Protein AF-0000000068190040 (afdb_homodimer)

Foldseek 3Di:
DDPPPPPPPPPPPPPPDCPPPPPPPPPPPPPPPQVQDPVRDSPLDFQEFWEKEAELAQLLLPLVLDPPPAPLSVQSVLSNVLLLVQLQCCCDPPNNFQEEEEEFAPFPAAAAAKEKEQAQWAKEKEFHNVQVVDPPDDTFIFIDTGAGADNVVVVVVCCQCCVVVNARYYYDDPDPPSPDHRYDYSLPRRSVCSNPPPCRRPRDPDPDPPPPPPDPVPVPVPPPDRPRHYIYIYYHPCCQPQVLVCLVVLLVVLQSVLVVSSPDPTHYYYYAHWWWFQACAQPGPLGHDPLQVLLQVLVVQCQAFQVLVSVCSLNPRNSVSCNRRSISRSSVVSNNNSNQNPQPPPPVCVPCPRSNFKTKDWSHWDDSDRIITTIMMIGTHPPPPPPD/DDPPPPPPPPPPPPPPDPPPPPPPPPPPPPPPVQVQDPVRDSPLDFQEFWEKEAELALLLQPLVLDPPPAPLSVQSVLSVVLLLVQLQCCCDPPNNFQEEEEEFAPFPAAAAAKEKEQAQWAKEWEFHNVQVVDPPDDTFIFIDTGAGADNVVVVVVCCQCCVVVNARYYYDDPDPPSPDHRYDYSLPRRSVCSNCPPCRRPGDPDPDPPPPPDPPPPPPPPPVHRPRHYIYIYYHPCCQPQVLVCLVSLLVVLQSVLVVSSPDPTHYYYYAHWWWFQACAQPGPLGHDPLQVLLQVLLVQCQAFQVLVSVCSLNPRNSVSCNRRSISRNSVVSNNNSNQQPQPPPPVCCPCPRSVFKTKDWSHWDDSDRIITTIMMIGTHPPPPPPD

Organism: Phaeodactylum tricornutum (strain CCAP 1055/1) (NCBI:txid556484)

Radius of gyration: 31.22 Å; Cα contacts (8 Å, |Δi|>4): 1546; chains: 2; bounding box: 89×87×101 Å

Structure (mmCIF, N/CA/C/O backbone):
data_AF-0000000068190040-model_v1
#
loop_
_entity.id
_entity.type
_entity.pdbx_description
1 polymer 'Extradiol ring-cleavage dioxygenase class III enzyme subunit B domain-containing protein'
#
loop_
_atom_site.group_PDB
_atom_site.id
_atom_site.type_symbol
_atom_site.label_atom_id
_atom_site.label_alt_id
_atom_site.label_comp_id
_atom_site.label_asym_id
_atom_site.label_entity_id
_atom_site.label_seq_id
_atom_site.pdbx_PDB_ins_code
_atom_site.Cartn_x
_atom_site.Cartn_y
_atom_site.Cartn_z
_atom_site.occupancy
_atom_site.B_iso_or_equiv
_atom_site.auth_seq_id
_atom_site.auth_comp_id
_atom_site.auth_asym_id
_atom_site.auth_atom_id
_atom_site.pdbx_PDB_model_num
ATOM 1 N N . MET A 1 1 ? 33.469 44.656 -64 1 23.86 1 MET A N 1
ATOM 2 C CA . MET A 1 1 ? 32.562 43.562 -63.688 1 23.86 1 MET A CA 1
ATOM 3 C C . MET A 1 1 ? 33.188 42.688 -62.594 1 23.86 1 MET A C 1
ATOM 5 O O . MET A 1 1 ? 33.969 41.781 -62.875 1 23.86 1 MET A O 1
ATOM 9 N N . ALA A 1 2 ? 33.594 43.25 -61.5 1 22.45 2 ALA A N 1
ATOM 10 C CA . ALA A 1 2 ? 34.656 43.094 -60.5 1 22.45 2 ALA A CA 1
ATOM 11 C C . ALA A 1 2 ? 34.312 41.938 -59.531 1 22.45 2 ALA A C 1
ATOM 13 O O . ALA A 1 2 ? 33.219 41.938 -58.969 1 22.45 2 ALA A O 1
ATOM 14 N N . ARG A 1 3 ? 34.906 40.75 -59.812 1 22.91 3 ARG A N 1
ATOM 15 C CA . ARG A 1 3 ? 34.781 39.375 -59.312 1 22.91 3 ARG A CA 1
ATOM 16 C C . ARG A 1 3 ? 34.969 39.344 -57.781 1 22.91 3 ARG A C 1
ATOM 18 O O . ARG A 1 3 ? 36.094 39.469 -57.312 1 22.91 3 ARG A O 1
ATOM 25 N N . ARG A 1 4 ? 34.125 40.031 -57 1 22.69 4 ARG A N 1
ATOM 26 C CA . ARG A 1 4 ? 34.375 40.312 -55.594 1 22.69 4 ARG A CA 1
ATOM 27 C C . ARG A 1 4 ? 34.562 39.031 -54.781 1 22.69 4 ARG A C 1
ATOM 29 O O . ARG A 1 4 ? 33.688 38.156 -54.75 1 22.69 4 ARG A O 1
ATOM 36 N N . THR A 1 5 ? 35.812 38.562 -54.688 1 22.59 5 THR A N 1
ATOM 37 C CA . THR A 1 5 ? 36.375 37.344 -54.094 1 22.59 5 THR A CA 1
ATOM 38 C C . THR A 1 5 ? 35.969 37.219 -52.625 1 22.59 5 THR A C 1
ATOM 40 O O . THR A 1 5 ? 36.156 38.156 -51.844 1 22.59 5 THR A O 1
ATOM 43 N N . TYR A 1 6 ? 34.844 36.531 -52.312 1 22.53 6 TYR A N 1
ATOM 44 C CA . TYR A 1 6 ? 34.094 36.312 -51.062 1 22.53 6 TYR A CA 1
ATOM 45 C C . TYR A 1 6 ? 35.031 35.781 -50 1 22.53 6 TYR A C 1
ATOM 47 O O . TYR A 1 6 ? 35.562 34.688 -50.125 1 22.53 6 TYR A O 1
ATOM 55 N N . GLN A 1 7 ? 35.844 36.625 -49.344 1 21.23 7 GLN A N 1
ATOM 56 C CA . GLN A 1 7 ? 36.906 36.219 -48.406 1 21.23 7 GLN A CA 1
ATOM 57 C C . GLN A 1 7 ? 36.312 35.531 -47.188 1 21.23 7 GLN A C 1
ATOM 59 O O . GLN A 1 7 ? 35.375 36.062 -46.562 1 21.23 7 GLN A O 1
ATOM 64 N N . PRO A 1 8 ? 36.469 34.188 -46.938 1 22.56 8 PRO A N 1
ATOM 65 C CA . PRO A 1 8 ? 35.875 33.281 -45.969 1 22.56 8 PRO A CA 1
ATOM 66 C C . PRO A 1 8 ? 36.188 33.688 -44.531 1 22.56 8 PRO A C 1
ATOM 68 O O . PRO A 1 8 ? 37.344 33.875 -44.156 1 22.56 8 PRO A O 1
ATOM 71 N N . ARG A 1 9 ? 35.5 34.625 -43.938 1 20.31 9 ARG A N 1
ATOM 72 C CA . ARG A 1 9 ? 35.875 35.156 -42.625 1 20.31 9 ARG A CA 1
ATOM 73 C C . ARG A 1 9 ? 36.094 34.031 -41.625 1 20.31 9 ARG A C 1
ATOM 75 O O . ARG A 1 9 ? 35.312 33.094 -41.531 1 20.31 9 ARG A O 1
ATOM 82 N N . ARG A 1 10 ? 37.344 33.844 -41.062 1 19.7 10 ARG A N 1
ATOM 83 C CA . ARG A 1 10 ? 38.031 33 -40.094 1 19.7 10 ARG A CA 1
ATOM 84 C C . ARG A 1 10 ? 37.344 33.094 -38.719 1 19.7 10 ARG A C 1
ATOM 86 O O . ARG A 1 10 ? 37.375 34.125 -38.062 1 19.7 10 ARG A O 1
ATOM 93 N N . GLU A 1 11 ? 36.062 32.656 -38.594 1 19.84 11 GLU A N 1
ATOM 94 C CA . GLU A 1 11 ? 35.344 32.75 -37.312 1 19.84 11 GLU A CA 1
ATOM 95 C C . GLU A 1 11 ? 36.188 32.219 -36.156 1 19.84 11 GLU A C 1
ATOM 97 O O . GLU A 1 11 ? 36.844 31.188 -36.281 1 19.84 11 GLU A O 1
ATOM 102 N N . CYS A 1 12 ? 36.562 33.031 -35.188 1 18.84 12 CYS A N 1
ATOM 103 C CA . CYS A 1 12 ? 37.406 33.125 -34 1 18.84 12 CYS A CA 1
ATOM 104 C C . CYS A 1 12 ? 37.094 31.969 -33.031 1 18.84 12 CYS A C 1
ATOM 106 O O . CYS A 1 12 ? 35.969 31.812 -32.562 1 18.84 12 CYS A O 1
ATOM 108 N N . LEU A 1 13 ? 37.781 30.828 -33.125 1 21.52 13 LEU A N 1
ATOM 109 C CA . LEU A 1 13 ? 37.906 29.641 -32.281 1 21.52 13 LEU A CA 1
ATOM 110 C C . LEU A 1 13 ? 38.312 30.031 -30.859 1 21.52 13 LEU A C 1
ATOM 112 O O . LEU A 1 13 ? 39.469 30.406 -30.625 1 21.52 13 LEU A O 1
ATOM 116 N N . THR A 1 14 ? 37.625 30.969 -30.188 1 21.69 14 THR A N 1
ATOM 117 C CA . THR A 1 14 ? 38.25 31.406 -28.938 1 21.69 14 THR A CA 1
ATOM 118 C C . THR A 1 14 ? 38.469 30.234 -27.984 1 21.69 14 THR A C 1
ATOM 120 O O . THR A 1 14 ? 37.5 29.5 -27.688 1 21.69 14 THR A O 1
ATOM 123 N N . ILE A 1 15 ? 39.688 29.797 -27.828 1 23.42 15 ILE A N 1
ATOM 124 C CA . ILE A 1 15 ? 40.344 28.797 -26.984 1 23.42 15 ILE A CA 1
ATOM 125 C C . ILE A 1 15 ? 40.156 29.172 -25.516 1 23.42 15 ILE A C 1
ATOM 127 O O . ILE A 1 15 ? 40.656 30.219 -25.078 1 23.42 15 ILE A O 1
ATOM 131 N N . LEU A 1 16 ? 39 29.141 -24.938 1 26.33 16 LEU A N 1
ATOM 132 C CA . LEU A 1 16 ? 38.906 29.594 -23.547 1 26.33 16 LEU A CA 1
ATOM 133 C C . LEU A 1 16 ? 39.938 28.906 -22.672 1 26.33 16 LEU A C 1
ATOM 135 O O . LEU A 1 16 ? 40.281 27.75 -22.922 1 26.33 16 LEU A O 1
ATOM 139 N N . PRO A 1 17 ? 40.719 29.594 -21.938 1 25.75 17 PRO A N 1
ATOM 140 C CA . PRO A 1 17 ? 41.875 29.172 -21.156 1 25.75 17 PRO A CA 1
ATOM 141 C C . PRO A 1 17 ? 41.562 28 -20.234 1 25.75 17 PRO A C 1
ATOM 143 O O . PRO A 1 17 ? 40.406 27.828 -19.812 1 25.75 17 PRO A O 1
ATOM 146 N N . THR A 1 18 ? 42.406 26.938 -20.234 1 24.7 18 THR A N 1
ATOM 147 C CA . THR A 1 18 ? 42.5 25.562 -19.75 1 24.7 18 THR A CA 1
ATOM 148 C C . THR A 1 18 ? 42.594 25.516 -18.234 1 24.7 18 THR A C 1
ATOM 150 O O . THR A 1 18 ? 42.906 24.469 -17.641 1 24.7 18 THR A O 1
ATOM 153 N N . ASN A 1 19 ? 42.5 26.547 -17.453 1 27.02 19 ASN A N 1
ATOM 154 C CA . ASN A 1 19 ? 42.969 26.359 -16.078 1 27.02 19 ASN A CA 1
ATOM 155 C C . ASN A 1 19 ? 42.219 25.219 -15.391 1 27.02 19 ASN A C 1
ATOM 157 O O . ASN A 1 19 ? 41.156 25.438 -14.805 1 27.02 19 ASN A O 1
ATOM 161 N N . THR A 1 20 ? 42.062 24.031 -16.031 1 22.94 20 THR A N 1
ATOM 162 C CA . THR A 1 20 ? 41.125 22.922 -15.914 1 22.94 20 THR A CA 1
ATOM 163 C C . THR A 1 20 ? 41.469 22.062 -14.695 1 22.94 20 THR A C 1
ATOM 165 O O . THR A 1 20 ? 42.469 21.359 -14.672 1 22.94 20 THR A O 1
ATOM 168 N N . LYS A 1 21 ? 41.375 22.625 -13.352 1 28.02 21 LYS A N 1
ATOM 169 C CA . LYS A 1 21 ? 41.656 21.703 -12.25 1 28.02 21 LYS A CA 1
ATOM 170 C C . LYS A 1 21 ? 41.062 20.312 -12.523 1 28.02 21 LYS A C 1
ATOM 172 O O . LYS A 1 21 ? 39.875 20.188 -12.789 1 28.02 21 LYS A O 1
ATOM 177 N N . TRP A 1 22 ? 41.781 19.297 -13.07 1 24.23 22 TRP A N 1
ATOM 178 C CA . TRP A 1 22 ? 41.562 17.922 -13.484 1 24.23 22 TRP A CA 1
ATOM 179 C C . TRP A 1 22 ? 40.938 17.094 -12.359 1 24.23 22 TRP A C 1
ATOM 181 O O . TRP A 1 22 ? 41.594 16.797 -11.359 1 24.23 22 TRP A O 1
ATOM 191 N N . ASN A 1 23 ? 39.906 17.547 -11.75 1 24.72 23 ASN A N 1
ATOM 192 C CA . ASN A 1 23 ? 39.375 16.625 -10.766 1 24.72 23 ASN A CA 1
ATOM 193 C C . ASN A 1 23 ? 39.281 15.203 -11.305 1 24.72 23 ASN A C 1
ATOM 195 O O . ASN A 1 23 ? 38.844 14.992 -12.43 1 24.72 23 ASN A O 1
ATOM 199 N N . THR A 1 24 ? 40.094 14.188 -10.805 1 26.42 24 THR A N 1
ATOM 200 C CA . THR A 1 24 ? 40.312 12.758 -11.039 1 26.42 24 THR A CA 1
ATOM 201 C C . THR A 1 24 ? 38.969 12.031 -11.203 1 26.42 24 THR A C 1
ATOM 203 O O . THR A 1 24 ? 38.188 11.922 -10.242 1 26.42 24 THR A O 1
ATOM 206 N N . TYR A 1 25 ? 38.25 12.289 -12.195 1 24.94 25 TYR A N 1
ATOM 207 C CA . TYR A 1 25 ? 37.156 11.422 -12.602 1 24.94 25 TYR A CA 1
ATOM 208 C C . TYR A 1 25 ? 37.562 9.961 -12.578 1 24.94 25 TYR A C 1
ATOM 210 O O . TYR A 1 25 ? 38.438 9.555 -13.352 1 24.94 25 TYR A O 1
ATOM 218 N N . ARG A 1 26 ? 37.688 9.297 -11.383 1 24.62 26 ARG A N 1
ATOM 219 C CA . ARG A 1 26 ? 37.844 7.852 -11.32 1 24.62 26 ARG A CA 1
ATOM 220 C C . ARG A 1 26 ? 36.938 7.152 -12.32 1 24.62 26 ARG A C 1
ATOM 222 O O . ARG A 1 26 ? 35.719 7.266 -12.234 1 24.62 26 ARG A O 1
ATOM 229 N N . ILE A 1 27 ? 37.281 7.129 -13.562 1 26.31 27 ILE A N 1
ATOM 230 C CA . ILE A 1 27 ? 36.75 6.195 -14.539 1 26.31 27 ILE A CA 1
ATOM 231 C C . ILE A 1 27 ? 36.531 4.832 -13.883 1 26.31 27 ILE A C 1
ATOM 233 O O . ILE A 1 27 ? 37.5 4.168 -13.492 1 26.31 27 ILE A O 1
ATOM 237 N N . VAL A 1 28 ? 35.562 4.688 -13.023 1 25.06 28 VAL A N 1
ATOM 238 C CA . VAL A 1 28 ? 35.188 3.324 -12.648 1 25.06 28 VAL A CA 1
ATOM 239 C C . VAL A 1 28 ? 35 2.477 -13.898 1 25.06 28 VAL A C 1
ATOM 241 O O . VAL A 1 28 ? 34.062 2.701 -14.672 1 25.06 28 VAL A O 1
ATOM 244 N N . ILE A 1 29 ? 36.062 2.139 -14.594 1 25.59 29 ILE A N 1
ATOM 245 C CA . ILE A 1 29 ? 36.062 1.008 -15.516 1 25.59 29 ILE A CA 1
ATOM 246 C C . ILE A 1 29 ? 35.25 -0.149 -14.922 1 25.59 29 ILE A C 1
ATOM 248 O O . ILE A 1 29 ? 35.656 -0.734 -13.914 1 25.59 29 ILE A O 1
ATOM 252 N N . ILE A 1 30 ? 33.938 0.003 -14.938 1 27.36 30 ILE A N 1
ATOM 253 C CA . ILE A 1 30 ? 33.188 -1.233 -14.766 1 27.36 30 ILE A CA 1
ATOM 254 C C . ILE A 1 30 ? 33.781 -2.336 -15.625 1 27.36 30 ILE A C 1
ATOM 256 O O . ILE A 1 30 ? 33.812 -2.244 -16.859 1 27.36 30 ILE A O 1
ATOM 260 N N . LEU A 1 31 ? 34.875 -2.84 -15.219 1 26.06 31 LEU A N 1
ATOM 261 C CA . LEU A 1 31 ? 35.344 -4.133 -15.711 1 26.06 31 LEU A CA 1
ATOM 262 C C . LEU A 1 31 ? 34.156 -5.082 -15.945 1 26.06 31 LEU A C 1
ATOM 264 O O . LEU A 1 31 ? 33.531 -5.531 -14.992 1 26.06 31 LEU A O 1
ATOM 268 N N . LEU A 1 32 ? 33.375 -4.789 -17.016 1 30.78 32 LEU A N 1
ATOM 269 C CA . LEU A 1 32 ? 32.656 -5.914 -17.578 1 30.78 32 LEU A CA 1
ATOM 270 C C . LEU A 1 32 ? 33.5 -7.18 -17.578 1 30.78 32 LEU A C 1
ATOM 272 O O . LEU A 1 32 ? 34.469 -7.277 -18.312 1 30.78 32 LEU A O 1
ATOM 276 N N . VAL A 1 33 ? 33.75 -7.676 -16.453 1 29.23 33 VAL A N 1
ATOM 277 C CA . VAL A 1 33 ? 34.281 -9.031 -16.453 1 29.23 33 VAL A CA 1
ATOM 278 C C . VAL A 1 33 ? 33.5 -9.906 -17.422 1 29.23 33 VAL A C 1
ATOM 280 O O . VAL A 1 33 ? 32.375 -10.305 -17.141 1 29.23 33 VAL A O 1
ATOM 283 N N . LEU A 1 34 ? 33.562 -9.578 -18.734 1 33.56 34 LEU A N 1
ATOM 284 C CA . LEU A 1 34 ? 33.281 -10.602 -19.734 1 33.56 34 LEU A CA 1
ATOM 285 C C . LEU A 1 34 ? 34 -11.898 -19.406 1 33.56 34 LEU A C 1
ATOM 287 O O . LEU A 1 34 ? 35.25 -11.945 -19.391 1 33.56 34 LEU A O 1
ATOM 291 N N . ALA A 1 35 ? 33.531 -12.641 -18.469 1 32.66 35 ALA A N 1
ATOM 292 C CA . ALA A 1 35 ? 34.062 -14 -18.453 1 32.66 35 ALA A CA 1
ATOM 293 C C . ALA A 1 35 ? 34.031 -14.617 -19.859 1 32.66 35 ALA A C 1
ATOM 295 O O . ALA A 1 35 ? 32.969 -14.836 -20.422 1 32.66 35 ALA A O 1
ATOM 296 N N . LEU A 1 36 ? 35 -14.273 -20.703 1 34.25 36 LEU A N 1
ATOM 297 C CA . LEU A 1 36 ? 35.281 -14.969 -21.953 1 34.25 36 LEU A CA 1
ATOM 298 C C . LEU A 1 36 ? 35.438 -16.469 -21.719 1 34.25 36 LEU A C 1
ATOM 300 O O . LEU A 1 36 ? 36.094 -16.891 -20.766 1 34.25 36 LEU A O 1
ATOM 304 N N . ASP A 1 37 ? 34.375 -17.234 -22.141 1 38 37 ASP A N 1
ATOM 305 C CA . ASP A 1 37 ? 34.75 -18.641 -22.203 1 38 37 ASP A CA 1
ATOM 306 C C . ASP A 1 37 ? 36 -18.828 -23.047 1 38 37 ASP A C 1
ATOM 308 O O . ASP A 1 37 ? 36.438 -17.906 -23.75 1 38 37 ASP A O 1
ATOM 312 N N . PHE A 1 38 ? 36.625 -19.984 -22.922 1 41.19 38 PHE A N 1
ATOM 313 C CA . PHE A 1 38 ? 37.844 -20.312 -23.625 1 41.19 38 PHE A CA 1
ATOM 314 C C . PHE A 1 38 ? 37.812 -19.844 -25.078 1 41.19 38 PHE A C 1
ATOM 316 O O . PHE A 1 38 ? 38.812 -19.5 -25.656 1 41.19 38 PHE A O 1
ATOM 323 N N . ASN A 1 39 ? 36.594 -20.141 -25.734 1 42.09 39 ASN A N 1
ATOM 324 C CA . ASN A 1 39 ? 36.625 -19.875 -27.172 1 42.09 39 ASN A CA 1
ATOM 325 C C . ASN A 1 39 ? 36.25 -18.422 -27.469 1 42.09 39 ASN A C 1
ATOM 327 O O . ASN A 1 39 ? 36 -18.062 -28.625 1 42.09 39 ASN A O 1
ATOM 331 N N . GLY A 1 40 ? 36.344 -17.422 -26.578 1 42 40 GLY A N 1
ATOM 332 C CA . GLY A 1 40 ? 36.219 -16 -26.828 1 42 40 GLY A CA 1
ATOM 333 C C . GLY A 1 40 ? 34.781 -15.523 -26.766 1 42 40 GLY A C 1
ATOM 334 O O . GLY A 1 40 ? 34.469 -14.352 -27.016 1 42 40 GLY A O 1
ATOM 335 N N . SER A 1 41 ? 33.781 -16.438 -26.922 1 35.97 41 SER A N 1
ATOM 336 C CA . SER A 1 41 ? 32.406 -15.961 -27 1 35.97 41 SER A CA 1
ATOM 337 C C . SER A 1 41 ? 31.906 -15.461 -25.641 1 35.97 41 SER A C 1
ATOM 339 O O . SER A 1 41 ? 32.219 -16.047 -24.609 1 35.97 41 SER A O 1
ATOM 341 N N . VAL A 1 42 ? 31.609 -14.219 -25.5 1 37.22 42 VAL A N 1
ATOM 342 C CA . VAL A 1 42 ? 30.938 -13.625 -24.344 1 37.22 42 VAL A CA 1
ATOM 343 C C . VAL A 1 42 ? 29.688 -14.445 -24 1 37.22 42 VAL A C 1
ATOM 345 O O . VAL A 1 42 ? 28.766 -14.547 -24.797 1 37.22 42 VAL A O 1
ATOM 348 N N . VAL A 1 43 ? 29.766 -15.633 -23.406 1 37.25 43 VAL A N 1
ATOM 349 C CA . VAL A 1 43 ? 28.562 -16.312 -22.969 1 37.25 43 VAL A CA 1
ATOM 350 C C . VAL A 1 43 ? 27.719 -15.375 -22.094 1 37.25 43 VAL A C 1
ATOM 352 O O . VAL A 1 43 ? 28.141 -14.992 -21 1 37.25 43 VAL A O 1
ATOM 355 N N . VAL A 1 44 ? 27.016 -14.516 -22.75 1 41.06 44 VAL A N 1
ATOM 356 C CA . VAL A 1 44 ? 26 -13.758 -22.031 1 41.06 44 VAL A CA 1
ATOM 357 C C . VAL A 1 44 ? 25.141 -14.703 -21.203 1 41.06 44 VAL A C 1
ATOM 359 O O . VAL A 1 44 ? 24.438 -15.562 -21.75 1 41.06 44 VAL A O 1
ATOM 362 N N . ARG A 1 45 ? 25.578 -15.188 -20.078 1 48.94 45 ARG A N 1
ATOM 363 C CA . ARG A 1 45 ? 24.844 -16.062 -19.188 1 48.94 45 ARG A CA 1
ATOM 364 C C . ARG A 1 45 ? 23.438 -15.516 -18.906 1 48.94 45 ARG A C 1
ATOM 366 O O . ARG A 1 45 ? 23.281 -14.32 -18.641 1 48.94 45 ARG A O 1
ATOM 373 N N . ALA A 1 46 ? 22.453 -16.328 -19.234 1 58.97 46 ALA A N 1
ATOM 374 C CA . ALA A 1 46 ? 21.047 -16 -19.016 1 58.97 46 ALA A CA 1
ATOM 375 C C . ALA A 1 46 ? 20.781 -15.609 -17.562 1 58.97 46 ALA A C 1
ATOM 377 O O . ALA A 1 46 ? 21.234 -16.281 -16.641 1 58.97 46 ALA A O 1
ATOM 378 N N . LYS A 1 47 ? 20.203 -14.414 -17.469 1 84.75 47 LYS A N 1
ATOM 379 C CA . LYS A 1 47 ? 19.969 -13.859 -16.141 1 84.75 47 LYS A CA 1
ATOM 380 C C . LYS A 1 47 ? 18.703 -14.453 -15.508 1 84.75 47 LYS A C 1
ATOM 382 O O . LYS A 1 47 ? 18.625 -14.609 -14.289 1 84.75 47 LYS A O 1
ATOM 387 N N . LEU A 1 48 ? 17.781 -14.992 -16.422 1 91.88 48 LEU A N 1
ATOM 388 C CA . LEU A 1 48 ? 16.625 -15.711 -15.93 1 91.88 48 LEU A CA 1
ATOM 389 C C . LEU A 1 48 ? 16.844 -17.219 -15.984 1 91.88 48 LEU A C 1
ATOM 391 O O . LEU A 1 48 ? 16.938 -17.797 -17.078 1 91.88 48 LEU A O 1
ATOM 395 N N . LEU A 1 49 ? 16.828 -17.891 -14.867 1 91.5 49 LEU A N 1
ATOM 396 C CA . LEU A 1 49 ? 17.281 -19.281 -14.766 1 91.5 49 LEU A CA 1
ATOM 397 C C . LEU A 1 49 ? 16.094 -20.25 -14.805 1 91.5 49 LEU A C 1
ATOM 399 O O . LEU A 1 49 ? 16.219 -21.344 -15.336 1 91.5 49 LEU A O 1
ATOM 403 N N . ALA A 1 50 ? 15.047 -19.875 -14.211 1 94.94 50 ALA A N 1
ATOM 404 C CA . ALA A 1 50 ? 13.93 -20.797 -14.008 1 94.94 50 ALA A CA 1
ATOM 405 C C . ALA A 1 50 ? 12.672 -20.047 -13.578 1 94.94 50 ALA A C 1
ATOM 407 O O . ALA A 1 50 ? 12.719 -18.844 -13.312 1 94.94 50 ALA A O 1
ATOM 408 N N . ALA A 1 51 ? 11.617 -20.75 -13.633 1 97.06 51 ALA A N 1
ATOM 409 C CA . ALA A 1 51 ? 10.359 -20.281 -13.047 1 97.06 51 ALA A CA 1
ATOM 410 C C . ALA A 1 51 ? 9.609 -21.438 -12.383 1 97.06 51 ALA A C 1
ATOM 412 O O . ALA A 1 51 ? 9.812 -22.609 -12.742 1 97.06 51 ALA A O 1
ATOM 413 N N . VAL A 1 52 ? 8.836 -21.078 -11.391 1 98.19 52 VAL A N 1
ATOM 414 C CA . VAL A 1 52 ? 7.969 -22.078 -10.773 1 98.19 52 VAL A CA 1
ATOM 415 C C . VAL A 1 52 ? 6.574 -21.5 -10.555 1 98.19 52 VAL A C 1
ATOM 417 O O . VAL A 1 52 ? 6.414 -20.281 -10.414 1 98.19 52 VAL A O 1
ATOM 420 N N . ILE A 1 53 ? 5.578 -22.328 -10.609 1 98.88 53 ILE A N 1
ATOM 421 C CA . ILE A 1 53 ? 4.207 -22.047 -10.211 1 98.88 53 ILE A CA 1
ATOM 422 C C . ILE A 1 53 ? 3.848 -22.844 -8.961 1 98.88 53 ILE A C 1
ATOM 424 O O . ILE A 1 53 ? 3.967 -24.062 -8.945 1 98.88 53 ILE A O 1
ATOM 428 N N . LEU A 1 54 ? 3.496 -22.156 -7.918 1 98.88 54 LEU A N 1
ATOM 429 C CA . LEU A 1 54 ? 3.174 -22.797 -6.645 1 98.88 54 LEU A CA 1
ATOM 430 C C . LEU A 1 54 ? 1.788 -22.375 -6.164 1 98.88 54 LEU A C 1
ATOM 432 O O . LEU A 1 54 ? 1.408 -21.219 -6.285 1 98.88 54 LEU A O 1
ATOM 436 N N . PRO A 1 55 ? 1.04 -23.359 -5.621 1 98.81 55 PRO A N 1
ATOM 437 C CA . PRO A 1 55 ? -0.271 -23 -5.066 1 98.81 55 PRO A CA 1
ATOM 438 C C . PRO A 1 55 ? -0.171 -22.25 -3.744 1 98.81 55 PRO A C 1
ATOM 440 O O . PRO A 1 55 ? 0.877 -22.266 -3.096 1 98.81 55 PRO A O 1
ATOM 443 N N . HIS A 1 56 ? -1.253 -21.547 -3.396 1 98.56 56 HIS A N 1
ATOM 444 C CA . HIS A 1 56 ? -1.288 -20.844 -2.113 1 98.56 56 HIS A CA 1
ATOM 445 C C . HIS A 1 56 ? -2.494 -21.281 -1.286 1 98.56 56 HIS A C 1
ATOM 447 O O . HIS A 1 56 ? -2.902 -20.578 -0.361 1 98.56 56 HIS A O 1
ATOM 453 N N . GLY A 1 57 ? -3.078 -22.438 -1.614 1 97.75 57 GLY A N 1
ATOM 454 C CA . GLY A 1 57 ? -4.199 -22.969 -0.856 1 97.75 57 GLY A CA 1
ATOM 455 C C . GLY A 1 57 ? -3.773 -23.734 0.387 1 97.75 57 GLY A C 1
ATOM 456 O O . GLY A 1 57 ? -2.717 -24.375 0.402 1 97.75 57 GLY A O 1
ATOM 457 N N . ASP A 1 58 ? -4.688 -23.812 1.338 1 97.19 58 ASP A N 1
ATOM 458 C CA . ASP A 1 58 ? -4.414 -24.438 2.631 1 97.19 58 ASP A CA 1
ATOM 459 C C . ASP A 1 58 ? -4.09 -25.922 2.473 1 97.19 58 ASP A C 1
ATOM 461 O O . ASP A 1 58 ? -3.24 -26.453 3.189 1 97.19 58 ASP A O 1
ATOM 465 N N . PHE A 1 59 ? -4.719 -26.562 1.551 1 97.75 59 PHE A N 1
ATOM 466 C CA . PHE A 1 59 ? -4.629 -28 1.433 1 97.75 59 PHE A CA 1
ATOM 467 C C . PHE A 1 59 ? -3.283 -28.422 0.849 1 97.75 59 PHE A C 1
ATOM 469 O O . PHE A 1 59 ? -2.826 -29.547 1.064 1 97.75 59 PHE A O 1
ATOM 476 N N . ALA A 1 60 ? -2.715 -27.547 0.013 1 97.94 60 ALA A N 1
ATOM 477 C CA . ALA A 1 60 ? -1.362 -27.812 -0.473 1 97.94 60 ALA A CA 1
ATOM 478 C C . ALA A 1 60 ? -0.333 -27.625 0.637 1 97.94 60 ALA A C 1
ATOM 480 O O . ALA A 1 60 ? 0.713 -28.281 0.641 1 97.94 60 ALA A O 1
ATOM 481 N N . TYR A 1 61 ? -0.654 -26.719 1.556 1 97.56 61 TYR A N 1
ATOM 482 C CA . TYR A 1 61 ? 0.247 -26.484 2.68 1 97.56 61 TYR A CA 1
ATOM 483 C C . TYR A 1 61 ? 0.127 -27.609 3.711 1 97.56 61 TYR A C 1
ATOM 485 O O . TYR A 1 61 ? 1.136 -28.125 4.184 1 97.56 61 TYR A O 1
ATOM 493 N N . ASP A 1 62 ? -1.134 -27.906 4.094 1 97.56 62 ASP A N 1
ATOM 494 C CA . ASP A 1 62 ? -1.405 -28.922 5.109 1 97.56 62 ASP A CA 1
ATOM 495 C C . ASP A 1 62 ? -2.5 -29.875 4.648 1 97.56 62 ASP A C 1
ATOM 497 O O . ASP A 1 62 ? -3.666 -29.719 5.012 1 97.56 62 ASP A O 1
ATOM 501 N N . PRO A 1 63 ? -2.086 -30.984 4.043 1 97.69 63 PRO A N 1
ATOM 502 C CA . PRO A 1 63 ? -3.072 -31.938 3.549 1 97.69 63 PRO A CA 1
ATOM 503 C C . PRO A 1 63 ? -3.875 -32.594 4.672 1 97.69 63 PRO A C 1
ATOM 505 O O . PRO A 1 63 ? -4.961 -33.125 4.434 1 97.69 63 PRO A O 1
ATOM 508 N N . THR A 1 64 ? -3.436 -32.5 5.934 1 96.12 64 THR A N 1
ATOM 509 C CA . THR A 1 64 ? -4.086 -33.188 7.047 1 96.12 64 THR A CA 1
ATOM 510 C C . THR A 1 64 ? -5.359 -32.438 7.461 1 96.12 64 THR A C 1
ATOM 512 O O . THR A 1 64 ? -6.125 -32.938 8.289 1 96.12 64 THR A O 1
ATOM 515 N N . LEU A 1 65 ? -5.504 -31.281 6.953 1 96.19 65 LEU A N 1
ATOM 516 C CA . LEU A 1 65 ? -6.785 -30.609 7.148 1 96.19 65 LEU A CA 1
ATOM 517 C C . LEU A 1 65 ? -7.941 -31.5 6.691 1 96.19 65 LEU A C 1
ATOM 519 O O . LEU A 1 65 ? -9.062 -31.359 7.188 1 96.19 65 LEU A O 1
ATOM 523 N N . LEU A 1 66 ? -7.668 -32.344 5.68 1 96 66 LEU A N 1
ATOM 524 C CA . LEU A 1 66 ? -8.633 -33.344 5.215 1 96 66 LEU A CA 1
ATOM 525 C C . LEU A 1 66 ? -8.359 -34.688 5.84 1 96 66 LEU A C 1
ATOM 527 O O . LEU A 1 66 ? -7.211 -35.156 5.891 1 96 66 LEU A O 1
ATOM 531 N N . PRO A 1 67 ? -9.422 -35.312 6.34 1 95.38 67 PRO A N 1
ATOM 532 C CA . PRO A 1 67 ? -9.195 -36.656 6.859 1 95.38 67 PRO A CA 1
ATOM 533 C C . PRO A 1 67 ? -8.734 -37.625 5.781 1 95.38 67 PRO A C 1
ATOM 535 O O . PRO A 1 67 ? -8.938 -37.375 4.59 1 95.38 67 PRO A O 1
ATOM 538 N N . THR A 1 68 ? -8.148 -38.719 6.172 1 96.06 68 THR A N 1
ATOM 539 C CA . THR A 1 68 ? -7.59 -39.719 5.258 1 96.06 68 THR A CA 1
ATOM 540 C C . THR A 1 68 ? -8.68 -40.281 4.363 1 96.06 68 THR A C 1
ATOM 542 O O . THR A 1 68 ? -8.406 -40.688 3.229 1 96.06 68 THR A O 1
ATOM 545 N N . SER A 1 69 ? -9.953 -40.312 4.84 1 96.12 69 SER A N 1
ATOM 546 C CA . SER A 1 69 ? -11.062 -40.906 4.102 1 96.12 69 SER A CA 1
ATOM 547 C C . SER A 1 69 ? -11.602 -39.969 3.045 1 96.12 69 SER A C 1
ATOM 549 O O . SER A 1 69 ? -12.367 -40.375 2.168 1 96.12 69 SER A O 1
ATOM 551 N N . HIS A 1 70 ? -11.219 -38.75 3.158 1 95.25 70 HIS A N 1
ATOM 552 C CA . HIS A 1 70 ? -11.719 -37.75 2.213 1 95.25 70 HIS A CA 1
ATOM 553 C C . HIS A 1 70 ? -11.188 -38 0.807 1 95.25 70 HIS A C 1
ATOM 555 O O . HIS A 1 70 ? -9.992 -38.219 0.624 1 95.25 70 HIS A O 1
ATOM 561 N N . PRO A 1 71 ? -12.023 -37.938 -0.235 1 95.94 71 PRO A N 1
ATOM 562 C CA . PRO A 1 71 ? -11.594 -38.219 -1.604 1 95.94 71 PRO A CA 1
ATOM 563 C C . PRO A 1 71 ? -10.516 -37.281 -2.105 1 95.94 71 PRO A C 1
ATOM 565 O O . PRO A 1 71 ? -9.719 -37.625 -2.973 1 95.94 71 PRO A O 1
ATOM 568 N N . GLY A 1 72 ? -10.461 -36.094 -1.569 1 97.12 72 GLY A N 1
ATOM 569 C CA . GLY A 1 72 ? -9.492 -35.094 -1.988 1 97.12 72 GLY A CA 1
ATOM 570 C C . GLY A 1 72 ? -8.148 -35.25 -1.298 1 97.12 72 GLY A C 1
ATOM 571 O O . GLY A 1 72 ? -7.184 -34.562 -1.657 1 97.12 72 GLY A O 1
ATOM 572 N N . ARG A 1 73 ? -8.047 -36.062 -0.316 1 97.88 73 ARG A N 1
ATOM 573 C CA . ARG A 1 73 ? -6.852 -36.156 0.512 1 97.88 73 ARG A CA 1
ATOM 574 C C . ARG A 1 73 ? -5.652 -36.594 -0.319 1 97.88 73 ARG A C 1
ATOM 576 O O . ARG A 1 73 ? -4.566 -36 -0.204 1 97.88 73 ARG A O 1
ATOM 583 N N . PRO A 1 74 ? -5.727 -37.594 -1.185 1 98.38 74 PRO A N 1
ATOM 584 C CA . PRO A 1 74 ? -4.574 -37.969 -2.002 1 98.38 74 PRO A CA 1
ATOM 585 C C . PRO A 1 74 ? -4.066 -36.812 -2.879 1 98.38 74 PRO A C 1
ATOM 587 O O . PRO A 1 74 ? -2.857 -36.688 -3.084 1 98.38 74 PRO A O 1
ATOM 590 N N . ILE A 1 75 ? -5.023 -36.062 -3.396 1 98.25 75 ILE A N 1
ATOM 591 C CA . ILE A 1 75 ? -4.664 -34.906 -4.219 1 98.25 75 ILE A CA 1
ATOM 592 C C . ILE A 1 75 ? -3.906 -33.875 -3.371 1 98.25 75 ILE A C 1
ATOM 594 O O . ILE A 1 75 ? -2.869 -33.375 -3.791 1 98.25 75 ILE A O 1
ATOM 598 N N . ALA A 1 76 ? -4.41 -33.594 -2.189 1 98.62 76 ALA A N 1
ATOM 599 C CA . ALA A 1 76 ? -3.773 -32.656 -1.268 1 98.62 76 ALA A CA 1
ATOM 600 C C . ALA A 1 76 ? -2.363 -33.125 -0.908 1 98.62 76 ALA A C 1
ATOM 602 O O . ALA A 1 76 ? -1.428 -32.312 -0.891 1 98.62 76 ALA A O 1
ATOM 603 N N . ASP A 1 77 ? -2.225 -34.406 -0.65 1 98.56 77 ASP A N 1
ATOM 604 C CA . ASP A 1 77 ? -0.926 -34.969 -0.307 1 98.56 77 ASP A CA 1
ATOM 605 C C . ASP A 1 77 ? 0.078 -34.781 -1.44 1 98.56 77 ASP A C 1
ATOM 607 O O . ASP A 1 77 ? 1.223 -34.375 -1.201 1 98.56 77 ASP A O 1
ATOM 611 N N . ARG A 1 78 ? -0.361 -35.062 -2.59 1 98.56 78 ARG A N 1
ATOM 612 C CA . ARG A 1 78 ? 0.515 -34.938 -3.752 1 98.56 78 ARG A CA 1
ATOM 613 C C . ARG A 1 78 ? 0.909 -33.5 -3.992 1 98.56 78 ARG A C 1
ATOM 615 O O . ARG A 1 78 ? 2.072 -33.219 -4.273 1 98.56 78 ARG A O 1
ATOM 622 N N . LEU A 1 79 ? -0.052 -32.625 -3.922 1 98.75 79 LEU A N 1
ATOM 623 C CA . LEU A 1 79 ? 0.223 -31.188 -4.094 1 98.75 79 LEU A CA 1
ATOM 624 C C . LEU A 1 79 ? 1.211 -30.703 -3.043 1 98.75 79 LEU A C 1
ATOM 626 O O . LEU A 1 79 ? 2.129 -29.938 -3.357 1 98.75 79 LEU A O 1
ATOM 630 N N . ALA A 1 80 ? 1.011 -31.078 -1.854 1 98.25 80 ALA A N 1
ATOM 631 C CA . ALA A 1 80 ? 1.892 -30.672 -0.765 1 98.25 80 ALA A CA 1
ATOM 632 C C . ALA A 1 80 ? 3.324 -31.125 -1.011 1 98.25 80 ALA A C 1
ATOM 634 O O . ALA A 1 80 ? 4.258 -30.328 -0.979 1 98.25 80 ALA A O 1
ATOM 635 N N . SER A 1 81 ? 3.479 -32.406 -1.248 1 97.81 81 SER A N 1
ATOM 636 C CA . SER A 1 81 ? 4.812 -33 -1.413 1 97.81 81 SER A CA 1
ATOM 637 C C . SER A 1 81 ? 5.504 -32.438 -2.652 1 97.81 81 SER A C 1
ATOM 639 O O . SER A 1 81 ? 6.695 -32.125 -2.615 1 97.81 81 SER A O 1
ATOM 641 N N . THR A 1 82 ? 4.766 -32.281 -3.725 1 98 82 THR A N 1
ATOM 642 C CA . THR A 1 82 ? 5.375 -31.828 -4.965 1 98 82 THR A CA 1
ATOM 643 C C . THR A 1 82 ? 5.676 -30.328 -4.895 1 98 82 THR A C 1
ATOM 645 O O . THR A 1 82 ? 6.656 -29.859 -5.473 1 98 82 THR A O 1
ATOM 648 N N . SER A 1 83 ? 4.801 -29.516 -4.238 1 97.94 83 SER A N 1
ATOM 649 C CA . SER A 1 83 ? 5.098 -28.094 -4.059 1 97.94 83 SER A CA 1
ATOM 650 C C . SER A 1 83 ? 6.398 -27.891 -3.289 1 97.94 83 SER A C 1
ATOM 652 O O . SER A 1 83 ? 7.215 -27.047 -3.652 1 97.94 83 SER A O 1
ATOM 654 N N . ARG A 1 84 ? 6.633 -28.672 -2.295 1 96.12 84 ARG A N 1
ATOM 655 C CA . ARG A 1 84 ? 7.875 -28.609 -1.531 1 96.12 84 ARG A CA 1
ATOM 656 C C . ARG A 1 84 ? 9.062 -29.047 -2.383 1 96.12 84 ARG A C 1
ATOM 658 O O . ARG A 1 84 ? 10.133 -28.438 -2.328 1 96.12 84 ARG A O 1
ATOM 665 N N . ALA A 1 85 ? 8.867 -30.078 -3.17 1 94.56 85 ALA A N 1
ATOM 666 C CA . ALA A 1 85 ? 9.93 -30.547 -4.051 1 94.56 85 ALA A CA 1
ATOM 667 C C . ALA A 1 85 ? 10.32 -29.484 -5.07 1 94.56 85 ALA A C 1
ATOM 669 O O . ALA A 1 85 ? 11.508 -29.266 -5.324 1 94.56 85 ALA A O 1
ATOM 670 N N . VAL A 1 86 ? 9.328 -28.859 -5.617 1 95.81 86 VAL A N 1
ATOM 671 C CA . VAL A 1 86 ? 9.555 -27.797 -6.59 1 95.81 86 VAL A CA 1
ATOM 672 C C . VAL A 1 86 ? 10.289 -26.625 -5.922 1 95.81 86 VAL A C 1
ATOM 674 O O . VAL A 1 86 ? 11.234 -26.078 -6.488 1 95.81 86 VAL A O 1
ATOM 677 N N . GLY A 1 87 ? 9.789 -26.25 -4.75 1 94.44 87 GLY A N 1
ATOM 678 C CA . GLY A 1 87 ? 10.469 -25.203 -3.996 1 94.44 87 GLY A CA 1
ATOM 679 C C . GLY A 1 87 ? 11.922 -25.516 -3.715 1 94.44 87 GLY A C 1
ATOM 680 O O . GLY A 1 87 ? 12.797 -24.672 -3.898 1 94.44 87 GLY A O 1
ATOM 681 N N . HIS A 1 88 ? 12.188 -26.719 -3.312 1 91.06 88 HIS A N 1
ATOM 682 C CA . HIS A 1 88 ? 13.547 -27.172 -3.033 1 91.06 88 HIS A CA 1
ATOM 683 C C . HIS A 1 88 ? 14.398 -27.156 -4.293 1 91.06 88 HIS A C 1
ATOM 685 O O . HIS A 1 88 ? 15.57 -26.766 -4.25 1 91.06 88 HIS A O 1
ATOM 691 N N . TRP A 1 89 ? 13.82 -27.625 -5.312 1 91.44 89 TRP A N 1
ATOM 692 C CA . TRP A 1 89 ? 14.516 -27.625 -6.598 1 91.44 89 TRP A CA 1
ATOM 693 C C . TRP A 1 89 ? 14.945 -26.219 -6.977 1 91.44 89 TRP A C 1
ATOM 695 O O . TRP A 1 89 ? 16.062 -26 -7.449 1 91.44 89 TRP A O 1
ATOM 705 N N . LEU A 1 90 ? 14.141 -25.219 -6.75 1 94.12 90 LEU A N 1
ATOM 706 C CA . LEU A 1 90 ? 14.406 -23.844 -7.141 1 94.12 90 LEU A CA 1
ATOM 707 C C . LEU A 1 90 ? 15.555 -23.25 -6.332 1 94.12 90 LEU A C 1
ATOM 709 O O . LEU A 1 90 ? 16.422 -22.562 -6.883 1 94.12 90 LEU A O 1
ATOM 713 N N . VAL A 1 91 ? 15.594 -23.469 -5.016 1 88.06 91 VAL A N 1
ATOM 714 C CA . VAL A 1 91 ? 16.5 -22.734 -4.141 1 88.06 91 VAL A CA 1
ATOM 715 C C . VAL A 1 91 ? 17.766 -23.547 -3.895 1 88.06 91 VAL A C 1
ATOM 717 O O . VAL A 1 91 ? 18.766 -23.031 -3.385 1 88.06 91 VAL A O 1
ATOM 720 N N . GLN A 1 92 ? 17.797 -24.719 -4.102 1 74.06 92 GLN A N 1
ATOM 721 C CA . GLN A 1 92 ? 18.984 -25.547 -3.857 1 74.06 92 GLN A CA 1
ATOM 722 C C . GLN A 1 92 ? 20 -25.375 -4.984 1 74.06 92 GLN A C 1
ATOM 724 O O . GLN A 1 92 ? 19.734 -24.719 -5.984 1 74.06 92 GLN A O 1
ATOM 729 N N . LYS A 1 93 ? 21.047 -25.969 -4.773 1 62.47 93 LYS A N 1
ATOM 730 C CA . LYS A 1 93 ? 22.297 -25.797 -5.516 1 62.47 93 LYS A CA 1
ATOM 731 C C . LYS A 1 93 ? 22.062 -25.953 -7.016 1 62.47 93 LYS A C 1
ATOM 733 O O . LYS A 1 93 ? 22.812 -25.375 -7.824 1 62.47 93 LYS A O 1
ATOM 738 N N . ASN A 1 94 ? 20.906 -26.172 -7.375 1 65.81 94 ASN A N 1
ATOM 739 C CA . ASN A 1 94 ? 20.797 -26.359 -8.812 1 65.81 94 ASN A CA 1
ATOM 740 C C . ASN A 1 94 ? 20.484 -25.047 -9.531 1 65.81 94 ASN A C 1
ATOM 742 O O . ASN A 1 94 ? 21.109 -24.734 -10.547 1 65.81 94 ASN A O 1
ATOM 746 N N . VAL A 1 95 ? 19.438 -24.391 -9.062 1 82.31 95 VAL A N 1
ATOM 747 C CA . VAL A 1 95 ? 19.141 -23.109 -9.719 1 82.31 95 VAL A CA 1
ATOM 748 C C . VAL A 1 95 ? 19.719 -21.969 -8.898 1 82.31 95 VAL A C 1
ATOM 750 O O . VAL A 1 95 ? 20.578 -21.219 -9.375 1 82.31 95 VAL A O 1
ATOM 753 N N . ALA A 1 96 ? 19.359 -21.891 -7.609 1 86.69 96 ALA A N 1
ATOM 754 C CA . ALA A 1 96 ? 19.875 -20.969 -6.594 1 86.69 96 ALA A CA 1
ATOM 755 C C . ALA A 1 96 ? 20.047 -19.562 -7.156 1 86.69 96 ALA A C 1
ATOM 757 O O . ALA A 1 96 ? 21.156 -19.031 -7.145 1 86.69 96 ALA A O 1
ATOM 758 N N . PRO A 1 97 ? 18.922 -18.938 -7.609 1 92.88 97 PRO A N 1
ATOM 759 C CA . PRO A 1 97 ? 19.031 -17.578 -8.141 1 92.88 97 PRO A CA 1
ATOM 760 C C . PRO A 1 97 ? 19.422 -16.562 -7.074 1 92.88 97 PRO A C 1
ATOM 762 O O . PRO A 1 97 ? 19.125 -16.75 -5.891 1 92.88 97 PRO A O 1
ATOM 765 N N . ASP A 1 98 ? 20.062 -15.422 -7.531 1 93.19 98 ASP A N 1
ATOM 766 C CA . ASP A 1 98 ? 20.359 -14.305 -6.648 1 93.19 98 ASP A CA 1
ATOM 767 C C . ASP A 1 98 ? 19.062 -13.633 -6.164 1 93.19 98 ASP A C 1
ATOM 769 O O . ASP A 1 98 ? 18.984 -13.18 -5.02 1 93.19 98 ASP A O 1
ATOM 773 N N . VAL A 1 99 ? 18.047 -13.57 -7.07 1 96.38 99 VAL A N 1
ATOM 774 C CA . VAL A 1 99 ? 16.844 -12.805 -6.809 1 96.38 99 VAL A CA 1
ATOM 775 C C . VAL A 1 99 ? 15.617 -13.625 -7.223 1 96.38 99 VAL A C 1
ATOM 777 O O . VAL A 1 99 ? 15.602 -14.234 -8.297 1 96.38 99 VAL A O 1
ATOM 780 N N . LEU A 1 100 ? 14.68 -13.703 -6.375 1 97.12 100 LEU A N 1
ATOM 781 C CA . LEU A 1 100 ? 13.375 -14.258 -6.715 1 97.12 100 LEU A CA 1
ATOM 782 C C . LEU A 1 100 ? 12.391 -13.156 -7.086 1 97.12 100 LEU A C 1
ATOM 784 O O . LEU A 1 100 ? 12.109 -12.266 -6.273 1 97.12 100 LEU A O 1
ATOM 788 N N . PHE A 1 101 ? 11.992 -13.148 -8.359 1 98.38 101 PHE A N 1
ATOM 789 C CA . PHE A 1 101 ? 10.836 -12.352 -8.75 1 98.38 101 PHE A CA 1
ATOM 790 C C . PHE A 1 101 ? 9.539 -13.055 -8.383 1 98.38 101 PHE A C 1
ATOM 792 O O . PHE A 1 101 ? 9.172 -14.055 -9.008 1 98.38 101 PHE A O 1
ATOM 799 N N . PHE A 1 102 ? 8.789 -12.539 -7.402 1 98.75 102 PHE A N 1
ATOM 800 C CA . PHE A 1 102 ? 7.633 -13.211 -6.82 1 98.75 102 PHE A CA 1
ATOM 801 C C . PHE A 1 102 ? 6.34 -12.508 -7.211 1 98.75 102 PHE A C 1
ATOM 803 O O . PHE A 1 102 ? 6.098 -11.367 -6.801 1 98.75 102 PHE A O 1
ATOM 810 N N . SER A 1 103 ? 5.527 -13.164 -7.957 1 98.81 103 SER A N 1
ATOM 811 C CA . SER A 1 103 ? 4.238 -12.641 -8.398 1 98.81 103 SER A CA 1
ATOM 812 C C . SER A 1 103 ? 3.1 -13.18 -7.539 1 98.81 103 SER A C 1
ATOM 814 O O . SER A 1 103 ? 2.965 -14.391 -7.359 1 98.81 103 SER A O 1
ATOM 816 N N . THR A 1 104 ? 2.234 -12.273 -6.996 1 98.69 104 THR A N 1
ATOM 817 C CA . THR A 1 104 ? 1.152 -12.695 -6.109 1 98.69 104 THR A CA 1
ATOM 818 C C . THR A 1 104 ? -0.15 -11.992 -6.477 1 98.69 104 THR A C 1
ATOM 820 O O . THR A 1 104 ? -0.146 -10.805 -6.82 1 98.69 104 THR A O 1
ATOM 823 N N . PRO A 1 105 ? -1.262 -12.695 -6.434 1 97.94 105 PRO A N 1
ATOM 824 C CA . PRO A 1 105 ? -2.561 -12.078 -6.707 1 97.94 105 PRO A CA 1
ATOM 825 C C . PRO A 1 105 ? -3.227 -11.523 -5.445 1 97.94 105 PRO A C 1
ATOM 827 O O . PRO A 1 105 ? -4.234 -10.82 -5.535 1 97.94 105 PRO A O 1
ATOM 830 N N . HIS A 1 106 ? -2.734 -11.875 -4.273 1 97.38 106 HIS A N 1
ATOM 831 C CA . HIS A 1 106 ? -3.41 -11.508 -3.035 1 97.38 106 HIS A CA 1
ATOM 832 C C . HIS A 1 106 ? -2.465 -10.781 -2.088 1 97.38 106 HIS A C 1
ATOM 834 O O . HIS A 1 106 ? -2.471 -11.031 -0.881 1 97.38 106 HIS A O 1
ATOM 840 N N . GLY A 1 107 ? -1.609 -9.945 -2.582 1 97 107 GLY A N 1
ATOM 841 C CA . GLY A 1 107 ? -0.756 -9.086 -1.774 1 97 107 GLY A CA 1
ATOM 842 C C . GLY A 1 107 ? -1.345 -7.707 -1.541 1 97 107 GLY A C 1
ATOM 843 O O . GLY A 1 107 ? -2.564 -7.535 -1.583 1 97 107 GLY A O 1
ATOM 844 N N . ILE A 1 108 ? -0.439 -6.762 -1.148 1 97.62 108 ILE A N 1
ATOM 845 C CA . ILE A 1 108 ? -0.83 -5.355 -1.198 1 97.62 108 ILE A CA 1
ATOM 846 C C . ILE A 1 108 ? -1.207 -4.977 -2.629 1 97.62 108 ILE A C 1
ATOM 848 O O . ILE A 1 108 ? -0.401 -5.125 -3.549 1 97.62 108 ILE A O 1
ATOM 852 N N . ALA A 1 109 ? -2.432 -4.57 -2.744 1 97.62 109 ALA A N 1
ATOM 853 C CA . ALA A 1 109 ? -2.922 -4.375 -4.105 1 97.62 109 ALA A CA 1
ATOM 854 C C . ALA A 1 109 ? -3.365 -2.93 -4.328 1 97.62 109 ALA A C 1
ATOM 856 O O . ALA A 1 109 ? -3.949 -2.311 -3.434 1 97.62 109 ALA A O 1
ATOM 857 N N . LEU A 1 110 ? -3.084 -2.463 -5.484 1 97.56 110 LEU A N 1
ATOM 858 C CA . LEU A 1 110 ? -3.545 -1.15 -5.922 1 97.56 110 LEU A CA 1
ATOM 859 C C . LEU A 1 110 ? -4.73 -1.282 -6.871 1 97.56 110 LEU A C 1
ATOM 861 O O . LEU A 1 110 ? -4.938 -2.34 -7.469 1 97.56 110 LEU A O 1
ATOM 865 N N . SER A 1 111 ? -5.492 -0.216 -6.961 1 95.44 111 SER A N 1
ATOM 866 C CA . SER A 1 111 ? -6.707 -0.254 -7.77 1 95.44 111 SER A CA 1
ATOM 867 C C . SER A 1 111 ? -6.387 -0.542 -9.234 1 95.44 111 SER A C 1
ATOM 869 O O . SER A 1 111 ? -7.051 -1.358 -9.867 1 95.44 111 SER A O 1
ATOM 871 N N . ASN A 1 112 ? -5.277 0.091 -9.727 1 90.81 112 ASN A N 1
ATOM 872 C CA . ASN A 1 112 ? -5.047 0.002 -11.164 1 90.81 112 ASN A CA 1
ATOM 873 C C . ASN A 1 112 ? -3.621 -0.443 -11.477 1 90.81 112 ASN A C 1
ATOM 875 O O . ASN A 1 112 ? -3.395 -1.176 -12.438 1 90.81 112 ASN A O 1
ATOM 879 N N . ASP A 1 113 ? -2.682 -0.004 -10.672 1 96.5 113 ASP A N 1
ATOM 880 C CA . ASP A 1 113 ? -1.277 -0.296 -10.945 1 96.5 113 ASP A CA 1
ATOM 881 C C . ASP A 1 113 ? -0.884 -1.667 -10.398 1 96.5 113 ASP A C 1
ATOM 883 O O . ASP A 1 113 ? -1.417 -2.111 -9.383 1 96.5 113 ASP A O 1
ATOM 887 N N . PHE A 1 114 ? 0.066 -2.342 -11.109 1 98.12 114 PHE A N 1
ATOM 888 C CA . PHE A 1 114 ? 0.839 -3.371 -10.43 1 98.12 114 PHE A CA 1
ATOM 889 C C . PHE A 1 114 ? 1.678 -2.766 -9.312 1 98.12 114 PHE A C 1
ATOM 891 O O . PHE A 1 114 ? 2.195 -1.654 -9.445 1 98.12 114 PHE A O 1
ATOM 898 N N . ALA A 1 115 ? 1.76 -3.457 -8.258 1 98.5 115 ALA A N 1
ATOM 899 C CA . ALA A 1 115 ? 2.508 -2.93 -7.121 1 98.5 115 ALA A CA 1
ATOM 900 C C . ALA A 1 115 ? 3.812 -3.693 -6.918 1 98.5 115 ALA A C 1
ATOM 902 O O . ALA A 1 115 ? 3.84 -4.922 -7.012 1 98.5 115 ALA A O 1
ATOM 903 N N . LEU A 1 116 ? 4.867 -2.984 -6.684 1 98.62 116 LEU A N 1
ATOM 904 C CA . LEU A 1 116 ? 6.141 -3.529 -6.23 1 98.62 116 LEU A CA 1
ATOM 905 C C . LEU A 1 116 ? 6.449 -3.08 -4.805 1 98.62 116 LEU A C 1
ATOM 907 O O . LEU A 1 116 ? 6.324 -1.897 -4.48 1 98.62 116 LEU A O 1
ATOM 911 N N . TYR A 1 117 ? 6.84 -3.986 -3.975 1 98.38 117 TYR A N 1
ATOM 912 C CA . TYR A 1 117 ? 7.109 -3.68 -2.574 1 98.38 117 TYR A CA 1
ATOM 913 C C . TYR A 1 117 ? 8.43 -2.936 -2.424 1 98.38 117 TYR A C 1
ATOM 915 O O . TYR A 1 117 ? 9.469 -3.404 -2.891 1 98.38 117 TYR A O 1
ATOM 923 N N . LEU A 1 118 ? 8.594 -1.728 -1.804 1 96.19 118 LEU A N 1
ATOM 924 C CA . LEU A 1 118 ? 9.789 -0.913 -1.627 1 96.19 118 LEU A CA 1
ATOM 925 C C . LEU A 1 118 ? 10.391 -1.123 -0.24 1 96.19 118 LEU A C 1
ATOM 927 O O . LEU A 1 118 ? 11.492 -0.649 0.041 1 96.19 118 LEU A O 1
ATOM 931 N N . GLY A 1 119 ? 10.125 -1.901 0.654 1 95.5 119 GLY A N 1
ATOM 932 C CA . GLY A 1 119 ? 10.703 -2.139 1.966 1 95.5 119 GLY A CA 1
ATOM 933 C C . GLY A 1 119 ? 11.961 -2.994 1.917 1 95.5 119 GLY A C 1
ATOM 934 O O . GLY A 1 119 ? 12.305 -3.537 0.866 1 95.5 119 GLY A O 1
ATOM 935 N N . SER A 1 120 ? 12.766 -2.969 3.027 1 97.12 120 SER A N 1
ATOM 936 C CA . SER A 1 120 ? 14 -3.75 3.09 1 97.12 120 SER A CA 1
ATOM 937 C C . SER A 1 120 ? 13.719 -5.195 3.482 1 97.12 120 SER A C 1
ATOM 939 O O . SER A 1 120 ? 14.445 -6.105 3.092 1 97.12 120 SER A O 1
ATOM 941 N N . MET A 1 121 ? 12.68 -5.344 4.297 1 97.5 121 MET A N 1
ATOM 942 C CA . MET A 1 121 ? 12.312 -6.664 4.801 1 97.5 121 MET A CA 1
ATOM 943 C C . MET A 1 121 ? 10.805 -6.883 4.727 1 97.5 121 MET A C 1
ATOM 945 O O . MET A 1 121 ? 10.039 -5.922 4.742 1 97.5 121 MET A O 1
ATOM 949 N N . ALA A 1 122 ? 10.43 -8.078 4.629 1 97.75 122 ALA A N 1
ATOM 950 C CA . ALA A 1 122 ? 9.023 -8.461 4.684 1 97.75 122 ALA A CA 1
ATOM 951 C C . ALA A 1 122 ? 8.812 -9.633 5.637 1 97.75 122 ALA A C 1
ATOM 953 O O . ALA A 1 122 ? 9.742 -10.406 5.895 1 97.75 122 ALA A O 1
ATOM 954 N N . SER A 1 123 ? 7.688 -9.711 6.219 1 96.81 123 SER A N 1
ATOM 955 C CA . SER A 1 123 ? 7.227 -10.82 7.055 1 96.81 123 SER A CA 1
ATOM 956 C C . SER A 1 123 ? 5.703 -10.922 7.047 1 96.81 123 SER A C 1
ATOM 958 O O . SER A 1 123 ? 5.02 -10 6.594 1 96.81 123 SER A O 1
ATOM 960 N N . GLY A 1 124 ? 5.25 -12.039 7.414 1 95.56 124 GLY A N 1
ATOM 961 C CA . GLY A 1 124 ? 3.803 -12.164 7.449 1 95.56 124 GLY A CA 1
ATOM 962 C C . GLY A 1 124 ? 3.334 -13.5 8 1 95.56 124 GLY A C 1
ATOM 963 O O . GLY A 1 124 ? 4.145 -14.32 8.438 1 95.56 124 GLY A O 1
ATOM 964 N N . THR A 1 125 ? 2.041 -13.602 8.094 1 94.69 125 THR A N 1
ATOM 965 C CA . THR A 1 125 ? 1.385 -14.781 8.641 1 94.69 125 THR A CA 1
ATOM 966 C C . THR A 1 125 ? 0.26 -15.258 7.719 1 94.69 125 THR A C 1
ATOM 968 O O . THR A 1 125 ? -0.476 -14.438 7.164 1 94.69 125 THR A O 1
ATOM 971 N N . ALA A 1 126 ? 0.228 -16.531 7.547 1 95.88 126 ALA A N 1
ATOM 972 C CA . ALA A 1 126 ? -0.917 -17.172 6.898 1 95.88 126 ALA A CA 1
ATOM 973 C C . ALA A 1 126 ? -1.784 -17.906 7.914 1 95.88 126 ALA A C 1
ATOM 975 O O . ALA A 1 126 ? -1.272 -18.672 8.742 1 95.88 126 ALA A O 1
ATOM 976 N N . ARG A 1 127 ? -3.023 -17.625 7.887 1 94 127 ARG A N 1
ATOM 977 C CA . ARG A 1 127 ? -3.977 -18.375 8.703 1 94 127 ARG A CA 1
ATOM 978 C C . ARG A 1 127 ? -4.453 -19.625 7.984 1 94 127 ARG A C 1
ATOM 980 O O . ARG A 1 127 ? -5.262 -19.547 7.059 1 94 127 ARG A O 1
ATOM 987 N N . ILE A 1 128 ? -4.043 -20.781 8.445 1 96.31 128 ILE A N 1
ATOM 988 C CA . ILE A 1 128 ? -4.27 -22.047 7.773 1 96.31 128 ILE A CA 1
ATOM 989 C C . ILE A 1 128 ? -5.539 -22.703 8.32 1 96.31 128 ILE A C 1
ATOM 991 O O . ILE A 1 128 ? -5.734 -22.766 9.531 1 96.31 128 ILE A O 1
ATOM 995 N N . GLY A 1 129 ? -6.391 -23.141 7.441 1 95.12 129 GLY A N 1
ATOM 996 C CA . GLY A 1 129 ? -7.602 -23.844 7.836 1 95.12 129 GLY A CA 1
ATOM 997 C C . GLY A 1 129 ? -8.867 -23.156 7.391 1 95.12 129 GLY A C 1
ATOM 998 O O . GLY A 1 129 ? -9.961 -23.703 7.492 1 95.12 129 GLY A O 1
ATOM 999 N N . LYS A 1 130 ? -8.734 -21.969 6.855 1 90.75 130 LYS A N 1
ATOM 1000 C CA . LYS A 1 130 ? -9.898 -21.188 6.441 1 90.75 130 LYS A CA 1
ATOM 1001 C C . LYS A 1 130 ? -10.594 -21.828 5.242 1 90.75 130 LYS A C 1
ATOM 1003 O O . LYS A 1 130 ? -11.812 -21.75 5.109 1 90.75 130 LYS A O 1
ATOM 1008 N N . ASP A 1 131 ? -9.859 -22.484 4.418 1 92.06 131 ASP A N 1
ATOM 1009 C CA . ASP A 1 131 ? -10.391 -23.109 3.209 1 92.06 131 ASP A CA 1
ATOM 1010 C C . ASP A 1 131 ? -11.32 -24.266 3.553 1 92.06 131 ASP A C 1
ATOM 1012 O O . ASP A 1 131 ? -12.125 -24.703 2.723 1 92.06 131 ASP A O 1
ATOM 1016 N N . LEU A 1 132 ? -11.188 -24.828 4.688 1 91.44 132 LEU A N 1
ATOM 1017 C CA . LEU A 1 132 ? -12.031 -25.938 5.129 1 91.44 132 LEU A CA 1
ATOM 1018 C C . LEU A 1 132 ? -13.484 -25.484 5.25 1 91.44 132 LEU A C 1
ATOM 1020 O O . LEU A 1 132 ? -14.398 -26.312 5.18 1 91.44 132 LEU A O 1
ATOM 1024 N N . ARG A 1 133 ? -13.648 -24.203 5.535 1 88.06 133 ARG A N 1
ATOM 1025 C CA . ARG A 1 133 ? -14.977 -23.625 5.734 1 88.06 133 ARG A CA 1
ATOM 1026 C C . ARG A 1 133 ? -15.758 -24.406 6.789 1 88.06 133 ARG A C 1
ATOM 1028 O O . ARG A 1 133 ? -16.906 -24.797 6.559 1 88.06 133 ARG A O 1
ATOM 1035 N N . ASN A 1 134 ? -15.117 -24.875 7.688 1 84.19 134 ASN A N 1
ATOM 1036 C CA . ASN A 1 134 ? -15.648 -25.578 8.852 1 84.19 134 ASN A CA 1
ATOM 1037 C C . ASN A 1 134 ? -15.492 -24.75 10.125 1 84.19 134 ASN A C 1
ATOM 1039 O O . ASN A 1 134 ? -14.383 -24.594 10.625 1 84.19 134 ASN A O 1
ATOM 1043 N N . ALA A 1 135 ? -16.562 -24.391 10.633 1 81.19 135 ALA A N 1
ATOM 1044 C CA . ALA A 1 135 ? -16.578 -23.5 11.797 1 81.19 135 ALA A CA 1
ATOM 1045 C C . ALA A 1 135 ? -15.984 -24.188 13.023 1 81.19 135 ALA A C 1
ATOM 1047 O O . ALA A 1 135 ? -15.555 -23.531 13.969 1 81.19 135 ALA A O 1
ATOM 1048 N N . SER A 1 136 ? -15.969 -25.5 13 1 86.5 136 SER A N 1
ATOM 1049 C CA . SER A 1 136 ? -15.508 -26.234 14.172 1 86.5 136 SER A CA 1
ATOM 1050 C C . SER A 1 136 ? -13.984 -26.344 14.188 1 86.5 136 SER A C 1
ATOM 1052 O O . SER A 1 136 ? -13.398 -26.703 15.211 1 86.5 136 SER A O 1
ATOM 1054 N N . PHE A 1 137 ? -13.453 -26.141 13.078 1 90.69 137 PHE A N 1
ATOM 1055 C CA . PHE A 1 137 ? -11.992 -26.203 13.008 1 90.69 137 PHE A CA 1
ATOM 1056 C C . PHE A 1 137 ? -11.383 -24.859 13.406 1 90.69 137 PHE A C 1
ATOM 1058 O O . PHE A 1 137 ? -11.812 -23.812 12.93 1 90.69 137 PHE A O 1
ATOM 1065 N N . ILE A 1 138 ? -10.383 -24.922 14.266 1 90.88 138 ILE A N 1
ATOM 1066 C CA . ILE A 1 138 ? -9.68 -23.719 14.68 1 90.88 138 ILE A CA 1
ATOM 1067 C C . ILE A 1 138 ? -8.461 -23.5 13.789 1 90.88 138 ILE A C 1
ATOM 1069 O O . ILE A 1 138 ? -7.484 -24.25 13.867 1 90.88 138 ILE A O 1
ATOM 1073 N N . PRO A 1 139 ? -8.523 -22.5 13.008 1 93.69 139 PRO A N 1
ATOM 1074 C CA . PRO A 1 139 ? -7.359 -22.203 12.172 1 93.69 139 PRO A CA 1
ATOM 1075 C C . PRO A 1 139 ? -6.109 -21.891 12.992 1 93.69 139 PRO A C 1
ATOM 1077 O O . PRO A 1 139 ? -6.215 -21.5 14.156 1 93.69 139 PRO A O 1
ATOM 1080 N N . TYR A 1 140 ? -4.914 -22.141 12.414 1 94.31 140 TYR A N 1
ATOM 1081 C CA . TYR A 1 140 ? -3.648 -21.828 13.07 1 94.31 140 TYR A CA 1
ATOM 1082 C C . TYR A 1 140 ? -2.775 -20.953 12.18 1 94.31 140 TYR A C 1
ATOM 1084 O O . TYR A 1 140 ? -3.008 -20.859 10.977 1 94.31 140 TYR A O 1
ATOM 1092 N N . ASN A 1 141 ? -1.805 -20.328 12.812 1 94.31 141 ASN A N 1
ATOM 1093 C CA . ASN A 1 141 ? -0.972 -19.344 12.117 1 94.31 141 ASN A CA 1
ATOM 1094 C C . ASN A 1 141 ? 0.371 -19.938 11.711 1 94.31 141 ASN A C 1
ATOM 1096 O O . ASN A 1 141 ? 0.986 -20.688 12.477 1 94.31 141 ASN A O 1
ATOM 1100 N N . VAL A 1 142 ? 0.71 -19.719 10.492 1 94.19 142 VAL A N 1
ATOM 1101 C CA . VAL A 1 142 ? 2.053 -19.984 9.984 1 94.19 142 VAL A CA 1
ATOM 1102 C C . VAL A 1 142 ? 2.758 -18.672 9.656 1 94.19 142 VAL A C 1
ATOM 1104 O O . VAL A 1 142 ? 2.246 -17.859 8.883 1 94.19 142 VAL A O 1
ATOM 1107 N N . ARG A 1 143 ? 3.898 -18.531 10.219 1 94.94 143 ARG A N 1
ATOM 1108 C CA . ARG A 1 143 ? 4.594 -17.25 10.086 1 94.94 143 ARG A CA 1
ATOM 1109 C C . ARG A 1 143 ? 5.879 -17.422 9.281 1 94.94 143 ARG A C 1
ATOM 1111 O O . ARG A 1 143 ? 6.602 -18.406 9.445 1 94.94 143 ARG A O 1
ATOM 1118 N N . ILE A 1 144 ? 6.16 -16.516 8.398 1 94.56 144 ILE A N 1
ATOM 1119 C CA . ILE A 1 144 ? 7.461 -16.359 7.766 1 94.56 144 ILE A CA 1
ATOM 1120 C C . ILE A 1 144 ? 8.07 -15.008 8.148 1 94.56 144 ILE A C 1
ATOM 1122 O O . ILE A 1 144 ? 7.363 -14 8.211 1 94.56 144 ILE A O 1
ATOM 1126 N N . ALA A 1 145 ? 9.305 -15.008 8.508 1 93 145 ALA A N 1
ATOM 1127 C CA . ALA A 1 145 ? 10.047 -13.789 8.836 1 93 145 ALA A CA 1
ATOM 1128 C C . ALA A 1 145 ? 11.328 -13.688 8.023 1 93 145 ALA A C 1
ATOM 1130 O O . ALA A 1 145 ? 11.656 -14.594 7.254 1 93 145 ALA A O 1
ATOM 1131 N N . ASN A 1 146 ? 11.93 -12.562 8.008 1 90.88 146 ASN A N 1
ATOM 1132 C CA . ASN A 1 146 ? 13.258 -12.32 7.457 1 90.88 146 ASN A CA 1
ATOM 1133 C C . ASN A 1 146 ? 13.281 -12.5 5.945 1 90.88 146 ASN A C 1
ATOM 1135 O O . ASN A 1 146 ? 14.188 -13.141 5.402 1 90.88 146 ASN A O 1
ATOM 1139 N N . VAL A 1 147 ? 12.242 -12.156 5.258 1 96.25 147 VAL A N 1
ATOM 1140 C CA . VAL A 1 147 ? 12.25 -12.094 3.801 1 96.25 147 VAL A CA 1
ATOM 1141 C C . VAL A 1 147 ? 12.93 -10.805 3.346 1 96.25 147 VAL A C 1
ATOM 1143 O O . VAL A 1 147 ? 12.367 -9.719 3.5 1 96.25 147 VAL A O 1
ATOM 1146 N N . THR A 1 148 ? 14.141 -10.945 2.777 1 97.25 148 THR A N 1
ATOM 1147 C CA . THR A 1 148 ? 14.906 -9.781 2.352 1 97.25 148 THR A CA 1
ATOM 1148 C C . THR A 1 148 ? 14.375 -9.242 1.025 1 97.25 148 THR A C 1
ATOM 1150 O O . THR A 1 148 ? 14.281 -9.977 0.045 1 97.25 148 THR A O 1
ATOM 1153 N N . LEU A 1 149 ? 14.055 -7.965 1.011 1 97.94 149 LEU A N 1
ATOM 1154 C CA . LEU A 1 149 ? 13.617 -7.305 -0.212 1 97.94 149 LEU A CA 1
ATOM 1155 C C . LEU A 1 149 ? 14.758 -6.508 -0.838 1 97.94 149 LEU A C 1
ATOM 1157 O O . LEU A 1 149 ? 15.898 -6.594 -0.386 1 97.94 149 LEU A O 1
ATOM 1161 N N . ALA A 1 150 ? 14.477 -5.863 -2.008 1 96.75 150 ALA A N 1
ATOM 1162 C CA . ALA A 1 150 ? 15.5 -5.148 -2.762 1 96.75 150 ALA A CA 1
ATOM 1163 C C . ALA A 1 150 ? 14.992 -3.785 -3.223 1 96.75 150 ALA A C 1
ATOM 1165 O O . ALA A 1 150 ? 14.781 -3.566 -4.418 1 96.75 150 ALA A O 1
ATOM 1166 N N . PRO A 1 151 ? 14.938 -2.854 -2.279 1 96 151 PRO A N 1
ATOM 1167 C CA . PRO A 1 151 ? 14.297 -1.576 -2.604 1 96 151 PRO A CA 1
ATOM 1168 C C . PRO A 1 151 ? 15.023 -0.814 -3.707 1 96 151 PRO A C 1
ATOM 1170 O O . PRO A 1 151 ? 14.391 -0.142 -4.523 1 96 151 PRO A O 1
ATOM 1173 N N . THR A 1 152 ? 16.375 -0.834 -3.795 1 96.25 152 THR A N 1
ATOM 1174 C CA . THR A 1 152 ? 17.109 -0.13 -4.836 1 96.25 152 THR A CA 1
ATOM 1175 C C . THR A 1 152 ? 16.844 -0.745 -6.203 1 96.25 152 THR A C 1
ATOM 1177 O O . THR A 1 152 ? 16.688 -0.026 -7.191 1 96.25 152 THR A O 1
ATOM 1180 N N . MET A 1 153 ? 16.828 -2.08 -6.234 1 97.31 153 MET A N 1
ATOM 1181 C CA . MET A 1 153 ? 16.5 -2.781 -7.473 1 97.31 153 MET A CA 1
ATOM 1182 C C . MET A 1 153 ? 15.078 -2.467 -7.926 1 97.31 153 MET A C 1
ATOM 1184 O O . MET A 1 153 ? 14.836 -2.27 -9.117 1 97.31 153 MET A O 1
ATOM 1188 N N . VAL A 1 154 ? 14.148 -2.422 -6.977 1 97.94 154 VAL A N 1
ATOM 1189 C CA . VAL A 1 154 ? 12.75 -2.105 -7.281 1 97.94 154 VAL A CA 1
ATOM 1190 C C . VAL A 1 154 ? 12.648 -0.688 -7.836 1 97.94 154 VAL A C 1
ATOM 1192 O O . VAL A 1 154 ? 11.914 -0.442 -8.797 1 97.94 154 VAL A O 1
ATOM 1195 N N . ALA A 1 155 ? 13.352 0.225 -7.227 1 96.5 155 ALA A N 1
ATOM 1196 C CA . ALA A 1 155 ? 13.336 1.602 -7.715 1 96.5 155 ALA A CA 1
ATOM 1197 C C . ALA A 1 155 ? 13.812 1.675 -9.164 1 96.5 155 ALA A C 1
ATOM 1199 O O . ALA A 1 155 ? 13.242 2.41 -9.969 1 96.5 155 ALA A O 1
ATOM 1200 N N . ASP A 1 156 ? 14.852 0.934 -9.484 1 97.81 156 ASP A N 1
ATOM 1201 C CA . ASP A 1 156 ? 15.359 0.873 -10.852 1 97.81 156 ASP A CA 1
ATOM 1202 C C . ASP A 1 156 ? 14.312 0.292 -11.805 1 97.81 156 ASP A C 1
ATOM 1204 O O . ASP A 1 156 ? 14.109 0.81 -12.906 1 97.81 156 ASP A O 1
ATOM 1208 N N . LEU A 1 157 ? 13.688 -0.765 -11.367 1 98.38 157 LEU A N 1
ATOM 1209 C CA . LEU A 1 157 ? 12.648 -1.405 -12.172 1 98.38 157 LEU A CA 1
ATOM 1210 C C . LEU A 1 157 ? 11.477 -0.459 -12.398 1 98.38 157 LEU A C 1
ATOM 1212 O O . LEU A 1 157 ? 10.945 -0.383 -13.508 1 98.38 157 LEU A O 1
ATOM 1216 N N . ILE A 1 158 ? 11.055 0.249 -11.383 1 97.75 158 ILE A N 1
ATOM 1217 C CA . ILE A 1 158 ? 9.969 1.21 -11.5 1 97.75 158 ILE A CA 1
ATOM 1218 C C . ILE A 1 158 ? 10.352 2.312 -12.484 1 97.75 158 ILE A C 1
ATOM 1220 O O . ILE A 1 158 ? 9.539 2.723 -13.312 1 97.75 158 ILE A O 1
ATOM 1224 N N . HIS A 1 159 ? 11.547 2.826 -12.383 1 96.75 159 HIS A N 1
ATOM 1225 C CA . HIS A 1 159 ? 12.008 3.834 -13.328 1 96.75 159 HIS A CA 1
ATOM 1226 C C . HIS A 1 159 ? 11.922 3.328 -14.766 1 96.75 159 HIS A C 1
ATOM 1228 O O . HIS A 1 159 ? 11.406 4.027 -15.641 1 96.75 159 HIS A O 1
ATOM 1234 N N . TYR A 1 160 ? 12.367 2.107 -14.984 1 97.94 160 TYR A N 1
ATOM 1235 C CA . TYR A 1 160 ? 12.336 1.503 -16.312 1 97.94 160 TYR A CA 1
ATOM 1236 C C . TYR A 1 160 ? 10.906 1.346 -16.812 1 97.94 160 TYR A C 1
ATOM 1238 O O . TYR A 1 160 ? 10.562 1.809 -17.906 1 97.94 160 TYR A O 1
ATOM 1246 N N . LEU A 1 161 ? 10.023 0.728 -15.992 1 98.12 161 LEU A N 1
ATOM 1247 C CA . LEU A 1 161 ? 8.68 0.364 -16.438 1 98.12 161 LEU A CA 1
ATOM 1248 C C . LEU A 1 161 ? 7.777 1.589 -16.484 1 98.12 161 LEU A C 1
ATOM 1250 O O . LEU A 1 161 ? 7.039 1.78 -17.469 1 98.12 161 LEU A O 1
ATOM 1254 N N . ARG A 1 162 ? 7.805 2.398 -15.453 1 96.12 162 ARG A N 1
ATOM 1255 C CA . ARG A 1 162 ? 6.859 3.506 -15.336 1 96.12 162 ARG A CA 1
ATOM 1256 C C . ARG A 1 162 ? 7.34 4.719 -16.125 1 96.12 162 ARG A C 1
ATOM 1258 O O . ARG A 1 162 ? 6.578 5.309 -16.891 1 96.12 162 ARG A O 1
ATOM 1265 N N . VAL A 1 163 ? 8.523 5.133 -15.945 1 92.88 163 VAL A N 1
ATOM 1266 C CA . VAL A 1 163 ? 9.031 6.383 -16.5 1 92.88 163 VAL A CA 1
ATOM 1267 C C . VAL A 1 163 ? 9.406 6.172 -17.969 1 92.88 163 VAL A C 1
ATOM 1269 O O . VAL A 1 163 ? 8.938 6.906 -18.844 1 92.88 163 VAL A O 1
ATOM 1272 N N . LEU A 1 164 ? 10.219 5.141 -18.297 1 95.81 164 LEU A N 1
ATOM 1273 C CA . LEU A 1 164 ? 10.75 4.973 -19.641 1 95.81 164 LEU A CA 1
ATOM 1274 C C . LEU A 1 164 ? 9.742 4.273 -20.547 1 95.81 164 LEU A C 1
ATOM 1276 O O . LEU A 1 164 ? 9.688 4.535 -21.75 1 95.81 164 LEU A O 1
ATOM 1280 N N . ARG A 1 165 ? 8.945 3.375 -19.938 1 97.25 165 ARG A N 1
ATOM 1281 C CA . ARG A 1 165 ? 8.086 2.555 -20.797 1 97.25 165 ARG A CA 1
ATOM 1282 C C . ARG A 1 165 ? 6.613 2.857 -20.547 1 97.25 165 ARG A C 1
ATOM 1284 O O . ARG A 1 165 ? 5.734 2.246 -21.156 1 97.25 165 ARG A O 1
ATOM 1291 N N . GLN A 1 166 ? 6.281 3.725 -19.625 1 95.31 166 GLN A N 1
ATOM 1292 C CA . GLN A 1 166 ? 4.953 4.27 -19.359 1 95.31 166 GLN A CA 1
ATOM 1293 C C . GLN A 1 166 ? 3.963 3.164 -19 1 95.31 166 GLN A C 1
ATOM 1295 O O . GLN A 1 166 ? 2.838 3.145 -19.5 1 95.31 166 GLN A O 1
ATOM 1300 N N . GLN A 1 167 ? 4.391 2.166 -18.234 1 96.5 167 GLN A N 1
ATOM 1301 C CA . GLN A 1 167 ? 3.529 1.089 -17.75 1 96.5 167 GLN A CA 1
ATOM 1302 C C . GLN A 1 167 ? 2.879 1.448 -16.422 1 96.5 167 GLN A C 1
ATOM 1304 O O . GLN A 1 167 ? 3.367 2.322 -15.703 1 96.5 167 GLN A O 1
ATOM 1309 N N . ASN A 1 168 ? 1.737 0.866 -16.094 1 95.06 168 ASN A N 1
ATOM 1310 C CA . ASN A 1 168 ? 0.994 1.091 -14.852 1 95.06 168 ASN A CA 1
ATOM 1311 C C . ASN A 1 168 ? 1.586 0.298 -13.695 1 95.06 168 ASN A C 1
ATOM 1313 O O . ASN A 1 168 ? 1 -0.692 -13.25 1 95.06 168 ASN A O 1
ATOM 1317 N N . VAL A 1 169 ? 2.688 0.755 -13.195 1 97.81 169 VAL A N 1
ATOM 1318 C CA . VAL A 1 169 ? 3.381 0.114 -12.086 1 97.81 169 VAL A CA 1
ATOM 1319 C C . VAL A 1 169 ? 3.727 1.154 -11.023 1 97.81 169 VAL A C 1
ATOM 1321 O O . VAL A 1 169 ? 4.059 2.297 -11.344 1 97.81 169 VAL A O 1
ATOM 1324 N N . SER A 1 170 ? 3.609 0.834 -9.766 1 97.81 170 SER A N 1
ATOM 1325 C CA . SER A 1 170 ? 3.982 1.703 -8.656 1 97.81 170 SER A CA 1
ATOM 1326 C C . SER A 1 170 ? 4.719 0.925 -7.566 1 97.81 170 SER A C 1
ATOM 1328 O O . SER A 1 170 ? 4.414 -0.243 -7.316 1 97.81 170 SER A O 1
ATOM 1330 N N . GLY A 1 171 ? 5.707 1.602 -7.004 1 97.94 171 GLY A N 1
ATOM 1331 C CA . GLY A 1 171 ? 6.242 1.103 -5.746 1 97.94 171 GLY A CA 1
ATOM 1332 C C . GLY A 1 171 ? 5.367 1.442 -4.551 1 97.94 171 GLY A C 1
ATOM 1333 O O . GLY A 1 171 ? 4.754 2.51 -4.508 1 97.94 171 GLY A O 1
ATOM 1334 N N . VAL A 1 172 ? 5.34 0.542 -3.545 1 98.12 172 VAL A N 1
ATOM 1335 C CA . VAL A 1 172 ? 4.527 0.787 -2.359 1 98.12 172 VAL A CA 1
ATOM 1336 C C . VAL A 1 172 ? 5.391 0.667 -1.105 1 98.12 172 VAL A C 1
ATOM 1338 O O . VAL A 1 172 ? 6.09 -0.332 -0.919 1 98.12 172 VAL A O 1
ATOM 1341 N N . SER A 1 173 ? 5.391 1.676 -0.352 1 97.25 173 SER A N 1
ATOM 1342 C CA . SER A 1 173 ? 5.957 1.69 0.993 1 97.25 173 SER A CA 1
ATOM 1343 C C . SER A 1 173 ? 4.863 1.666 2.055 1 97.25 173 SER A C 1
ATOM 1345 O O . SER A 1 173 ? 4.02 2.564 2.104 1 97.25 173 SER A O 1
ATOM 1347 N N . THR A 1 174 ? 4.93 0.64 2.941 1 95.81 174 THR A N 1
ATOM 1348 C CA . THR A 1 174 ? 3.814 0.448 3.859 1 95.81 174 THR A CA 1
ATOM 1349 C C . THR A 1 174 ? 4.086 1.137 5.195 1 95.81 174 THR A C 1
ATOM 1351 O O . THR A 1 174 ? 3.199 1.228 6.043 1 95.81 174 THR A O 1
ATOM 1354 N N . SER A 1 175 ? 5.266 1.594 5.414 1 93.31 175 SER A N 1
ATOM 1355 C CA . SER A 1 175 ? 5.602 2.297 6.645 1 93.31 175 SER A CA 1
ATOM 1356 C C . SER A 1 175 ? 6.625 3.4 6.391 1 93.31 175 SER A C 1
ATOM 1358 O O . SER A 1 175 ? 7.512 3.25 5.547 1 93.31 175 SER A O 1
ATOM 1360 N N . PRO A 1 176 ? 6.438 4.465 7.145 1 89.88 176 PRO A N 1
ATOM 1361 C CA . PRO A 1 176 ? 7.445 5.52 7.004 1 89.88 176 PRO A CA 1
ATOM 1362 C C . PRO A 1 176 ? 8.836 5.066 7.43 1 89.88 176 PRO A C 1
ATOM 1364 O O . PRO A 1 176 ? 8.977 4.309 8.391 1 89.88 176 PRO A O 1
ATOM 1367 N N . ASP A 1 177 ? 9.844 5.469 6.715 1 85.62 177 ASP A N 1
ATOM 1368 C CA . ASP A 1 177 ? 11.25 5.246 7.035 1 85.62 177 ASP A CA 1
ATOM 1369 C C . ASP A 1 177 ? 11.562 3.756 7.113 1 85.62 177 ASP A C 1
ATOM 1371 O O . ASP A 1 177 ? 12.445 3.342 7.867 1 85.62 177 ASP A O 1
ATOM 1375 N N . ASP A 1 178 ? 10.75 2.918 6.492 1 90.12 178 ASP A N 1
ATOM 1376 C CA . ASP A 1 178 ? 10.977 1.478 6.477 1 90.12 178 ASP A CA 1
ATOM 1377 C C . ASP A 1 178 ? 11.039 0.916 7.895 1 90.12 178 ASP A C 1
ATOM 1379 O O . ASP A 1 178 ? 11.875 0.057 8.195 1 90.12 178 ASP A O 1
ATOM 1383 N N . ALA A 1 179 ? 10.203 1.494 8.781 1 87.62 179 ALA A N 1
ATOM 1384 C CA . ALA A 1 179 ? 10.234 1.169 10.203 1 87.62 179 ALA A CA 1
ATOM 1385 C C . ALA A 1 179 ? 9.703 -0.24 10.453 1 87.62 179 ALA A C 1
ATOM 1387 O O . ALA A 1 179 ? 10.102 -0.894 11.422 1 87.62 179 ALA A O 1
ATOM 1388 N N . ASP A 1 180 ? 8.836 -0.684 9.688 1 91.88 180 ASP A N 1
ATOM 1389 C CA . ASP A 1 180 ? 8.219 -1.999 9.859 1 91.88 180 ASP A CA 1
ATOM 1390 C C . ASP A 1 180 ? 8.422 -2.865 8.617 1 91.88 180 ASP A C 1
ATOM 1392 O O . ASP A 1 180 ? 8.57 -2.346 7.508 1 91.88 180 ASP A O 1
ATOM 1396 N N . ASP A 1 181 ? 8.391 -4.207 8.836 1 95.38 181 ASP A N 1
ATOM 1397 C CA . ASP A 1 181 ? 8.406 -5.133 7.707 1 95.38 181 ASP A CA 1
ATOM 1398 C C . ASP A 1 181 ? 7.191 -4.938 6.809 1 95.38 181 ASP A C 1
ATOM 1400 O O . ASP A 1 181 ? 6.09 -4.668 7.297 1 95.38 181 ASP A O 1
ATOM 1404 N N . VAL A 1 182 ? 7.438 -5.043 5.527 1 97.31 182 VAL A N 1
ATOM 1405 C CA . VAL A 1 182 ? 6.293 -5.098 4.625 1 97.31 182 VAL A CA 1
ATOM 1406 C C . VAL A 1 182 ? 5.441 -6.324 4.941 1 97.31 182 VAL A C 1
ATOM 1408 O O . VAL A 1 182 ? 5.961 -7.438 5.051 1 97.31 182 VAL A O 1
ATOM 1411 N N . PRO A 1 183 ? 4.164 -6.18 5.078 1 96.31 183 PRO A N 1
ATOM 1412 C CA . PRO A 1 183 ? 3.336 -7.324 5.465 1 96.31 183 PRO A CA 1
ATOM 1413 C C . PRO A 1 183 ? 3.096 -8.297 4.312 1 96.31 183 PRO A C 1
ATOM 1415 O O . PRO A 1 183 ? 2.801 -7.867 3.191 1 96.31 183 PRO A O 1
ATOM 1418 N N . LEU A 1 184 ? 3.229 -9.539 4.605 1 97.5 184 LEU A N 1
ATOM 1419 C CA . LEU A 1 184 ? 2.887 -10.625 3.693 1 97.5 184 LEU A CA 1
ATOM 1420 C C . LEU A 1 184 ? 1.641 -11.359 4.164 1 97.5 184 LEU A C 1
ATOM 1422 O O . LEU A 1 184 ? 1.338 -11.375 5.363 1 97.5 184 LEU A O 1
ATOM 1426 N N . HIS A 1 185 ? 0.978 -11.938 3.217 1 96.62 185 HIS A N 1
ATOM 1427 C CA . HIS A 1 185 ? -0.233 -12.688 3.518 1 96.62 185 HIS A CA 1
ATOM 1428 C C . HIS A 1 185 ? -0.158 -14.102 2.943 1 96.62 185 HIS A C 1
ATOM 1430 O O . HIS A 1 185 ? 0.917 -14.562 2.547 1 96.62 185 HIS A O 1
ATOM 1436 N N . TRP A 1 186 ? -1.258 -14.82 2.998 1 97.25 186 TRP A N 1
ATOM 1437 C CA . TRP A 1 186 ? -1.252 -16.266 2.742 1 97.25 186 TRP A CA 1
ATOM 1438 C C . TRP A 1 186 ? -0.721 -16.562 1.345 1 97.25 186 TRP A C 1
ATOM 1440 O O . TRP A 1 186 ? -0.023 -17.562 1.14 1 97.25 186 TRP A O 1
ATOM 1450 N N . ALA A 1 187 ? -0.987 -15.68 0.354 1 98.31 187 ALA A N 1
ATOM 1451 C CA . ALA A 1 187 ? -0.613 -15.961 -1.029 1 98.31 187 ALA A CA 1
ATOM 1452 C C . ALA A 1 187 ? 0.882 -15.742 -1.247 1 98.31 187 ALA A C 1
ATOM 1454 O O . ALA A 1 187 ? 1.433 -16.156 -2.27 1 98.31 187 ALA A O 1
ATOM 1455 N N . GLU A 1 188 ? 1.549 -15.086 -0.336 1 98.19 188 GLU A N 1
ATOM 1456 C CA . GLU A 1 188 ? 3.006 -15.008 -0.335 1 98.19 188 GLU A CA 1
ATOM 1457 C C . GLU A 1 188 ? 3.611 -16 0.645 1 98.19 188 GLU A C 1
ATOM 1459 O O . GLU A 1 188 ? 4.57 -16.703 0.313 1 98.19 188 GLU A O 1
ATOM 1464 N N . VAL A 1 189 ? 3.023 -16.125 1.793 1 97.75 189 VAL A N 1
ATOM 1465 C CA . VAL A 1 189 ? 3.582 -16.891 2.895 1 97.75 189 VAL A CA 1
ATOM 1466 C C . VAL A 1 189 ? 3.609 -18.375 2.523 1 97.75 189 VAL A C 1
ATOM 1468 O O . VAL A 1 189 ? 4.629 -19.047 2.695 1 97.75 189 VAL A O 1
ATOM 1471 N N . ILE A 1 190 ? 2.572 -18.891 1.981 1 98.12 190 ILE A N 1
ATOM 1472 C CA . ILE A 1 190 ? 2.463 -20.328 1.729 1 98.12 190 ILE A CA 1
ATOM 1473 C C . ILE A 1 190 ? 3.465 -20.734 0.654 1 98.12 190 ILE A C 1
ATOM 1475 O O . ILE A 1 190 ? 4.305 -21.609 0.881 1 98.12 190 ILE A O 1
ATOM 1479 N N . PRO A 1 191 ? 3.5 -20.109 -0.493 1 98.38 191 PRO A N 1
ATOM 1480 C CA . PRO A 1 191 ? 4.516 -20.484 -1.476 1 98.38 191 PRO A CA 1
ATOM 1481 C C . PRO A 1 191 ? 5.941 -20.297 -0.959 1 98.38 191 PRO A C 1
ATOM 1483 O O . PRO A 1 191 ? 6.812 -21.125 -1.214 1 98.38 191 PRO A O 1
ATOM 1486 N N . LEU A 1 192 ? 6.176 -19.203 -0.241 1 97.19 192 LEU A N 1
ATOM 1487 C CA . LEU A 1 192 ? 7.512 -18.969 0.295 1 97.19 192 LEU A CA 1
ATOM 1488 C C . LEU A 1 192 ? 7.898 -20.062 1.282 1 97.19 192 LEU A C 1
ATOM 1490 O O . LEU A 1 192 ? 9.078 -20.406 1.394 1 97.19 192 LEU A O 1
ATOM 1494 N N . SER A 1 193 ? 6.93 -20.594 1.966 1 95.81 193 SER A N 1
ATOM 1495 C CA . SER A 1 193 ? 7.195 -21.672 2.92 1 95.81 193 SER A CA 1
ATOM 1496 C C . SER A 1 193 ? 7.648 -22.938 2.211 1 95.81 193 SER A C 1
ATOM 1498 O O . SER A 1 193 ? 8.328 -23.781 2.805 1 95.81 193 SER A O 1
ATOM 1500 N N . PHE A 1 194 ? 7.234 -23.094 0.971 1 96.19 194 PHE A N 1
ATOM 1501 C CA . PHE A 1 194 ? 7.668 -24.266 0.201 1 96.19 194 PHE A CA 1
ATOM 1502 C C . PHE A 1 194 ? 9.133 -24.141 -0.183 1 96.19 194 PHE A C 1
ATOM 1504 O O . PHE A 1 194 ? 9.773 -25.141 -0.533 1 96.19 194 PHE A O 1
ATOM 1511 N N . LEU A 1 195 ? 9.664 -22.891 -0.253 1 92.06 195 LEU A N 1
ATOM 1512 C CA . LEU A 1 195 ? 11.047 -22.641 -0.665 1 92.06 195 LEU A CA 1
ATOM 1513 C C . LEU A 1 195 ? 12.008 -22.906 0.486 1 92.06 195 LEU A C 1
ATOM 1515 O O . LEU A 1 195 ? 13.195 -23.141 0.263 1 92.06 195 LEU A O 1
ATOM 1519 N N . ASP A 1 196 ? 11.641 -22.562 1.7 1 75.12 196 ASP A N 1
ATOM 1520 C CA . ASP A 1 196 ? 12.523 -22.625 2.859 1 75.12 196 ASP A CA 1
ATOM 1521 C C . ASP A 1 196 ? 12.516 -24.031 3.469 1 75.12 196 ASP A C 1
ATOM 1523 O O . ASP A 1 196 ? 11.508 -24.469 4.023 1 75.12 196 ASP A O 1
ATOM 1527 N N . SER A 1 197 ? 13.391 -24.906 2.943 1 57.31 197 SER A N 1
ATOM 1528 C CA . SER A 1 197 ? 13.453 -26.266 3.484 1 57.3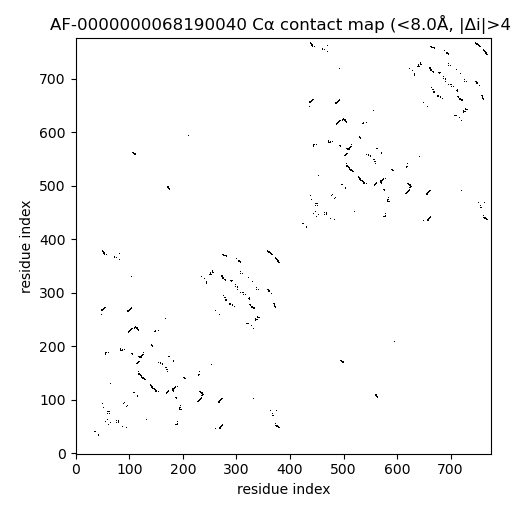1 197 SER A CA 1
ATOM 1529 C C . SER A 1 197 ? 13.641 -26.234 5 1 57.31 197 SER A C 1
ATOM 1531 O O . SER A 1 197 ? 13.18 -27.141 5.699 1 57.31 197 SER A O 1
ATOM 1533 N N . ASN A 1 198 ? 14.469 -25.359 5.48 1 49.5 198 ASN A N 1
ATOM 1534 C CA . ASN A 1 198 ? 14.859 -25.359 6.887 1 49.5 198 ASN A CA 1
ATOM 1535 C C . ASN A 1 198 ? 13.875 -24.562 7.738 1 49.5 198 ASN A C 1
ATOM 1537 O O . ASN A 1 198 ? 13.969 -24.562 8.969 1 49.5 198 ASN A O 1
ATOM 1541 N N . LYS A 1 199 ? 13.086 -23.766 7.016 1 48.03 199 LYS A N 1
ATOM 1542 C CA . LYS A 1 199 ? 12.25 -22.891 7.82 1 48.03 199 LYS A CA 1
ATOM 1543 C C . LYS A 1 199 ? 10.812 -23.406 7.887 1 48.03 199 LYS A C 1
ATOM 1545 O O . LYS A 1 199 ? 9.969 -23 7.082 1 48.03 199 LYS A O 1
ATOM 1550 N N . LYS A 1 200 ? 10.562 -24.734 8.289 1 41.34 200 LYS A N 1
ATOM 1551 C CA . LYS A 1 200 ? 9.148 -24.938 8.602 1 41.34 200 LYS A CA 1
ATOM 1552 C C . LYS A 1 200 ? 8.547 -23.688 9.219 1 41.34 200 LYS A C 1
ATOM 1554 O O . LYS A 1 200 ? 9.094 -23.109 10.164 1 41.34 200 LYS A O 1
ATOM 1559 N N . GLY A 1 201 ? 7.828 -22.891 8.539 1 43.94 201 GLY A N 1
ATOM 1560 C CA . GLY A 1 201 ? 7.117 -21.812 9.219 1 43.94 201 GLY A CA 1
ATOM 1561 C C . GLY A 1 201 ? 6.809 -22.125 10.664 1 43.94 201 GLY A C 1
ATOM 1562 O O . GLY A 1 201 ? 6.457 -23.266 11 1 43.94 201 GLY A O 1
ATOM 1563 N N . SER A 1 202 ? 7.441 -21.453 11.594 1 43.88 202 SER A N 1
ATOM 1564 C CA . SER A 1 202 ? 7.152 -21.734 13 1 43.88 202 SER A CA 1
ATOM 1565 C C . SER A 1 202 ? 5.664 -21.562 13.297 1 43.88 202 SER A C 1
ATOM 1567 O O . SER A 1 202 ? 5.066 -20.547 12.953 1 43.88 202 SER A O 1
ATOM 1569 N N . VAL A 1 203 ? 5.035 -22.766 13.344 1 41.62 203 VAL A N 1
ATOM 1570 C CA . VAL A 1 203 ? 3.67 -22.688 13.852 1 41.62 203 VAL A CA 1
ATOM 1571 C C . VAL A 1 203 ? 3.635 -21.828 15.117 1 41.62 203 VAL A C 1
ATOM 1573 O O . VAL A 1 203 ? 4.359 -22.094 16.078 1 41.62 203 VAL A O 1
ATOM 1576 N N . VAL A 1 204 ? 3.314 -20.516 15.172 1 41.62 204 VAL A N 1
ATOM 1577 C CA . VAL A 1 204 ? 3.18 -19.688 16.359 1 41.62 204 VAL A CA 1
ATOM 1578 C C . VAL A 1 204 ? 1.824 -19.938 17.016 1 41.62 204 VAL A C 1
ATOM 1580 O O . VAL A 1 204 ? 0.779 -19.688 16.422 1 41.62 204 VAL A O 1
ATOM 1583 N N . GLY A 1 205 ? 1.751 -20.875 17.906 1 33.5 205 GLY A N 1
ATOM 1584 C CA . GLY A 1 205 ? 0.54 -20.953 18.703 1 33.5 205 GLY A CA 1
ATOM 1585 C C . GLY A 1 205 ? 0.138 -19.609 19.312 1 33.5 205 GLY A C 1
ATOM 1586 O O . GLY A 1 205 ? 0.894 -18.641 19.234 1 33.5 205 GLY A O 1
ATOM 1587 N N . ARG A 1 206 ? -1.054 -19.531 20.031 1 35.56 206 ARG A N 1
ATOM 1588 C CA . ARG A 1 206 ? -1.678 -18.344 20.594 1 35.56 206 ARG A CA 1
ATOM 1589 C C . ARG A 1 206 ? -0.678 -17.531 21.422 1 35.56 206 ARG A C 1
ATOM 1591 O O . ARG A 1 206 ? -0.782 -16.312 21.5 1 35.56 206 ARG A O 1
ATOM 1598 N N . GLU A 1 207 ? -0.035 -18.109 22.469 1 31.05 207 GLU A N 1
ATOM 1599 C CA . GLU A 1 207 ? 0.612 -17.469 23.609 1 31.05 207 GLU A CA 1
ATOM 1600 C C . GLU A 1 207 ? 1.904 -16.766 23.203 1 31.05 207 GLU A C 1
ATOM 1602 O O . GLU A 1 207 ? 2.277 -15.75 23.781 1 31.05 207 GLU A O 1
ATOM 1607 N N . GLN A 1 208 ? 2.844 -17.391 22.562 1 30.44 208 GLN A N 1
ATOM 1608 C CA . GLN A 1 208 ? 4.238 -16.953 22.625 1 30.44 208 GLN A CA 1
ATOM 1609 C C . GLN A 1 208 ? 4.516 -15.82 21.656 1 30.44 208 GLN A C 1
ATOM 1611 O O . GLN A 1 208 ? 5.281 -15.984 20.703 1 30.44 208 GLN A O 1
ATOM 1616 N N . SER A 1 209 ? 3.672 -15.086 21.375 1 32.09 209 SER A N 1
ATOM 1617 C CA . SER A 1 209 ? 3.934 -14.023 20.406 1 32.09 209 SER A CA 1
ATOM 1618 C C . SER A 1 209 ? 5.055 -13.109 20.891 1 32.09 209 SER A C 1
ATOM 1620 O O . SER A 1 209 ? 5.535 -12.25 20.141 1 32.09 209 SER A O 1
ATOM 1622 N N . ALA A 1 210 ? 5.141 -12.938 22.328 1 28.95 210 ALA A N 1
ATOM 1623 C CA . ALA A 1 210 ? 5.953 -11.859 22.891 1 28.95 210 ALA A CA 1
ATOM 1624 C C . ALA A 1 210 ? 7.441 -12.156 22.734 1 28.95 210 ALA A C 1
ATOM 1626 O O . ALA A 1 210 ? 8.281 -11.258 22.875 1 28.95 210 ALA A O 1
ATOM 1627 N N . LEU A 1 211 ? 7.961 -13.391 23.047 1 26.44 211 LEU A N 1
ATOM 1628 C CA . LEU A 1 211 ? 9.344 -13.562 23.5 1 26.44 211 LEU A CA 1
ATOM 1629 C C . LEU A 1 211 ? 10.312 -13.344 22.344 1 26.44 211 LEU A C 1
ATOM 1631 O O . LEU A 1 211 ? 11.5 -13.086 22.578 1 26.44 211 LEU A O 1
ATOM 1635 N N . ARG A 1 212 ? 10.234 -13.953 21.141 1 27.12 212 ARG A N 1
ATOM 1636 C CA . ARG A 1 212 ? 11.492 -14.031 20.406 1 27.12 212 ARG A CA 1
ATOM 1637 C C . ARG A 1 212 ? 11.805 -12.703 19.719 1 27.12 212 ARG A C 1
ATOM 1639 O O . ARG A 1 212 ? 11.477 -12.516 18.547 1 27.12 212 ARG A O 1
ATOM 1646 N N . LYS A 1 213 ? 11.445 -11.688 20.328 1 30.34 213 LYS A N 1
ATOM 1647 C CA . LYS A 1 213 ? 12 -10.453 19.766 1 30.34 213 LYS A CA 1
ATOM 1648 C C . LYS A 1 213 ? 13.5 -10.594 19.516 1 30.34 213 LYS A C 1
ATOM 1650 O O . LYS A 1 213 ? 14.109 -9.727 18.875 1 30.34 213 LYS A O 1
ATOM 1655 N N . SER A 1 214 ? 14.227 -11.109 20.562 1 27.78 214 SER A N 1
ATOM 1656 C CA . SER A 1 214 ? 15.617 -10.703 20.75 1 27.78 214 SER A CA 1
ATOM 1657 C C . SER A 1 214 ? 16.516 -11.273 19.641 1 27.78 214 SER A C 1
ATOM 1659 O O . SER A 1 214 ? 17.547 -10.703 19.328 1 27.78 214 SER A O 1
ATOM 1661 N N . HIS A 1 215 ? 16.516 -12.664 19.547 1 24.97 215 HIS A N 1
ATOM 1662 C CA . HIS A 1 215 ? 17.812 -13.008 18.969 1 24.97 215 HIS A CA 1
ATOM 1663 C C . HIS A 1 215 ? 17.875 -12.688 17.484 1 24.97 215 HIS A C 1
ATOM 1665 O O . HIS A 1 215 ? 17.172 -13.312 16.688 1 24.97 215 HIS A O 1
ATOM 1671 N N . ARG A 1 216 ? 17.906 -11.492 17.125 1 31.09 216 ARG A N 1
ATOM 1672 C CA . ARG A 1 216 ? 18.531 -11.25 15.828 1 31.09 216 ARG A CA 1
ATOM 1673 C C . ARG A 1 216 ? 19.5 -12.367 15.461 1 31.09 216 ARG A C 1
ATOM 1675 O O . ARG A 1 216 ? 20.641 -12.391 15.938 1 31.09 216 ARG A O 1
ATOM 1682 N N . ARG A 1 217 ? 19.109 -13.617 15.75 1 30.3 217 ARG A N 1
ATOM 1683 C CA . ARG A 1 217 ? 20.141 -14.516 15.227 1 30.3 217 ARG A CA 1
ATOM 1684 C C . ARG A 1 217 ? 20.734 -13.977 13.93 1 30.3 217 ARG A C 1
ATOM 1686 O O . ARG A 1 217 ? 20 -13.734 12.969 1 30.3 217 ARG A O 1
ATOM 1693 N N . ARG A 1 218 ? 21.797 -13.438 14.109 1 28.61 218 ARG A N 1
ATOM 1694 C CA . ARG A 1 218 ? 22.797 -13.172 13.07 1 28.61 218 ARG A CA 1
ATOM 1695 C C . ARG A 1 218 ? 22.672 -14.172 11.922 1 28.61 218 ARG A C 1
ATOM 1697 O O . ARG A 1 218 ? 22.641 -15.383 12.148 1 28.61 218 ARG A O 1
ATOM 1704 N N . ARG A 1 219 ? 22.156 -13.656 10.891 1 33.31 219 ARG A N 1
ATOM 1705 C CA . ARG A 1 219 ? 22.422 -14.312 9.617 1 33.31 219 ARG A CA 1
ATOM 1706 C C . ARG A 1 219 ? 23.641 -15.219 9.719 1 33.31 219 ARG A C 1
ATOM 1708 O O . ARG A 1 219 ? 24.766 -14.742 9.945 1 33.31 219 ARG A O 1
ATOM 1715 N N . LEU A 1 220 ? 23.578 -16.297 10.531 1 28.11 220 LEU A N 1
ATOM 1716 C CA . LEU A 1 220 ? 24.766 -17.047 10.148 1 28.11 220 LEU A CA 1
ATOM 1717 C C . LEU A 1 220 ? 25.062 -16.891 8.656 1 28.11 220 LEU A C 1
ATOM 1719 O O . LEU A 1 220 ? 24.156 -17.062 7.828 1 28.11 220 LEU A O 1
ATOM 1723 N N . PRO A 1 221 ? 26 -16.078 8.352 1 30.3 221 PRO A N 1
ATOM 1724 C CA . PRO A 1 221 ? 26.422 -16.281 6.961 1 30.3 221 PRO A CA 1
ATOM 1725 C C . PRO A 1 221 ? 26.344 -17.75 6.535 1 30.3 221 PRO A C 1
ATOM 1727 O O . PRO A 1 221 ? 26.875 -18.625 7.219 1 30.3 221 PRO A O 1
ATOM 1730 N N . THR A 1 222 ? 25.328 -18.391 6.426 1 31.39 222 THR A N 1
ATOM 1731 C CA . THR A 1 222 ? 25.828 -19.641 5.863 1 31.39 222 THR A CA 1
ATOM 1732 C C . THR A 1 222 ? 27.188 -19.438 5.191 1 31.39 222 THR A C 1
ATOM 1734 O O . THR A 1 222 ? 27.562 -18.297 4.902 1 31.39 222 THR A O 1
ATOM 1737 N N . GLY A 1 223 ? 27.828 -20.406 4.578 1 31.25 223 GLY A N 1
ATOM 1738 C CA . GLY A 1 223 ? 29.125 -20.141 3.969 1 31.25 223 GLY A CA 1
ATOM 1739 C C . GLY A 1 223 ? 29.266 -18.703 3.475 1 31.25 223 GLY A C 1
ATOM 1740 O O . GLY A 1 223 ? 28.328 -17.906 3.59 1 31.25 223 GLY A O 1
ATOM 1741 N N . ALA A 1 224 ? 30.359 -18.312 2.711 1 39.88 224 ALA A N 1
ATOM 1742 C CA . ALA A 1 224 ? 30.812 -17.047 2.135 1 39.88 224 ALA A CA 1
ATOM 1743 C C . ALA A 1 224 ? 29.641 -16.188 1.659 1 39.88 224 ALA A C 1
ATOM 1745 O O . ALA A 1 224 ? 29.844 -15.141 1.051 1 39.88 224 ALA A O 1
ATOM 1746 N N . GLY A 1 225 ? 28.125 -16.547 1.236 1 48.22 225 GLY A N 1
ATOM 1747 C CA . GLY A 1 225 ? 27.172 -16.359 0.146 1 48.22 225 GLY A CA 1
ATOM 1748 C C . GLY A 1 225 ? 26.156 -15.266 0.416 1 48.22 225 GLY A C 1
ATOM 1749 O O . GLY A 1 225 ? 25.875 -14.945 1.572 1 48.22 225 GLY A O 1
ATOM 1750 N N . LYS A 1 226 ? 25.844 -14.422 -0.633 1 64.81 226 LYS A N 1
ATOM 1751 C CA . LYS A 1 226 ? 24.938 -13.305 -0.882 1 64.81 226 LYS A CA 1
ATOM 1752 C C . LYS A 1 226 ? 23.5 -13.672 -0.503 1 64.81 226 LYS A C 1
ATOM 1754 O O . LYS A 1 226 ? 23.031 -14.758 -0.842 1 64.81 226 LYS A O 1
ATOM 1759 N N . THR A 1 227 ? 22.844 -13.031 0.554 1 85.38 227 THR A N 1
ATOM 1760 C CA . THR A 1 227 ? 21.438 -13.188 0.937 1 85.38 227 THR A CA 1
ATOM 1761 C C . THR A 1 227 ? 20.531 -13.031 -0.277 1 85.38 227 THR A C 1
ATOM 1763 O O . THR A 1 227 ? 20.672 -12.086 -1.056 1 85.38 227 THR A O 1
ATOM 1766 N N . ARG A 1 228 ? 19.734 -14.062 -0.449 1 92.31 228 ARG A N 1
ATOM 1767 C CA . ARG A 1 228 ? 18.781 -14.023 -1.544 1 92.31 228 ARG A CA 1
ATOM 1768 C C . ARG A 1 228 ? 17.812 -12.844 -1.387 1 92.31 228 ARG A C 1
ATOM 1770 O O . ARG A 1 228 ? 17.297 -12.609 -0.295 1 92.31 228 ARG A O 1
ATOM 1777 N N . GLN A 1 229 ? 17.578 -12.125 -2.459 1 96.38 229 GLN A N 1
ATOM 1778 C CA . GLN A 1 229 ? 16.672 -10.984 -2.455 1 96.38 229 GLN A CA 1
ATOM 1779 C C . GLN A 1 229 ? 15.352 -11.344 -3.133 1 96.38 229 GLN A C 1
ATOM 1781 O O . GLN A 1 229 ? 15.289 -12.281 -3.934 1 96.38 229 GLN A O 1
ATOM 1786 N N . HIS A 1 230 ? 14.352 -10.656 -2.748 1 98.06 230 HIS A N 1
ATOM 1787 C CA . HIS A 1 230 ? 13.023 -10.883 -3.303 1 98.06 230 HIS A CA 1
ATOM 1788 C C . HIS A 1 230 ? 12.453 -9.602 -3.902 1 98.06 230 HIS A C 1
ATOM 1790 O O . HIS A 1 230 ? 12.523 -8.539 -3.283 1 98.06 230 HIS A O 1
ATOM 1796 N N . LEU A 1 231 ? 11.977 -9.656 -5.129 1 98.56 231 LEU A N 1
ATOM 1797 C CA . LEU A 1 231 ? 11.117 -8.656 -5.75 1 98.56 231 LEU A CA 1
ATOM 1798 C C . LEU A 1 231 ? 9.664 -9.125 -5.77 1 98.56 231 LEU A C 1
ATOM 1800 O O . LEU A 1 231 ? 9.312 -10.031 -6.523 1 98.56 231 LEU A O 1
ATOM 1804 N N . ILE A 1 232 ? 8.844 -8.516 -4.984 1 98.75 232 ILE A N 1
ATOM 1805 C CA . ILE A 1 232 ? 7.461 -8.969 -4.906 1 98.75 232 ILE A CA 1
ATOM 1806 C C . ILE A 1 232 ? 6.578 -8.078 -5.777 1 98.75 232 ILE A C 1
ATOM 1808 O O . ILE A 1 232 ? 6.578 -6.859 -5.625 1 98.75 232 ILE A O 1
ATOM 1812 N N . TRP A 1 233 ? 5.891 -8.711 -6.672 1 98.75 233 TRP A N 1
ATOM 1813 C CA . TRP A 1 233 ? 4.988 -8.133 -7.66 1 98.75 233 TRP A CA 1
ATOM 1814 C C . TRP A 1 233 ? 3.539 -8.5 -7.363 1 98.75 233 TRP A C 1
ATOM 1816 O O . TRP A 1 233 ? 3.154 -9.672 -7.461 1 98.75 233 TRP A O 1
ATOM 1826 N N . SER A 1 234 ? 2.732 -7.492 -7.027 1 98.56 234 SER A N 1
ATOM 1827 C CA . SER A 1 234 ? 1.333 -7.758 -6.715 1 98.56 234 SER A CA 1
ATOM 1828 C C . SER A 1 234 ? 0.415 -7.277 -7.832 1 98.56 234 SER A C 1
ATOM 1830 O O . SER A 1 234 ? 0.616 -6.191 -8.383 1 98.56 234 SER A O 1
ATOM 1832 N N . HIS A 1 235 ? -0.547 -8.094 -8.172 1 98.38 235 HIS A N 1
ATOM 1833 C CA . HIS A 1 235 ? -1.489 -7.777 -9.242 1 98.38 235 HIS A CA 1
ATOM 1834 C C . HIS A 1 235 ? -2.57 -6.816 -8.758 1 98.38 235 HIS A C 1
ATOM 1836 O O . HIS A 1 235 ? -2.994 -6.883 -7.602 1 98.38 235 HIS A O 1
ATOM 1842 N N . PRO A 1 236 ? -3.045 -5.938 -9.633 1 97.19 236 PRO A N 1
ATOM 1843 C CA . PRO A 1 236 ? -4.02 -4.918 -9.234 1 97.19 236 PRO A CA 1
ATOM 1844 C C . PRO A 1 236 ? -5.402 -5.5 -8.961 1 97.19 236 PRO A C 1
ATOM 1846 O O . PRO A 1 236 ? -5.723 -6.594 -9.43 1 97.19 236 PRO A O 1
ATOM 1849 N N . LEU A 1 237 ? -6.199 -4.766 -8.273 1 94.75 237 LEU A N 1
ATOM 1850 C CA . LEU A 1 237 ? -7.555 -5.16 -7.906 1 94.75 237 LEU A CA 1
ATOM 1851 C C . LEU A 1 237 ? -8.438 -5.312 -9.141 1 94.75 237 LEU A C 1
ATOM 1853 O O . LEU A 1 237 ? -9.406 -6.07 -9.125 1 94.75 237 LEU A O 1
ATOM 1857 N N . GLN A 1 238 ? -8.141 -4.641 -10.133 1 91.12 238 GLN A N 1
ATOM 1858 C CA . GLN A 1 238 ? -8.945 -4.691 -11.352 1 91.12 238 GLN A CA 1
ATOM 1859 C C . GLN A 1 238 ? -9.016 -6.109 -11.906 1 91.12 238 GLN A C 1
ATOM 1861 O O . GLN A 1 238 ? -9.906 -6.43 -12.695 1 91.12 238 GLN A O 1
ATOM 1866 N N . ARG A 1 239 ? -8.078 -6.984 -11.516 1 88.44 239 ARG A N 1
ATOM 1867 C CA . ARG A 1 239 ? -8.039 -8.359 -12.016 1 88.44 239 ARG A CA 1
ATOM 1868 C C . ARG A 1 239 ? -9.328 -9.094 -11.68 1 88.44 239 ARG A C 1
ATOM 1870 O O . ARG A 1 239 ? -9.703 -10.047 -12.367 1 88.44 239 ARG A O 1
ATOM 1877 N N . TYR A 1 240 ? -9.977 -8.688 -10.656 1 83.62 240 TYR A N 1
ATOM 1878 C CA . TYR A 1 240 ? -11.188 -9.367 -10.219 1 83.62 240 TYR A CA 1
ATOM 1879 C C . TYR A 1 240 ? -12.273 -9.297 -11.289 1 83.62 240 TYR A C 1
ATOM 1881 O O . TYR A 1 240 ? -13.023 -10.258 -11.484 1 83.62 240 TYR A O 1
ATOM 1889 N N . ASN A 1 241 ? -12.242 -8.219 -12.008 1 84.62 241 ASN A N 1
ATOM 1890 C CA . ASN A 1 241 ? -13.352 -8.031 -12.93 1 84.62 241 ASN A CA 1
ATOM 1891 C C . ASN A 1 241 ? -12.867 -7.914 -14.375 1 84.62 241 ASN A C 1
ATOM 1893 O O . ASN A 1 241 ? -13.672 -7.906 -15.305 1 84.62 241 ASN A O 1
ATOM 1897 N N . ALA A 1 242 ? -11.523 -7.973 -14.547 1 89.75 242 ALA A N 1
ATOM 1898 C CA . ALA A 1 242 ? -11.055 -7.625 -15.883 1 89.75 242 ALA A CA 1
ATOM 1899 C C . ALA A 1 242 ? -9.867 -8.492 -16.297 1 89.75 242 ALA A C 1
ATOM 1901 O O . ALA A 1 242 ? -9.086 -8.109 -17.172 1 89.75 242 ALA A O 1
ATOM 1902 N N . ALA A 1 243 ? -9.742 -9.656 -15.734 1 92.94 243 ALA A N 1
ATOM 1903 C CA . ALA A 1 243 ? -8.547 -10.461 -15.961 1 92.94 243 ALA A CA 1
ATOM 1904 C C . ALA A 1 243 ? -8.375 -10.773 -17.438 1 92.94 243 ALA A C 1
ATOM 1906 O O . ALA A 1 243 ? -7.289 -10.578 -18 1 92.94 243 ALA A O 1
ATOM 1907 N N . PRO A 1 244 ? -9.438 -11.18 -18.188 1 94.31 244 PRO A N 1
ATOM 1908 C CA . PRO A 1 244 ? -9.242 -11.461 -19.625 1 94.31 244 PRO A CA 1
ATOM 1909 C C . PRO A 1 244 ? -8.836 -10.219 -20.406 1 94.31 244 PRO A C 1
ATOM 1911 O O . PRO A 1 244 ? -8.039 -10.312 -21.344 1 94.31 244 PRO A O 1
ATOM 1914 N N . ALA A 1 245 ? -9.375 -9.094 -20.031 1 95.25 245 ALA A N 1
ATOM 1915 C CA . ALA A 1 245 ? -9.086 -7.844 -20.734 1 95.25 245 ALA A CA 1
ATOM 1916 C C . ALA A 1 245 ? -7.668 -7.363 -20.453 1 95.25 245 ALA A C 1
ATOM 1918 O O . ALA A 1 245 ? -7.129 -6.527 -21.188 1 95.25 245 ALA A O 1
ATOM 1919 N N . MET A 1 246 ? -7.004 -7.91 -19.453 1 96.62 246 MET A N 1
ATOM 1920 C CA . MET A 1 246 ? -5.672 -7.477 -19.047 1 96.62 246 MET A CA 1
ATOM 1921 C C . MET A 1 246 ? -4.59 -8.203 -19.828 1 96.62 246 MET A C 1
ATOM 1923 O O . MET A 1 246 ? -3.41 -7.871 -19.734 1 96.62 246 MET A O 1
ATOM 1927 N N . VAL A 1 247 ? -4.934 -9.195 -20.656 1 97.5 247 VAL A N 1
ATOM 1928 C CA . VAL A 1 247 ? -3.988 -10.109 -21.297 1 97.5 247 VAL A CA 1
ATOM 1929 C C . VAL A 1 247 ? -2.969 -9.305 -22.094 1 97.5 247 VAL A C 1
ATOM 1931 O O . VAL A 1 247 ? -1.759 -9.484 -21.938 1 97.5 247 VAL A O 1
ATOM 1934 N N . PRO A 1 248 ? -3.414 -8.344 -22.969 1 96.94 248 PRO A N 1
ATOM 1935 C CA . PRO A 1 248 ? -2.41 -7.602 -23.734 1 96.94 248 PRO A CA 1
ATOM 1936 C C . PRO A 1 248 ? -1.424 -6.852 -22.844 1 96.94 248 PRO A C 1
ATOM 1938 O O . PRO A 1 248 ? -0.219 -6.855 -23.109 1 96.94 248 PRO A O 1
ATOM 1941 N N . GLU A 1 249 ? -1.898 -6.211 -21.797 1 96.62 249 GLU A N 1
ATOM 1942 C CA . GLU A 1 249 ? -1.029 -5.48 -20.875 1 96.62 249 GLU A CA 1
ATOM 1943 C C . GLU A 1 249 ? -0.058 -6.422 -20.172 1 96.62 249 GLU A C 1
ATOM 1945 O O . GLU A 1 249 ? 1.126 -6.105 -20.031 1 96.62 249 GLU A O 1
ATOM 1950 N N . LEU A 1 250 ? -0.541 -7.559 -19.719 1 97.94 250 LEU A N 1
ATOM 1951 C CA . LEU A 1 250 ? 0.268 -8.531 -19 1 97.94 250 LEU A CA 1
ATOM 1952 C C . LEU A 1 250 ? 1.382 -9.086 -19.875 1 97.94 250 LEU A C 1
ATOM 1954 O O . LEU A 1 250 ? 2.521 -9.227 -19.438 1 97.94 250 LEU A O 1
ATOM 1958 N N . LEU A 1 251 ? 1.062 -9.398 -21.094 1 97.31 251 LEU A N 1
ATOM 1959 C CA . LEU A 1 251 ? 2.061 -9.891 -22.047 1 97.31 251 LEU A CA 1
ATOM 1960 C C . LEU A 1 251 ? 3.123 -8.828 -22.312 1 97.31 251 LEU A C 1
ATOM 1962 O O . LEU A 1 251 ? 4.316 -9.133 -22.328 1 97.31 251 LEU A O 1
ATOM 1966 N N . HIS A 1 252 ? 2.662 -7.633 -22.5 1 97.06 252 HIS A N 1
ATOM 1967 C CA . HIS A 1 252 ? 3.58 -6.539 -22.797 1 97.06 252 HIS A CA 1
ATOM 1968 C C . HIS A 1 252 ? 4.508 -6.266 -21.609 1 97.06 252 HIS A C 1
ATOM 1970 O O . HIS A 1 252 ? 5.723 -6.156 -21.781 1 97.06 252 HIS A O 1
ATOM 1976 N N . VAL A 1 253 ? 3.951 -6.117 -20.438 1 97.88 253 VAL A N 1
ATOM 1977 C CA . VAL A 1 253 ? 4.75 -5.879 -19.234 1 97.88 253 VAL A CA 1
ATOM 1978 C C . VAL A 1 253 ? 5.688 -7.062 -18.984 1 97.88 253 VAL A C 1
ATOM 1980 O O . VAL A 1 253 ? 6.832 -6.879 -18.578 1 97.88 253 VAL A O 1
ATOM 1983 N N . GLY A 1 254 ? 5.199 -8.32 -19.219 1 97.88 254 GLY A N 1
ATOM 1984 C CA . GLY A 1 254 ? 6.059 -9.484 -19.125 1 97.88 254 GLY A CA 1
ATOM 1985 C C . GLY A 1 254 ? 7.281 -9.398 -20.031 1 97.88 254 GLY A C 1
ATOM 1986 O O . GLY A 1 254 ? 8.391 -9.719 -19.609 1 97.88 254 GLY A O 1
ATOM 1987 N N . CYS A 1 255 ? 7.066 -8.945 -21.203 1 96.31 255 CYS A N 1
ATOM 1988 C CA . CYS A 1 255 ? 8.156 -8.766 -22.156 1 96.31 255 CYS A CA 1
ATOM 1989 C C . CYS A 1 255 ? 9.156 -7.742 -21.641 1 96.31 255 CYS A C 1
ATOM 1991 O O . CYS A 1 255 ? 10.367 -7.957 -21.734 1 96.31 255 CYS A O 1
ATOM 1993 N N . LEU A 1 256 ? 8.672 -6.641 -21.172 1 96.94 256 LEU A N 1
ATOM 1994 C CA . LEU A 1 256 ? 9.539 -5.59 -20.641 1 96.94 256 LEU A CA 1
ATOM 1995 C C . LEU A 1 256 ? 10.312 -6.082 -19.422 1 96.94 256 LEU A C 1
ATOM 1997 O O . LEU A 1 256 ? 11.484 -5.75 -19.25 1 96.94 256 LEU A O 1
ATOM 2001 N N . LEU A 1 257 ? 9.633 -6.891 -18.609 1 97.31 257 LEU A N 1
ATOM 2002 C CA . LEU A 1 257 ? 10.305 -7.477 -17.453 1 97.31 257 LEU A CA 1
ATOM 2003 C C . LEU A 1 257 ? 11.461 -8.367 -17.906 1 97.31 257 LEU A C 1
ATOM 2005 O O . LEU A 1 257 ? 12.562 -8.281 -17.359 1 97.31 257 LEU A O 1
ATOM 2009 N N . ARG A 1 258 ? 11.227 -9.172 -18.875 1 95.06 258 ARG A N 1
ATOM 2010 C CA . ARG A 1 258 ? 12.281 -10.031 -19.406 1 95.06 258 ARG A CA 1
ATOM 2011 C C . ARG A 1 258 ? 13.484 -9.203 -19.859 1 95.06 258 ARG A C 1
ATOM 2013 O O . ARG A 1 258 ? 14.625 -9.531 -19.516 1 95.06 258 ARG A O 1
ATOM 2020 N N . THR A 1 259 ? 13.156 -8.188 -20.578 1 93.75 259 THR A N 1
ATOM 2021 C CA . THR A 1 259 ? 14.211 -7.309 -21.078 1 93.75 259 THR A CA 1
ATOM 2022 C C . THR A 1 259 ? 15.023 -6.734 -19.922 1 93.75 259 THR A C 1
ATOM 2024 O O . THR A 1 259 ? 16.25 -6.746 -19.938 1 93.75 259 THR A O 1
ATOM 2027 N N . TRP A 1 260 ? 14.352 -6.277 -18.922 1 95.69 260 TRP A N 1
ATOM 2028 C CA . TRP A 1 260 ? 15.023 -5.676 -17.781 1 95.69 260 TRP A CA 1
ATOM 2029 C C . TRP A 1 260 ? 15.836 -6.715 -17.016 1 95.69 260 TRP A C 1
ATOM 2031 O O . TRP A 1 260 ? 16.984 -6.457 -16.641 1 95.69 260 TRP A O 1
ATOM 2041 N N . LEU A 1 261 ? 15.305 -7.875 -16.828 1 94.5 261 LEU A N 1
ATOM 2042 C CA . LEU A 1 261 ? 15.969 -8.953 -16.094 1 94.5 261 LEU A CA 1
ATOM 2043 C C . LEU A 1 261 ? 17.266 -9.352 -16.797 1 94.5 261 LEU A C 1
ATOM 2045 O O . LEU A 1 261 ? 18.281 -9.594 -16.141 1 94.5 261 LEU A O 1
ATOM 2049 N N . GLU A 1 262 ? 17.266 -9.398 -18.016 1 90.56 262 GLU A N 1
ATOM 2050 C CA . GLU A 1 262 ? 18.406 -9.883 -18.781 1 90.56 262 GLU A CA 1
ATOM 2051 C C . GLU A 1 262 ? 19.531 -8.844 -18.812 1 90.56 262 GLU A C 1
ATOM 2053 O O . GLU A 1 262 ? 20.672 -9.164 -19.156 1 90.56 262 GLU A O 1
ATOM 2058 N N . GLN A 1 263 ? 19.188 -7.652 -18.453 1 92 263 GLN A N 1
ATOM 2059 C CA . GLN A 1 263 ? 20.172 -6.582 -18.469 1 92 263 GLN A CA 1
ATOM 2060 C C . GLN A 1 263 ? 20.828 -6.418 -17.094 1 92 263 GLN A C 1
ATOM 2062 O O . GLN A 1 263 ? 21.781 -5.648 -16.938 1 92 263 GLN A O 1
ATOM 2067 N N . ARG A 1 264 ? 20.344 -7.18 -16.203 1 93.62 264 ARG A N 1
ATOM 2068 C CA . ARG A 1 264 ? 20.875 -7.094 -14.844 1 93.62 264 ARG A CA 1
ATOM 2069 C C . ARG A 1 264 ? 22.062 -8.039 -14.648 1 93.62 264 ARG A C 1
ATOM 2071 O O . ARG A 1 264 ? 22.172 -9.047 -15.352 1 93.62 264 ARG A O 1
ATOM 2078 N N . PRO A 1 265 ? 22.938 -7.652 -13.672 1 93.12 265 PRO A N 1
ATOM 2079 C CA . PRO A 1 265 ? 24.031 -8.578 -13.375 1 93.12 265 PRO A CA 1
ATOM 2080 C C . PRO A 1 265 ? 23.594 -9.773 -12.547 1 93.12 265 PRO A C 1
ATOM 2082 O O . PRO A 1 265 ? 24.234 -10.828 -12.578 1 93.12 265 PRO A O 1
ATOM 2085 N N . GLU A 1 266 ? 22.484 -9.703 -11.805 1 93.75 266 GLU A N 1
ATOM 2086 C CA . GLU A 1 266 ? 21.969 -10.766 -10.945 1 93.75 266 GLU A CA 1
ATOM 2087 C C . GLU A 1 266 ? 21.281 -11.852 -11.766 1 93.75 266 GLU A C 1
ATOM 2089 O O . GLU A 1 266 ? 20.75 -11.578 -12.844 1 93.75 266 GLU A O 1
ATOM 2094 N N . THR A 1 267 ? 21.312 -13.047 -11.227 1 92.56 267 THR A N 1
ATOM 2095 C CA . THR A 1 267 ? 20.484 -14.117 -11.773 1 92.56 267 THR A CA 1
ATOM 2096 C C . THR A 1 267 ? 19.109 -14.125 -11.117 1 92.56 267 THR A C 1
ATOM 2098 O O . THR A 1 267 ? 18.969 -13.773 -9.945 1 92.56 267 THR A O 1
ATOM 2101 N N . PHE A 1 268 ? 18.109 -14.555 -11.914 1 95.31 268 PHE A N 1
ATOM 2102 C CA . PHE A 1 268 ? 16.734 -14.461 -11.438 1 95.31 268 PHE A CA 1
ATOM 2103 C C . PHE A 1 268 ? 16 -15.781 -11.625 1 95.31 268 PHE A C 1
ATOM 2105 O O . PHE A 1 268 ? 16.344 -16.562 -12.516 1 95.31 268 PHE A O 1
ATOM 2112 N N . ALA A 1 269 ? 15.055 -16.016 -10.789 1 96.38 269 ALA A N 1
ATOM 2113 C CA . ALA A 1 269 ? 13.969 -16.969 -11.023 1 96.38 269 ALA A CA 1
ATOM 2114 C C . ALA A 1 269 ? 12.617 -16.344 -10.695 1 96.38 269 ALA A C 1
ATOM 2116 O O . ALA A 1 269 ? 12.531 -15.43 -9.859 1 96.38 269 ALA A O 1
ATOM 2117 N N . VAL A 1 270 ? 11.602 -16.812 -11.391 1 97.94 270 VAL A N 1
ATOM 2118 C CA . VAL A 1 270 ? 10.258 -16.281 -11.18 1 97.94 270 VAL A CA 1
ATOM 2119 C C . VAL A 1 270 ? 9.43 -17.281 -10.367 1 97.94 270 VAL A C 1
ATOM 2121 O O . VAL A 1 270 ? 9.461 -18.484 -10.641 1 97.94 270 VAL A O 1
ATOM 2124 N N . VAL A 1 271 ? 8.789 -16.844 -9.344 1 98.62 271 VAL A N 1
ATOM 2125 C CA . VAL A 1 271 ? 7.805 -17.609 -8.586 1 98.62 271 VAL A CA 1
ATOM 2126 C C . VAL A 1 271 ? 6.414 -17.016 -8.789 1 98.62 271 VAL A C 1
ATOM 2128 O O . VAL A 1 271 ? 6.18 -15.836 -8.477 1 98.62 271 VAL A O 1
ATOM 2131 N N . VAL A 1 272 ? 5.516 -17.781 -9.305 1 98.94 272 VAL A N 1
ATOM 2132 C CA . VAL A 1 272 ? 4.137 -17.328 -9.461 1 98.94 272 VAL A CA 1
ATOM 2133 C C . VAL A 1 272 ? 3.246 -18.047 -8.438 1 98.94 272 VAL A C 1
ATOM 2135 O O . VAL A 1 272 ? 3.098 -19.266 -8.484 1 98.94 272 VAL A O 1
ATOM 2138 N N . SER A 1 273 ? 2.699 -17.297 -7.496 1 98.88 273 SER A N 1
ATOM 2139 C CA . SER A 1 273 ? 1.655 -17.766 -6.598 1 98.88 273 SER A CA 1
ATOM 2140 C C . SER A 1 273 ? 0.301 -17.812 -7.297 1 98.88 273 SER A C 1
ATOM 2142 O O . SER A 1 273 ? -0.249 -16.781 -7.668 1 98.88 273 SER A O 1
ATOM 2144 N N . ALA A 1 274 ? -0.223 -19.031 -7.484 1 98.75 274 ALA A N 1
ATOM 2145 C CA . ALA A 1 274 ? -1.435 -19.109 -8.297 1 98.75 274 ALA A CA 1
ATOM 2146 C C . ALA A 1 274 ? -2.301 -20.297 -7.887 1 98.75 274 ALA A C 1
ATOM 2148 O O . ALA A 1 274 ? -1.79 -21.406 -7.664 1 98.75 274 ALA A O 1
ATOM 2149 N N . ASP A 1 275 ? -3.547 -20.016 -7.766 1 98.56 275 ASP A N 1
ATOM 2150 C CA . ASP A 1 275 ? -4.562 -21.062 -7.77 1 98.56 275 ASP A CA 1
ATOM 2151 C C . ASP A 1 275 ? -5.395 -21.016 -9.047 1 98.56 275 ASP A C 1
ATOM 2153 O O . ASP A 1 275 ? -5.496 -19.969 -9.695 1 98.56 275 ASP A O 1
ATOM 2157 N N . LEU A 1 276 ? -5.867 -22.156 -9.398 1 98.69 276 LEU A N 1
ATOM 2158 C CA . LEU A 1 276 ? -6.578 -22.297 -10.664 1 98.69 276 LEU A CA 1
ATOM 2159 C C . LEU A 1 276 ? -8.062 -21.984 -10.492 1 98.69 276 LEU A C 1
ATOM 2161 O O . LEU A 1 276 ? -8.422 -20.938 -9.945 1 98.69 276 LEU A O 1
ATOM 2165 N N . SER A 1 277 ? -8.961 -22.828 -11.039 1 98.62 277 SER A N 1
ATOM 2166 C CA . SER A 1 277 ? -10.391 -22.547 -10.938 1 98.62 277 SER A CA 1
ATOM 2167 C C . SER A 1 277 ? -10.875 -22.688 -9.5 1 98.62 277 SER A C 1
ATOM 2169 O O . SER A 1 277 ? -10.484 -23.609 -8.789 1 98.62 277 SER A O 1
ATOM 2171 N N . HIS A 1 278 ? -11.844 -21.781 -9.07 1 98.12 278 HIS A N 1
ATOM 2172 C CA . HIS A 1 278 ? -12.414 -21.812 -7.727 1 98.12 278 HIS A CA 1
ATOM 2173 C C . HIS A 1 278 ? -13.844 -22.328 -7.746 1 98.12 278 HIS A C 1
ATOM 2175 O O . HIS A 1 278 ? -14.562 -22.219 -6.754 1 98.12 278 HIS A O 1
ATOM 2181 N N . THR A 1 279 ? -14.25 -22.891 -8.867 1 98.38 279 THR A N 1
ATOM 2182 C CA . THR A 1 279 ? -15.672 -23.188 -9.039 1 98.38 279 THR A CA 1
ATOM 2183 C C . THR A 1 279 ? -15.883 -24.688 -9.297 1 98.38 279 THR A C 1
ATOM 2185 O O . THR A 1 279 ? -16.766 -25.062 -10.078 1 98.38 279 THR A O 1
ATOM 2188 N N . HIS A 1 280 ? -15.156 -25.594 -8.711 1 97.88 280 HIS A N 1
ATOM 2189 C CA . HIS A 1 280 ? -15.25 -27.016 -8.945 1 97.88 280 HIS A CA 1
ATOM 2190 C C . HIS A 1 280 ? -16.422 -27.641 -8.195 1 97.88 280 HIS A C 1
ATOM 2192 O O . HIS A 1 280 ? -16.844 -28.75 -8.5 1 97.88 280 HIS A O 1
ATOM 2198 N N . ARG A 1 281 ? -16.891 -26.922 -7.164 1 96.31 281 ARG A N 1
ATOM 2199 C CA . ARG A 1 281 ? -17.938 -27.5 -6.328 1 96.31 281 ARG A CA 1
ATOM 2200 C C . ARG A 1 281 ? -19.016 -26.484 -6.027 1 96.31 281 ARG A C 1
ATOM 2202 O O . ARG A 1 281 ? -18.734 -25.312 -5.805 1 96.31 281 ARG A O 1
ATOM 2209 N N . GLN A 1 282 ? -20.219 -26.922 -5.93 1 95.5 282 GLN A N 1
ATOM 2210 C CA . GLN A 1 282 ? -21.375 -26.078 -5.633 1 95.5 282 GLN A CA 1
ATOM 2211 C C . GLN A 1 282 ? -21.328 -25.562 -4.195 1 95.5 282 GLN A C 1
ATOM 2213 O O . GLN A 1 282 ? -21.75 -24.438 -3.916 1 95.5 282 GLN A O 1
ATOM 2218 N N . ASP A 1 283 ? -20.859 -26.344 -3.348 1 91.94 283 ASP A N 1
ATOM 2219 C CA . ASP A 1 283 ? -20.844 -25.984 -1.936 1 91.94 283 ASP A CA 1
ATOM 2220 C C . ASP A 1 283 ? -19.625 -25.109 -1.602 1 91.94 283 ASP A C 1
ATOM 2222 O O . ASP A 1 283 ? -19.438 -24.719 -0.448 1 91.94 283 ASP A O 1
ATOM 2226 N N . GLY A 1 284 ? -18.859 -24.844 -2.562 1 93 284 GLY A N 1
ATOM 2227 C CA . GLY A 1 284 ? -17.766 -23.891 -2.377 1 93 284 GLY A CA 1
ATOM 2228 C C . GLY A 1 284 ? -18.234 -22.453 -2.322 1 93 284 GLY A C 1
ATOM 2229 O O . GLY A 1 284 ? -19.359 -22.141 -2.744 1 93 284 GLY A O 1
ATOM 2230 N N . PRO A 1 285 ? -17.391 -21.609 -1.845 1 93.25 285 PRO A N 1
ATOM 2231 C CA . PRO A 1 285 ? -17.781 -20.203 -1.646 1 93.25 285 PRO A CA 1
ATOM 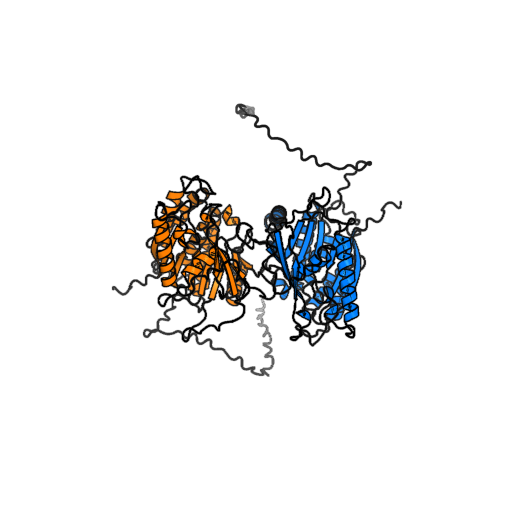2232 C C . PRO A 1 285 ? -18.125 -19.5 -2.955 1 93.25 285 PRO A C 1
ATOM 2234 O O . PRO A 1 285 ? -18.859 -18.5 -2.949 1 93.25 285 PRO A O 1
ATOM 2237 N N . TYR A 1 286 ? -17.672 -20.031 -4.074 1 95.25 286 TYR A N 1
ATOM 2238 C CA . TYR A 1 286 ? -17.859 -19.328 -5.344 1 95.25 286 TYR A CA 1
ATOM 2239 C C . TYR A 1 286 ? -18.875 -20.062 -6.215 1 95.25 286 TYR A C 1
ATOM 2241 O O . TYR A 1 286 ? -19.094 -19.688 -7.367 1 95.25 286 TYR A O 1
ATOM 2249 N N . GLY A 1 287 ? -19.375 -21.125 -5.73 1 96 287 GLY A N 1
ATOM 2250 C CA . GLY A 1 287 ? -20.328 -21.922 -6.488 1 96 287 GLY A CA 1
ATOM 2251 C C . GLY A 1 287 ? -19.672 -22.766 -7.559 1 96 287 GLY A C 1
ATOM 2252 O O . GLY A 1 287 ? -18.453 -22.844 -7.637 1 96 287 GLY A O 1
ATOM 2253 N N . TYR A 1 288 ? -20.531 -23.5 -8.352 1 97.5 288 TYR A N 1
ATOM 2254 C CA . TYR A 1 288 ? -20.062 -24.391 -9.398 1 97.5 288 TYR A CA 1
ATOM 2255 C C . TYR A 1 288 ? -20.156 -23.734 -10.773 1 97.5 288 TYR A C 1
ATOM 2257 O O . TYR A 1 288 ? -21.125 -23.016 -11.047 1 97.5 288 TYR A O 1
ATOM 2265 N N . SER A 1 289 ? -19.219 -23.922 -11.555 1 97.81 289 SER A N 1
ATOM 2266 C CA . SER A 1 289 ? -19.234 -23.594 -12.977 1 97.81 289 SER A CA 1
ATOM 2267 C C . SER A 1 289 ? -18.734 -24.766 -13.82 1 97.81 289 SER A C 1
ATOM 2269 O O . SER A 1 289 ? -17.766 -25.438 -13.453 1 97.81 289 SER A O 1
ATOM 2271 N N . ASN A 1 290 ? -19.359 -25 -14.953 1 96.88 290 ASN A N 1
ATOM 2272 C CA . ASN A 1 290 ? -18.953 -26.078 -15.844 1 96.88 290 ASN A CA 1
ATOM 2273 C C . ASN A 1 290 ? -17.656 -25.75 -16.578 1 96.88 290 ASN A C 1
ATOM 2275 O O . ASN A 1 290 ? -17.094 -26.609 -17.266 1 96.88 290 ASN A O 1
ATOM 2279 N N . THR A 1 291 ? -17.172 -24.562 -16.328 1 97.81 291 THR A N 1
ATOM 2280 C CA . THR A 1 291 ? -15.93 -24.156 -16.984 1 97.81 291 THR A CA 1
ATOM 2281 C C . THR A 1 291 ? -14.719 -24.594 -16.156 1 97.81 291 THR A C 1
ATOM 2283 O O . THR A 1 291 ? -13.586 -24.578 -16.656 1 97.81 291 THR A O 1
ATOM 2286 N N . SER A 1 292 ? -14.883 -25.016 -14.938 1 98.25 292 SER A N 1
ATOM 2287 C CA . SER A 1 292 ? -13.797 -25.234 -13.992 1 98.25 292 SER A CA 1
ATOM 2288 C C . SER A 1 292 ? -12.812 -26.281 -14.508 1 98.25 292 SER A C 1
ATOM 2290 O O . SER A 1 292 ? -11.609 -26.047 -14.555 1 98.25 292 SER A O 1
ATOM 2292 N N . ILE A 1 293 ? -13.305 -27.422 -14.953 1 98.19 293 ILE A N 1
ATOM 2293 C CA . ILE A 1 293 ? -12.461 -28.531 -15.391 1 98.19 293 ILE A CA 1
ATOM 2294 C C . ILE A 1 293 ? -11.719 -28.125 -16.672 1 98.19 293 ILE A C 1
ATOM 2296 O O . ILE A 1 293 ? -10.508 -28.328 -16.781 1 98.19 293 ILE A O 1
ATOM 2300 N N . ALA A 1 294 ? -12.461 -27.531 -17.594 1 98.62 294 ALA A N 1
ATOM 2301 C CA . ALA A 1 294 ? -11.859 -27.141 -18.875 1 98.62 294 ALA A CA 1
ATOM 2302 C C . ALA A 1 294 ? -10.805 -26.062 -18.672 1 98.62 294 ALA A C 1
ATOM 2304 O O . ALA A 1 294 ? -9.773 -26.062 -19.359 1 98.62 294 ALA A O 1
ATOM 2305 N N . PHE A 1 295 ? -11.117 -25.172 -17.828 1 98.81 295 PHE A N 1
ATOM 2306 C CA . PHE A 1 295 ? -10.164 -24.109 -17.516 1 98.81 295 PHE A CA 1
ATOM 2307 C C . PHE A 1 295 ? -8.875 -24.672 -16.953 1 98.81 295 PHE A C 1
ATOM 2309 O O . PHE A 1 295 ? -7.785 -24.359 -17.438 1 98.81 295 PHE A O 1
ATOM 2316 N N . ASP A 1 296 ? -8.938 -25.516 -15.891 1 98.88 296 ASP A N 1
ATOM 2317 C CA . ASP A 1 296 ? -7.762 -26.109 -15.273 1 98.88 296 ASP A CA 1
ATOM 2318 C C . ASP A 1 296 ? -6.977 -26.953 -16.281 1 98.88 296 ASP A C 1
ATOM 2320 O O . ASP A 1 296 ? -5.746 -26.922 -16.297 1 98.88 296 ASP A O 1
ATOM 2324 N N . ALA A 1 297 ? -7.719 -27.672 -17.109 1 98.75 297 ALA A N 1
ATOM 2325 C CA . ALA A 1 297 ? -7.074 -28.5 -18.125 1 98.75 297 ALA A CA 1
ATOM 2326 C C . ALA A 1 297 ? -6.262 -27.641 -19.094 1 98.75 297 ALA A C 1
ATOM 2328 O O . ALA A 1 297 ? -5.176 -28.031 -19.531 1 98.75 297 ALA A O 1
ATOM 2329 N N . ALA A 1 298 ? -6.797 -26.531 -19.484 1 98.81 298 ALA A N 1
ATOM 2330 C CA . ALA A 1 298 ? -6.094 -25.609 -20.375 1 98.81 298 ALA A CA 1
ATOM 2331 C C . ALA A 1 298 ? -4.793 -25.125 -19.75 1 98.81 298 ALA A C 1
ATOM 2333 O O . ALA A 1 298 ? -3.766 -25.031 -20.438 1 98.81 298 ALA A O 1
ATOM 2334 N N . LEU A 1 299 ? -4.855 -24.781 -18.5 1 98.88 299 LEU A N 1
ATOM 2335 C CA . LEU A 1 299 ? -3.658 -24.297 -17.812 1 98.88 299 LEU A CA 1
ATOM 2336 C C . LEU A 1 299 ? -2.613 -25.406 -17.703 1 98.88 299 LEU A C 1
ATOM 2338 O O . LEU A 1 299 ? -1.416 -25.156 -17.859 1 98.88 299 LEU A O 1
ATOM 2342 N N . VAL A 1 300 ? -3.02 -26.609 -17.391 1 98.81 300 VAL A N 1
ATOM 2343 C CA . VAL A 1 300 ? -2.107 -27.75 -17.297 1 98.81 300 VAL A CA 1
ATOM 2344 C C . VAL A 1 300 ? -1.479 -28.016 -18.656 1 98.81 300 VAL A C 1
ATOM 2346 O O . VAL A 1 300 ? -0.279 -28.281 -18.75 1 98.81 300 VAL A O 1
ATOM 2349 N N . GLU A 1 301 ? -2.297 -27.969 -19.688 1 98.69 301 GLU A N 1
ATOM 2350 C CA . GLU A 1 301 ? -1.776 -28.125 -21.047 1 98.69 301 GLU A CA 1
ATOM 2351 C C . GLU A 1 301 ? -0.705 -27.078 -21.344 1 98.69 301 GLU A C 1
ATOM 2353 O O . GLU A 1 301 ? 0.363 -27.422 -21.859 1 98.69 301 GLU A O 1
ATOM 2358 N N . TRP A 1 302 ? -0.996 -25.859 -21.062 1 98.5 302 TRP A N 1
ATOM 2359 C CA . TRP A 1 302 ? -0.042 -24.766 -21.281 1 98.5 302 TRP A CA 1
ATOM 2360 C C . TRP A 1 302 ? 1.264 -25.047 -20.547 1 98.5 302 TRP A C 1
ATOM 2362 O O . TRP A 1 302 ? 2.35 -24.844 -21.094 1 98.5 302 TRP A O 1
ATOM 2372 N N . ALA A 1 303 ? 1.177 -25.547 -19.328 1 98.44 303 ALA A N 1
ATOM 2373 C CA . ALA A 1 303 ? 2.332 -25.703 -18.438 1 98.44 303 ALA A CA 1
ATOM 2374 C C . ALA A 1 303 ? 3.045 -27.016 -18.703 1 98.44 303 ALA A C 1
ATOM 2376 O O . ALA A 1 303 ? 3.984 -27.375 -17.984 1 98.44 303 ALA A O 1
ATOM 2377 N N . SER A 1 304 ? 2.605 -27.797 -19.625 1 97.06 304 SER A N 1
ATOM 2378 C CA . SER A 1 304 ? 3.221 -29.094 -19.906 1 97.06 304 SER A CA 1
ATOM 2379 C C . SER A 1 304 ? 4.152 -29 -21.109 1 97.06 304 SER A C 1
ATOM 2381 O O . SER A 1 304 ? 3.738 -28.578 -22.188 1 97.06 304 SER A O 1
ATOM 2383 N N . GLY A 1 305 ? 5.379 -29.438 -20.891 1 93.06 305 GLY A N 1
ATOM 2384 C CA . GLY A 1 305 ? 6.34 -29.391 -21.969 1 93.06 305 GLY A CA 1
ATOM 2385 C C . GLY A 1 305 ? 6.914 -28.016 -22.203 1 93.06 305 GLY A C 1
ATOM 2386 O O . GLY A 1 305 ? 7.738 -27.531 -21.422 1 93.06 305 GLY A O 1
ATOM 2387 N N . ASN A 1 306 ? 6.379 -27.328 -23.266 1 92.88 306 ASN A N 1
ATOM 2388 C CA . ASN A 1 306 ? 6.863 -26 -23.609 1 92.88 306 ASN A CA 1
ATOM 2389 C C . ASN A 1 306 ? 5.734 -24.969 -23.594 1 92.88 306 ASN A C 1
ATOM 2391 O O . ASN A 1 306 ? 4.953 -24.891 -24.547 1 92.88 306 ASN A O 1
ATOM 2395 N N . PRO A 1 307 ? 5.723 -24.172 -22.578 1 95.31 307 PRO A N 1
ATOM 2396 C CA . PRO A 1 307 ? 4.629 -23.203 -22.469 1 95.31 307 PRO A CA 1
ATOM 2397 C C . PRO A 1 307 ? 4.527 -22.281 -23.672 1 95.31 307 PRO A C 1
ATOM 2399 O O . PRO A 1 307 ? 3.43 -21.859 -24.047 1 95.31 307 PRO A O 1
ATOM 2402 N N . CYS A 1 308 ? 5.617 -21.969 -24.359 1 93.25 308 CYS A N 1
ATOM 2403 C CA . CYS A 1 308 ? 5.609 -21.031 -25.484 1 93.25 308 CYS A CA 1
ATOM 2404 C C . CYS A 1 308 ? 4.957 -21.656 -26.703 1 93.25 308 CYS A C 1
ATOM 2406 O O . CYS A 1 308 ? 4.352 -20.953 -27.516 1 93.25 308 CYS A O 1
ATOM 2408 N N . ARG A 1 309 ? 5.039 -22.953 -26.797 1 93.38 309 ARG A N 1
ATOM 2409 C CA . ARG A 1 309 ? 4.406 -23.656 -27.906 1 93.38 309 ARG A CA 1
ATOM 2410 C C . ARG A 1 309 ? 2.916 -23.875 -27.641 1 93.38 309 ARG A C 1
ATOM 2412 O O . ARG A 1 309 ? 2.129 -24.016 -28.578 1 93.38 309 ARG A O 1
ATOM 2419 N N . ASN A 1 310 ? 2.615 -23.859 -26.391 1 95.56 310 ASN A N 1
ATOM 2420 C CA . ASN A 1 310 ? 1.238 -24.125 -25.984 1 95.56 310 ASN A CA 1
ATOM 2421 C C . ASN A 1 310 ? 0.48 -22.844 -25.688 1 95.56 310 ASN A C 1
ATOM 2423 O O . ASN A 1 310 ? -0.461 -22.844 -24.891 1 95.56 310 ASN A O 1
ATOM 2427 N N . GLN A 1 311 ? 0.783 -21.734 -26.266 1 96 311 GLN A N 1
ATOM 2428 C CA . GLN A 1 311 ? 0.288 -20.422 -25.891 1 96 311 GLN A CA 1
ATOM 2429 C C . GLN A 1 311 ? -1.226 -20.328 -26.062 1 96 311 GLN A C 1
ATOM 2431 O O . GLN A 1 311 ? -1.901 -19.625 -25.312 1 96 311 GLN A O 1
ATOM 2436 N N . ALA A 1 312 ? -1.824 -21.047 -27.031 1 97.62 312 ALA A N 1
ATOM 2437 C CA . ALA A 1 312 ? -3.26 -20.969 -27.297 1 97.62 312 ALA A CA 1
ATOM 2438 C C . ALA A 1 312 ? -4.059 -21.469 -26.094 1 97.62 312 ALA A C 1
ATOM 2440 O O . ALA A 1 312 ? -5.148 -20.984 -25.812 1 97.62 312 ALA A O 1
ATOM 2441 N N . ALA A 1 313 ? -3.523 -22.484 -25.422 1 98.62 313 ALA A N 1
ATOM 2442 C CA . ALA A 1 313 ? -4.188 -23.031 -24.25 1 98.62 313 ALA A CA 1
ATOM 2443 C C . ALA A 1 313 ? -4.367 -21.953 -23.172 1 98.62 313 ALA A C 1
ATOM 2445 O O . ALA A 1 313 ? -5.418 -21.875 -22.531 1 98.62 313 ALA A O 1
ATOM 2446 N N . LEU A 1 314 ? -3.434 -21.109 -22.984 1 98.56 314 LEU A N 1
ATOM 2447 C CA . LEU A 1 314 ? -3.455 -20.062 -21.969 1 98.56 314 LEU A CA 1
ATOM 2448 C C . LEU A 1 314 ? -4.156 -18.812 -22.484 1 98.56 314 LEU A C 1
ATOM 2450 O O . LEU A 1 314 ? -5.043 -18.281 -21.828 1 98.56 314 LEU A O 1
ATOM 2454 N N . LEU A 1 315 ? -3.834 -18.344 -23.688 1 98.19 315 LEU A N 1
ATOM 2455 C CA . LEU A 1 315 ? -4.172 -17.016 -24.172 1 98.19 315 LEU A CA 1
ATOM 2456 C C . LEU A 1 315 ? -5.516 -17.016 -24.891 1 98.19 315 LEU A C 1
ATOM 2458 O O . LEU A 1 315 ? -6.102 -15.961 -25.125 1 98.19 315 LEU A O 1
ATOM 2462 N N . GLU A 1 316 ? -6.016 -18.141 -25.219 1 98.06 316 GLU A N 1
ATOM 2463 C CA . GLU A 1 316 ? -7.312 -18.25 -25.875 1 98.06 316 GLU A CA 1
ATOM 2464 C C . GLU A 1 316 ? -8.297 -19.078 -25.062 1 98.06 316 GLU A C 1
ATOM 2466 O O . GLU A 1 316 ? -9.234 -18.531 -24.469 1 98.06 316 GLU A O 1
ATOM 2471 N N . ARG A 1 317 ? -8.016 -20.344 -24.922 1 98.44 317 ARG A N 1
ATOM 2472 C CA . ARG A 1 317 ? -8.961 -21.25 -24.25 1 98.44 317 ARG A CA 1
ATOM 2473 C C . ARG A 1 317 ? -9.188 -20.828 -22.812 1 98.44 317 ARG A C 1
ATOM 2475 O O . ARG A 1 317 ? -10.32 -20.562 -22.406 1 98.44 317 ARG A O 1
ATOM 2482 N N . ALA A 1 318 ? -8.148 -20.797 -22.016 1 98.56 318 ALA A N 1
ATOM 2483 C CA . ALA A 1 318 ? -8.289 -20.391 -20.609 1 98.56 318 ALA A CA 1
ATOM 2484 C C . ALA A 1 318 ? -8.867 -18.984 -20.5 1 98.56 318 ALA A C 1
ATOM 2486 O O . ALA A 1 318 ? -9.68 -18.719 -19.609 1 98.56 318 ALA A O 1
ATOM 2487 N N . ARG A 1 319 ? -8.414 -18.062 -21.391 1 98.25 319 ARG A N 1
ATOM 2488 C CA . ARG A 1 319 ? -8.906 -16.688 -21.375 1 98.25 319 ARG A CA 1
ATOM 2489 C C . ARG A 1 319 ? -10.422 -16.656 -21.469 1 98.25 319 ARG A C 1
ATOM 2491 O O . ARG A 1 319 ? -11.078 -15.93 -20.719 1 98.25 319 ARG A O 1
ATOM 2498 N N . HIS A 1 320 ? -10.969 -17.438 -22.297 1 97.56 320 HIS A N 1
ATOM 2499 C CA . HIS A 1 320 ? -12.406 -17.453 -22.547 1 97.56 320 HIS A CA 1
ATOM 2500 C C . HIS A 1 320 ? -13.164 -18.078 -21.391 1 97.56 320 HIS A C 1
ATOM 2502 O O . HIS A 1 320 ? -14.344 -17.797 -21.188 1 97.56 320 HIS A O 1
ATOM 2508 N N . LEU A 1 321 ? -12.516 -18.906 -20.672 1 98.12 321 LEU A N 1
ATOM 2509 C CA . LEU A 1 321 ? -13.164 -19.672 -19.609 1 98.12 321 LEU A CA 1
ATOM 2510 C C . LEU A 1 321 ? -12.984 -19 -18.266 1 98.12 321 LEU A C 1
ATOM 2512 O O . LEU A 1 321 ? -13.656 -19.359 -17.297 1 98.12 321 LEU A O 1
ATOM 2516 N N . GLN A 1 322 ? -12.141 -18 -18.156 1 97.12 322 GLN A N 1
ATOM 2517 C CA . GLN A 1 322 ? -11.648 -17.453 -16.906 1 97.12 322 GLN A CA 1
ATOM 2518 C C . GLN A 1 322 ? -12.789 -16.859 -16.078 1 97.12 322 GLN A C 1
ATOM 2520 O O . GLN A 1 322 ? -12.82 -17 -14.859 1 97.12 322 GLN A O 1
ATOM 2525 N N . ALA A 1 323 ? -13.719 -16.156 -16.656 1 93.94 323 ALA A N 1
ATOM 2526 C CA . ALA A 1 323 ? -14.797 -15.477 -15.945 1 93.94 323 ALA A CA 1
ATOM 2527 C C . ALA A 1 323 ? -15.625 -16.469 -15.133 1 93.94 323 ALA A C 1
ATOM 2529 O O . ALA A 1 323 ? -16.047 -16.156 -14.016 1 93.94 323 ALA A O 1
ATOM 2530 N N . GLY A 1 324 ? -15.883 -17.578 -15.711 1 96.06 324 GLY A N 1
ATOM 2531 C CA . GLY A 1 324 ? -16.625 -18.609 -15 1 96.06 324 GLY A CA 1
ATOM 2532 C C . GLY A 1 324 ? -15.766 -19.375 -14 1 96.06 324 GLY A C 1
ATOM 2533 O O . GLY A 1 324 ? -16.266 -19.797 -12.953 1 96.06 324 GLY A O 1
ATOM 2534 N N . ALA A 1 325 ? -14.477 -19.594 -14.289 1 97.69 325 ALA A N 1
ATOM 2535 C CA . ALA A 1 325 ? -13.562 -20.375 -13.461 1 97.69 325 ALA A CA 1
ATOM 2536 C C . ALA A 1 325 ? -13.188 -19.625 -12.195 1 97.69 325 ALA A C 1
ATOM 2538 O O . ALA A 1 325 ? -12.883 -20.234 -11.164 1 97.69 325 ALA A O 1
ATOM 2539 N N . LYS A 1 326 ? -13.164 -18.219 -12.273 1 97 326 LYS A N 1
ATOM 2540 C CA . LYS A 1 326 ? -12.852 -17.328 -11.156 1 97 326 LYS A CA 1
ATOM 2541 C C . LYS A 1 326 ? -11.477 -17.625 -10.586 1 97 326 LYS A C 1
ATOM 2543 O O . LYS A 1 326 ? -11.312 -17.734 -9.367 1 97 326 LYS A O 1
ATOM 2548 N N . SER A 1 327 ? -10.531 -17.891 -11.484 1 97.69 327 SER A N 1
ATOM 2549 C CA . SER A 1 327 ? -9.148 -18.156 -11.102 1 97.69 327 SER A CA 1
ATOM 2550 C C . SER A 1 327 ? -8.445 -16.875 -10.656 1 97.69 327 SER A C 1
ATOM 2552 O O . SER A 1 327 ? -8.453 -15.875 -11.375 1 97.69 327 SER A O 1
ATOM 2554 N N . CYS A 1 328 ? -7.832 -16.938 -9.5 1 96.88 328 CYS A N 1
ATOM 2555 C CA . CYS A 1 328 ? -7.043 -15.797 -9.047 1 96.88 328 CYS A CA 1
ATOM 2556 C C . CYS A 1 328 ? -5.645 -15.836 -9.656 1 96.88 328 CYS A C 1
ATOM 2558 O O . CYS A 1 328 ? -4.945 -14.82 -9.672 1 96.88 328 CYS A O 1
ATOM 2560 N N . GLY A 1 329 ? -5.207 -16.969 -10.133 1 97.94 329 GLY A N 1
ATOM 2561 C CA . GLY A 1 329 ? -3.838 -17.156 -10.578 1 97.94 329 GLY A CA 1
ATOM 2562 C C . GLY A 1 329 ? -3.639 -16.812 -12.047 1 97.94 329 GLY A C 1
ATOM 2563 O O . GLY A 1 329 ? -2.504 -16.688 -12.508 1 97.94 329 GLY A O 1
ATOM 2564 N N . TYR A 1 330 ? -4.777 -16.562 -12.812 1 98.69 330 TYR A N 1
ATOM 2565 C CA . TYR A 1 330 ? -4.719 -16.453 -14.266 1 98.69 330 TYR A CA 1
ATOM 2566 C C . TYR A 1 330 ? -3.801 -15.312 -14.688 1 98.69 330 TYR A C 1
ATOM 2568 O O . TYR A 1 330 ? -2.936 -15.492 -15.547 1 98.69 330 TYR A O 1
ATOM 2576 N N . THR A 1 331 ? -3.869 -14.133 -14.07 1 98.69 331 THR A N 1
ATOM 2577 C CA . THR A 1 331 ? -3.088 -12.977 -14.492 1 98.69 331 THR A CA 1
ATOM 2578 C C . THR A 1 331 ? -1.601 -13.211 -14.258 1 98.69 331 THR A C 1
ATOM 2580 O O . THR A 1 331 ? -0.763 -12.781 -15.055 1 98.69 331 THR A O 1
ATOM 2583 N N . GLY A 1 332 ? -1.26 -13.898 -13.148 1 98.81 332 GLY A N 1
ATOM 2584 C CA . GLY A 1 332 ? 0.131 -14.242 -12.898 1 98.81 332 GLY A CA 1
ATOM 2585 C C . GLY A 1 332 ? 0.709 -15.18 -13.938 1 98.81 332 GLY A C 1
ATOM 2586 O O . GLY A 1 332 ? 1.876 -15.055 -14.312 1 98.81 332 GLY A O 1
ATOM 2587 N N . LEU A 1 333 ? -0.087 -16.109 -14.406 1 98.88 333 LEU A N 1
ATOM 2588 C CA . LEU A 1 333 ? 0.365 -17.062 -15.406 1 98.88 333 LEU A CA 1
ATOM 2589 C C . LEU A 1 333 ? 0.562 -16.391 -16.766 1 98.88 333 LEU A C 1
ATOM 2591 O O . LEU A 1 333 ? 1.501 -16.719 -17.484 1 98.88 333 LEU A O 1
ATOM 2595 N N . VAL A 1 334 ? -0.309 -15.445 -17.094 1 98.62 334 VAL A N 1
ATOM 2596 C CA . VAL A 1 334 ? -0.161 -14.695 -18.344 1 98.62 334 VAL A CA 1
ATOM 2597 C C . VAL A 1 334 ? 1.095 -13.836 -18.281 1 98.62 334 VAL A C 1
ATOM 2599 O O . VAL A 1 334 ? 1.85 -13.75 -19.25 1 98.62 334 VAL A O 1
ATOM 2602 N N . LEU A 1 335 ? 1.321 -13.164 -17.156 1 98.69 335 LEU A N 1
ATOM 2603 C CA . LEU A 1 335 ? 2.545 -12.391 -16.953 1 98.69 335 LEU A CA 1
ATOM 2604 C C . LEU A 1 335 ? 3.775 -13.266 -17.156 1 98.69 335 LEU A C 1
ATOM 2606 O O . LEU A 1 335 ? 4.727 -12.867 -17.844 1 98.69 335 LEU A O 1
ATOM 2610 N N . LEU A 1 336 ? 3.742 -14.453 -16.562 1 98.62 336 LEU A N 1
ATOM 2611 C CA . LEU A 1 336 ? 4.852 -15.391 -16.688 1 98.62 336 LEU A CA 1
ATOM 2612 C C . LEU A 1 336 ? 5.086 -15.75 -18.156 1 98.62 336 LEU A C 1
ATOM 2614 O O . LEU A 1 336 ? 6.23 -15.805 -18.609 1 98.62 336 LEU A O 1
ATOM 2618 N N . HIS A 1 337 ? 4.004 -16.016 -18.828 1 97.75 337 HIS A N 1
ATOM 2619 C CA . HIS A 1 337 ? 4.121 -16.312 -20.25 1 97.75 337 HIS A CA 1
ATOM 2620 C C . HIS A 1 337 ? 4.832 -15.18 -21 1 97.75 337 HIS A C 1
ATOM 2622 O O . HIS A 1 337 ? 5.688 -15.438 -21.844 1 97.75 337 HIS A O 1
ATOM 2628 N N . GLY A 1 338 ? 4.43 -13.938 -20.703 1 97.31 338 GLY A N 1
ATOM 2629 C CA . GLY A 1 338 ? 5.102 -12.789 -21.297 1 97.31 338 GLY A CA 1
ATOM 2630 C C . GLY A 1 338 ? 6.586 -12.742 -20.984 1 97.31 338 GLY A C 1
ATOM 2631 O O . GLY A 1 338 ? 7.391 -12.375 -21.844 1 97.31 338 GLY A O 1
ATOM 2632 N N . ILE A 1 339 ? 6.957 -13.086 -19.781 1 96.75 339 ILE A N 1
ATOM 2633 C CA . ILE A 1 339 ? 8.359 -13.086 -19.359 1 96.75 339 ILE A CA 1
ATOM 2634 C C . ILE A 1 339 ? 9.117 -14.18 -20.109 1 96.75 339 ILE A C 1
ATOM 2636 O O . ILE A 1 339 ? 10.219 -13.938 -20.609 1 96.75 339 ILE A O 1
ATOM 2640 N N . LEU A 1 340 ? 8.547 -15.352 -20.234 1 95.06 340 LEU A N 1
ATOM 2641 C CA . LEU A 1 340 ? 9.234 -16.516 -20.766 1 95.06 340 LEU A CA 1
ATOM 2642 C C . LEU A 1 340 ? 9.305 -16.453 -22.297 1 95.06 340 LEU A C 1
ATOM 2644 O O . LEU A 1 340 ? 10.32 -16.812 -22.891 1 95.06 340 LEU A O 1
ATOM 2648 N N . CYS A 1 341 ? 8.195 -15.992 -22.922 1 92.44 341 CYS A N 1
ATOM 2649 C CA . CYS A 1 341 ? 8.016 -16.266 -24.344 1 92.44 341 CYS A CA 1
ATOM 2650 C C . CYS A 1 341 ? 8.172 -14.984 -25.156 1 92.44 341 CYS A C 1
ATOM 2652 O O . CYS A 1 341 ? 7.891 -14.969 -26.359 1 92.44 341 CYS A O 1
ATOM 2654 N N . SER A 1 342 ? 8.539 -13.914 -24.5 1 81.19 342 SER A N 1
ATOM 2655 C CA . SER A 1 342 ? 8.773 -12.648 -25.172 1 81.19 342 SER A CA 1
ATOM 2656 C C . SER A 1 342 ? 9.766 -12.812 -26.328 1 81.19 342 SER A C 1
ATOM 2658 O O . SER A 1 342 ? 10.719 -13.594 -26.219 1 81.19 342 SER A O 1
ATOM 2660 N N . SER A 1 343 ? 9.219 -12.492 -27.562 1 61.75 343 SER A N 1
ATOM 2661 C CA . SER A 1 343 ? 10.141 -12.469 -28.688 1 61.75 343 SER A CA 1
ATOM 2662 C C . SER A 1 343 ? 10.945 -11.172 -28.734 1 61.75 343 SER A C 1
ATOM 2664 O O . SER A 1 343 ? 10.391 -10.094 -28.531 1 61.75 343 SER A O 1
ATOM 2666 N N . ASN A 1 344 ? 11.984 -11.039 -28.125 1 45.94 344 ASN A N 1
ATOM 2667 C CA . ASN A 1 344 ? 12.773 -9.828 -28.281 1 45.94 344 ASN A CA 1
ATOM 2668 C C . ASN A 1 344 ? 12.586 -9.211 -29.656 1 45.94 344 ASN A C 1
ATOM 2670 O O . ASN A 1 344 ? 12.781 -9.883 -30.672 1 45.94 344 ASN A O 1
ATOM 2674 N N . GLU A 1 345 ? 11.742 -8.297 -29.906 1 40.88 345 GLU A N 1
ATOM 2675 C CA . GLU A 1 345 ? 11.812 -7.535 -31.156 1 40.88 345 GLU A CA 1
ATOM 2676 C C . GLU A 1 345 ? 13.258 -7.395 -31.641 1 40.88 345 GLU A C 1
ATOM 2678 O O . GLU A 1 345 ? 13.531 -7.504 -32.844 1 40.88 345 GLU A O 1
ATOM 2683 N N . ASN A 1 346 ? 14.023 -6.402 -30.953 1 36.75 346 ASN A N 1
ATOM 2684 C CA . ASN A 1 346 ? 15.391 -6.215 -31.422 1 36.75 346 ASN A CA 1
ATOM 2685 C C . ASN A 1 346 ? 16.219 -7.492 -31.297 1 36.75 346 ASN A C 1
ATOM 2687 O O . ASN A 1 346 ? 17.438 -7.441 -31.188 1 36.75 346 ASN A O 1
ATOM 2691 N N . TRP A 1 347 ? 15.609 -8.469 -30.734 1 33.41 347 TRP A N 1
ATOM 2692 C CA . TRP A 1 347 ? 16.594 -9.539 -30.766 1 33.41 347 TRP A CA 1
ATOM 2693 C C . TRP A 1 347 ? 17.109 -9.766 -32.188 1 33.41 347 TRP A C 1
ATOM 2695 O O . TRP A 1 347 ? 16.375 -10.219 -33.062 1 33.41 347 TRP A O 1
ATOM 2705 N N . GLU A 1 348 ? 17.578 -8.852 -32.719 1 34.72 348 GLU A N 1
ATOM 2706 C CA . GLU A 1 348 ? 18.266 -9.094 -33.969 1 34.72 348 GLU A CA 1
ATOM 2707 C C . GLU A 1 348 ? 18.594 -10.57 -34.156 1 34.72 348 GLU A C 1
ATOM 2709 O O . GLU A 1 348 ? 18.672 -11.062 -35.281 1 34.72 348 GLU A O 1
ATOM 2714 N N . SER A 1 349 ? 19.547 -11.078 -33.25 1 33.19 349 SER A N 1
ATOM 2715 C CA . SER A 1 349 ? 19.766 -12.5 -33.5 1 33.19 349 SER A CA 1
ATOM 2716 C C . SER A 1 349 ? 18.531 -13.32 -33.156 1 33.19 349 SER A C 1
ATOM 2718 O O . SER A 1 349 ? 18.234 -13.547 -32 1 33.19 349 SER A O 1
ATOM 2720 N N . GLN A 1 350 ? 17.344 -13.047 -33.688 1 35.88 350 GLN A N 1
ATOM 2721 C CA . GLN A 1 350 ? 16.234 -13.969 -33.844 1 35.88 350 GLN A CA 1
ATOM 2722 C C . GLN A 1 350 ? 16.719 -15.422 -33.812 1 35.88 350 GLN A C 1
ATOM 2724 O O . GLN A 1 350 ? 16.688 -16.094 -34.844 1 35.88 350 GLN A O 1
ATOM 2729 N N . SER A 1 351 ? 17.766 -15.758 -33.406 1 36.03 351 SER A N 1
ATOM 2730 C CA . SER A 1 351 ? 17.844 -17.219 -33.5 1 36.03 351 SER A CA 1
ATOM 2731 C C . SER A 1 351 ? 16.594 -17.875 -32.938 1 36.03 351 SER A C 1
ATOM 2733 O O . SER A 1 351 ? 16.219 -17.609 -31.781 1 36.03 351 SER A O 1
ATOM 2735 N N . PRO A 1 352 ? 15.492 -18.172 -33.781 1 39.75 352 PRO A N 1
ATOM 2736 C CA . PRO A 1 352 ? 14.438 -19.094 -33.375 1 39.75 352 PRO A CA 1
ATOM 2737 C C . PRO A 1 352 ? 14.781 -19.859 -32.094 1 39.75 352 PRO A C 1
ATOM 2739 O O . PRO A 1 352 ? 13.977 -20.656 -31.609 1 39.75 352 PRO A O 1
ATOM 2742 N N . HIS A 1 353 ? 15.93 -19.766 -31.656 1 40.28 353 HIS A N 1
ATOM 2743 C CA . HIS A 1 353 ? 16.625 -20.609 -30.688 1 40.28 353 HIS A CA 1
ATOM 2744 C C . HIS A 1 353 ? 16.156 -20.312 -29.266 1 40.28 353 HIS A C 1
ATOM 2746 O O . HIS A 1 353 ? 16.297 -21.141 -28.375 1 40.28 353 HIS A O 1
ATOM 2752 N N . ASN A 1 354 ? 15.602 -19.062 -29 1 45.59 354 ASN A N 1
ATOM 2753 C CA . ASN A 1 354 ? 15.469 -18.734 -27.578 1 45.59 354 ASN A CA 1
ATOM 2754 C C . ASN A 1 354 ? 14.148 -19.25 -27 1 45.59 354 ASN A C 1
ATOM 2756 O O . ASN A 1 354 ? 14.062 -19.531 -25.812 1 45.59 354 ASN A O 1
ATOM 2760 N N . SER A 1 355 ? 12.977 -19.188 -27.844 1 48.84 355 SER A N 1
ATOM 2761 C CA . SER A 1 355 ? 11.695 -19.734 -27.422 1 48.84 355 SER A CA 1
ATOM 2762 C C . SER A 1 355 ? 11.812 -21.203 -27.047 1 48.84 355 SER A C 1
ATOM 2764 O O . SER A 1 355 ? 11.008 -21.719 -26.266 1 48.84 355 SER A O 1
ATOM 2766 N N . GLN A 1 356 ? 12.828 -21.812 -27.75 1 52.72 356 GLN A N 1
ATOM 2767 C CA . GLN A 1 356 ? 13 -23.266 -27.734 1 52.72 356 GLN A CA 1
ATOM 2768 C C . GLN A 1 356 ? 13.688 -23.703 -26.438 1 52.72 356 GLN A C 1
ATOM 2770 O O . GLN A 1 356 ? 13.859 -24.906 -26.203 1 52.72 356 GLN A O 1
ATOM 2775 N N . LEU A 1 357 ? 13.555 -22.609 -25.344 1 74.69 357 LEU A N 1
ATOM 2776 C CA . LEU A 1 357 ? 14.578 -22.906 -24.344 1 74.69 357 LEU A CA 1
ATOM 2777 C C . LEU A 1 357 ? 13.945 -23.25 -23 1 74.69 357 LEU A C 1
ATOM 2779 O O . LEU A 1 357 ? 14.633 -23.672 -22.078 1 74.69 357 LEU A O 1
ATOM 2783 N N . TRP A 1 358 ? 12.5 -23.328 -23.078 1 89.56 358 TRP A N 1
ATOM 2784 C CA . TRP A 1 358 ? 11.969 -23.625 -21.75 1 89.56 358 TRP A CA 1
ATOM 2785 C C . TRP A 1 358 ? 11.32 -25 -21.719 1 89.56 358 TRP A C 1
ATOM 2787 O O . TRP A 1 358 ? 10.57 -25.375 -22.625 1 89.56 358 TRP A O 1
ATOM 2797 N N . GLU A 1 359 ? 11.641 -25.781 -20.781 1 93.38 359 GLU A N 1
ATOM 2798 C CA . GLU A 1 359 ? 10.984 -27.047 -20.5 1 93.38 359 GLU A CA 1
ATOM 2799 C C . GLU A 1 359 ? 10.234 -27 -19.172 1 93.38 359 GLU A C 1
ATOM 2801 O O . GLU A 1 359 ? 10.812 -26.641 -18.141 1 93.38 359 GLU A O 1
ATOM 2806 N N . SER A 1 360 ? 9.008 -27.328 -19.281 1 96.19 360 SER A N 1
ATOM 2807 C CA . SER A 1 360 ? 8.125 -27.219 -18.125 1 96.19 360 SER A CA 1
ATOM 2808 C C . SER A 1 360 ? 7.613 -28.594 -17.703 1 96.19 360 SER A C 1
ATOM 2810 O O . SER A 1 360 ? 7.289 -29.422 -18.547 1 96.19 360 SE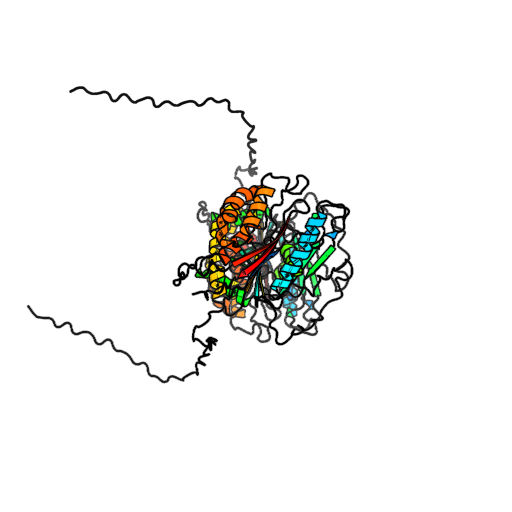R A O 1
ATOM 2812 N N . LYS A 1 361 ? 7.543 -28.828 -16.438 1 97 361 LYS A N 1
ATOM 2813 C CA . LYS A 1 361 ? 7.008 -30.062 -15.852 1 97 361 LYS A CA 1
ATOM 2814 C C . LYS A 1 361 ? 5.91 -29.75 -14.836 1 97 361 LYS A C 1
ATOM 2816 O O . LYS A 1 361 ? 6.133 -29.016 -13.875 1 97 361 LYS A O 1
ATOM 2821 N N . VAL A 1 362 ? 4.773 -30.312 -15.094 1 98.56 362 VAL A N 1
ATOM 2822 C CA . VAL A 1 362 ? 3.711 -30.312 -14.094 1 98.56 362 VAL A CA 1
ATOM 2823 C C . VAL A 1 362 ? 3.891 -31.484 -13.141 1 98.56 362 VAL A C 1
ATOM 2825 O O . VAL A 1 362 ? 3.617 -32.625 -13.508 1 98.56 362 VAL A O 1
ATOM 2828 N N . TRP A 1 363 ? 4.238 -31.188 -11.938 1 98.25 363 TRP A N 1
ATOM 2829 C CA . TRP A 1 363 ? 4.496 -32.25 -10.961 1 98.25 363 TRP A CA 1
ATOM 2830 C C . TRP A 1 363 ? 3.189 -32.781 -10.383 1 98.25 363 TRP A C 1
ATOM 2832 O O . TRP A 1 363 ? 3.094 -33.969 -10.047 1 98.25 363 TRP A O 1
ATOM 2842 N N . ALA A 1 364 ? 2.256 -31.891 -10.18 1 98.5 364 ALA A N 1
ATOM 2843 C CA . ALA A 1 364 ? 0.927 -32.25 -9.68 1 98.5 364 ALA A CA 1
ATOM 2844 C C . ALA A 1 364 ? -0.095 -31.172 -10.062 1 98.5 364 ALA A C 1
ATOM 2846 O O . ALA A 1 364 ? 0.252 -30 -10.219 1 98.5 364 ALA A O 1
ATOM 2847 N N . ASN A 1 365 ? -1.27 -31.578 -10.258 1 98.38 365 ASN A N 1
ATOM 2848 C CA . ASN A 1 365 ? -2.438 -30.719 -10.383 1 98.38 365 ASN A CA 1
ATOM 2849 C C . ASN A 1 365 ? -3.699 -31.391 -9.859 1 98.38 365 ASN A C 1
ATOM 2851 O O . ASN A 1 365 ? -3.762 -32.625 -9.781 1 98.38 365 ASN A O 1
ATOM 2855 N N . GLY A 1 366 ? -4.594 -30.625 -9.461 1 98.19 366 GLY A N 1
ATOM 2856 C CA . GLY A 1 366 ? -5.867 -31.156 -9.008 1 98.19 366 GLY A CA 1
ATOM 2857 C C . GLY A 1 366 ? -6.617 -30.203 -8.086 1 98.19 366 GLY A C 1
ATOM 2858 O O . GLY A 1 366 ? -6.105 -29.141 -7.734 1 98.19 366 GLY A O 1
ATOM 2859 N N . ASN A 1 367 ? -7.809 -30.594 -7.777 1 97.69 367 ASN A N 1
ATOM 2860 C CA . ASN A 1 367 ? -8.625 -29.891 -6.793 1 97.69 367 ASN A CA 1
ATOM 2861 C C . ASN A 1 367 ? -8.984 -30.797 -5.617 1 97.69 367 ASN A C 1
ATOM 2863 O O . ASN A 1 367 ? -9.805 -31.703 -5.758 1 97.69 367 ASN A O 1
ATOM 2867 N N . ALA A 1 368 ? -8.406 -30.484 -4.508 1 96.75 368 ALA A N 1
ATOM 2868 C CA . ALA A 1 368 ? -8.727 -31.266 -3.314 1 96.75 368 ALA A CA 1
ATOM 2869 C C . ALA A 1 368 ? -10.164 -31.016 -2.863 1 96.75 368 ALA A C 1
ATOM 2871 O O . ALA A 1 368 ? -10.812 -31.906 -2.318 1 96.75 368 ALA A O 1
ATOM 2872 N N . THR A 1 369 ? -10.609 -29.797 -3.035 1 96.31 369 THR A N 1
ATOM 2873 C CA . THR A 1 369 ? -11.992 -29.422 -2.732 1 96.31 369 THR A CA 1
ATOM 2874 C C . THR A 1 369 ? -12.586 -28.594 -3.861 1 96.31 369 THR A C 1
ATOM 2876 O O . THR A 1 369 ? -12.883 -29.109 -4.938 1 96.31 369 THR A O 1
ATOM 2879 N N . TYR A 1 370 ? -12.758 -27.297 -3.627 1 96.69 370 TYR A N 1
ATOM 2880 C CA . TYR A 1 370 ? -13.547 -26.516 -4.578 1 96.69 370 TYR A CA 1
ATOM 2881 C C . TYR A 1 370 ? -12.641 -25.703 -5.5 1 96.69 370 TYR A C 1
ATOM 2883 O O . TYR A 1 370 ? -13.125 -25.047 -6.434 1 96.69 370 TYR A O 1
ATOM 2891 N N . PHE A 1 371 ? -11.406 -25.719 -5.312 1 98.19 371 PHE A N 1
ATOM 2892 C CA . PHE A 1 371 ? -10.539 -24.938 -6.195 1 98.19 371 PHE A CA 1
ATOM 2893 C C . PHE A 1 371 ? -9.359 -25.781 -6.668 1 98.19 371 PHE A C 1
ATOM 2895 O O . PHE A 1 371 ? -8.922 -26.703 -5.969 1 98.19 371 PHE A O 1
ATOM 2902 N N . GLY A 1 372 ? -8.875 -25.5 -7.902 1 98.62 372 GLY A N 1
ATOM 2903 C CA . GLY A 1 372 ? -7.762 -26.188 -8.523 1 98.62 372 GLY A CA 1
ATOM 2904 C C . GLY A 1 372 ? -6.414 -25.594 -8.172 1 98.62 372 GLY A C 1
ATOM 2905 O O . GLY A 1 372 ? -6.312 -24.391 -7.926 1 98.62 372 GLY A O 1
ATOM 2906 N N . MET A 1 373 ? -5.391 -26.469 -8.117 1 98.81 373 MET A N 1
ATOM 2907 C CA . MET A 1 373 ? -4.008 -26.078 -7.848 1 98.81 373 MET A CA 1
ATOM 2908 C C . MET A 1 373 ? -3.043 -26.859 -8.727 1 98.81 373 MET A C 1
ATOM 2910 O O . MET A 1 373 ? -3.416 -27.891 -9.312 1 98.81 373 MET A O 1
ATOM 2914 N N . MET A 1 374 ? -1.883 -26.344 -8.883 1 98.88 374 MET A N 1
ATOM 2915 C CA . MET A 1 374 ? -0.829 -27.109 -9.555 1 98.88 374 MET A CA 1
ATOM 2916 C C . MET A 1 374 ? 0.546 -26.703 -9.039 1 98.88 374 MET A C 1
ATOM 2918 O O . MET A 1 374 ? 0.708 -25.609 -8.484 1 98.88 374 MET A O 1
ATOM 2922 N N . ALA A 1 375 ? 1.469 -27.531 -9.102 1 98.81 375 ALA A N 1
ATOM 2923 C CA . ALA A 1 375 ? 2.891 -27.312 -8.852 1 98.81 375 ALA A CA 1
ATOM 2924 C C . ALA A 1 375 ? 3.713 -27.562 -10.117 1 98.81 375 ALA A C 1
ATOM 2926 O O . ALA A 1 375 ? 3.701 -28.656 -10.664 1 98.81 375 ALA A O 1
ATOM 2927 N N . VAL A 1 376 ? 4.418 -26.516 -10.57 1 98.75 376 VAL A N 1
ATOM 2928 C CA . VAL A 1 376 ? 5.09 -26.578 -11.859 1 98.75 376 VAL A CA 1
ATOM 2929 C C . VAL A 1 376 ? 6.516 -26.062 -11.727 1 98.75 376 VAL A C 1
ATOM 2931 O O . VAL A 1 376 ? 6.766 -25.078 -11.016 1 98.75 376 VAL A O 1
ATOM 2934 N N . SER A 1 377 ? 7.473 -26.719 -12.383 1 96.81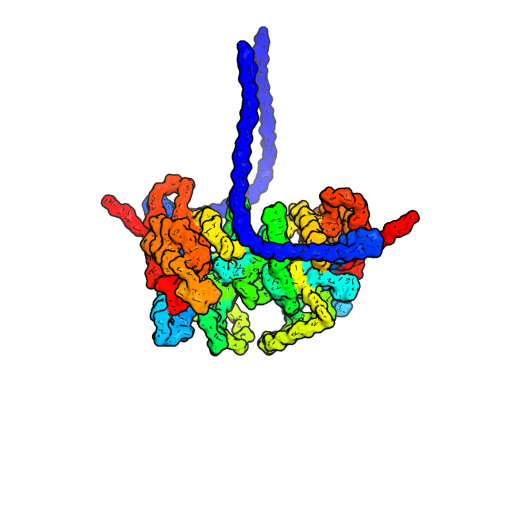 377 SER A N 1
ATOM 2935 C CA . SER A 1 377 ? 8.82 -26.203 -12.57 1 96.81 377 SER A CA 1
ATOM 2936 C C . SER A 1 377 ? 9.125 -25.969 -14.047 1 96.81 377 SER A C 1
ATOM 2938 O O . SER A 1 377 ? 8.703 -26.75 -14.898 1 96.81 377 SER A O 1
ATOM 2940 N N . ILE A 1 378 ? 9.727 -24.875 -14.367 1 96.19 378 ILE A N 1
ATOM 2941 C CA . ILE A 1 378 ? 10.125 -24.516 -15.727 1 96.19 378 ILE A CA 1
ATOM 2942 C C . ILE A 1 378 ? 11.617 -24.188 -15.75 1 96.19 378 ILE A C 1
ATOM 2944 O O . ILE A 1 378 ? 12.078 -23.297 -15.031 1 96.19 378 ILE A O 1
ATOM 2948 N N . ALA A 1 379 ? 12.352 -24.891 -16.547 1 91.75 379 ALA A N 1
ATOM 2949 C CA . ALA A 1 379 ? 13.797 -24.703 -16.641 1 91.75 379 ALA A CA 1
ATOM 2950 C C . ALA A 1 379 ? 14.227 -24.469 -18.078 1 91.75 379 ALA A C 1
ATOM 2952 O O . ALA A 1 379 ? 13.516 -24.844 -19.016 1 91.75 379 ALA A O 1
ATOM 2953 N N . LYS A 1 380 ? 15.359 -23.797 -18.141 1 83.19 380 LYS A N 1
ATOM 2954 C CA . LYS A 1 380 ? 15.945 -23.625 -19.469 1 83.19 380 LYS A CA 1
ATOM 2955 C C . LYS A 1 380 ? 16.469 -24.953 -20.016 1 83.19 380 LYS A C 1
ATOM 2957 O O . LYS A 1 380 ? 17.047 -25.75 -19.266 1 83.19 380 LYS A O 1
ATOM 2962 N N . ASN A 1 381 ? 16 -25.297 -21.156 1 70.38 381 ASN A N 1
ATOM 2963 C CA . ASN A 1 381 ? 16.531 -26.484 -21.828 1 70.38 381 ASN A CA 1
ATOM 2964 C C . ASN A 1 381 ? 17.672 -26.125 -22.766 1 70.38 381 ASN A C 1
ATOM 2966 O O . ASN A 1 381 ? 17.531 -25.312 -23.672 1 70.38 381 ASN A O 1
ATOM 2970 N N . PHE A 1 382 ? 18.969 -26.297 -22.312 1 53.19 382 PHE A N 1
ATOM 2971 C CA . PHE A 1 382 ? 20.094 -26.062 -23.203 1 53.19 382 PHE A CA 1
ATOM 2972 C C . PHE A 1 382 ? 20.234 -27.203 -24.219 1 53.19 382 PHE A C 1
ATOM 2974 O O . PHE A 1 382 ? 20.578 -28.328 -23.844 1 53.19 382 PHE A O 1
ATOM 2981 N N . GLU A 1 383 ? 19.297 -27.797 -24.734 1 46.69 383 GLU A N 1
ATOM 2982 C CA . GLU A 1 383 ? 19.656 -28.797 -25.734 1 46.69 383 GLU A CA 1
ATOM 2983 C C . GLU A 1 383 ? 20.844 -28.328 -26.578 1 46.69 383 GLU A C 1
ATOM 2985 O O . GLU A 1 383 ? 20.953 -27.156 -26.906 1 46.69 383 GLU A O 1
ATOM 2990 N N . ASP A 1 384 ? 21.875 -29.234 -26.609 1 39.69 384 ASP A N 1
ATOM 2991 C CA . ASP A 1 384 ? 23.156 -29.375 -27.281 1 39.69 384 ASP A CA 1
ATOM 2992 C C . ASP A 1 384 ? 23.031 -29.031 -28.766 1 39.69 384 ASP A C 1
ATOM 2994 O O . ASP A 1 384 ? 22.391 -29.75 -29.531 1 39.69 384 ASP A O 1
ATOM 2998 N N . ILE A 1 385 ? 22.891 -27.828 -29.109 1 38.44 385 ILE A N 1
ATOM 2999 C CA . ILE A 1 385 ? 23.141 -27.516 -30.516 1 38.44 385 ILE A CA 1
ATOM 3000 C C . ILE A 1 385 ? 24.375 -28.281 -31 1 38.44 385 ILE A C 1
ATOM 3002 O O . ILE A 1 385 ? 24.859 -28.016 -32.094 1 38.44 385 ILE A O 1
ATOM 3006 N N . SER A 1 386 ? 25.047 -29.078 -30.156 1 33.31 386 SER A N 1
ATOM 3007 C CA . SER A 1 386 ? 26.219 -29.688 -30.766 1 33.31 386 SER A CA 1
ATOM 3008 C C . SER A 1 386 ? 25.828 -30.625 -31.891 1 33.31 386 SER A C 1
ATOM 3010 O O . SER A 1 386 ? 26.703 -31.281 -32.5 1 33.31 386 SER A O 1
ATOM 3012 N N . SER A 1 387 ? 24.625 -31.125 -32.031 1 30.47 387 SER A N 1
ATOM 3013 C CA . SER A 1 387 ? 24.812 -32.125 -33.094 1 30.47 387 SER A CA 1
ATOM 3014 C C . SER A 1 387 ? 24.953 -31.469 -34.469 1 30.47 387 SER A C 1
ATOM 3016 O O . SER A 1 387 ? 24.094 -30.703 -34.875 1 30.47 387 SER A O 1
ATOM 3018 N N . PRO A 1 388 ? 26.203 -31.484 -35 1 31.89 388 PRO A N 1
ATOM 3019 C CA . PRO A 1 388 ? 26.312 -31.25 -36.438 1 31.89 388 PRO A CA 1
ATOM 3020 C C . PRO A 1 388 ? 25.344 -32.094 -37.25 1 31.89 388 PRO A C 1
ATOM 3022 O O . PRO A 1 388 ? 24.969 -33.188 -36.812 1 31.89 388 PRO A O 1
ATOM 3025 N N . MET B 1 1 ? -36.125 19.578 -69.938 1 23.58 1 MET B N 1
ATOM 3026 C CA . MET B 1 1 ? -35.125 19.562 -68.875 1 23.58 1 MET B CA 1
ATOM 3027 C C . MET B 1 1 ? -35.75 19.125 -67.562 1 23.58 1 MET B C 1
ATOM 3029 O O . MET B 1 1 ? -36.5 19.875 -66.938 1 23.58 1 MET B O 1
ATOM 3033 N N . ALA B 1 2 ? -36.094 17.781 -67.438 1 22.89 2 ALA B N 1
ATOM 3034 C CA . ALA B 1 2 ? -37.219 17.125 -66.75 1 22.89 2 ALA B CA 1
ATOM 3035 C C . ALA B 1 2 ? -37.031 17.094 -65.25 1 22.89 2 ALA B C 1
ATOM 3037 O O . ALA B 1 2 ? -35.938 16.766 -64.75 1 22.89 2 ALA B O 1
ATOM 3038 N N . ARG B 1 3 ? -37.812 17.859 -64.438 1 22.56 3 ARG B N 1
ATOM 3039 C CA . ARG B 1 3 ? -37.906 18.281 -63.062 1 22.56 3 ARG B CA 1
ATOM 3040 C C . ARG B 1 3 ? -38 17.062 -62.125 1 22.56 3 ARG B C 1
ATOM 3042 O O . ARG B 1 3 ? -39.062 16.438 -62.031 1 22.56 3 ARG B O 1
ATOM 3049 N N . ARG B 1 4 ? -36.938 16.156 -62.094 1 22.34 4 ARG B N 1
ATOM 3050 C CA . ARG B 1 4 ? -37 14.82 -61.5 1 22.34 4 ARG B CA 1
ATOM 3051 C C . ARG B 1 4 ? -37.281 14.891 -60.031 1 22.34 4 ARG B C 1
ATOM 3053 O O . ARG B 1 4 ? -36.531 15.539 -59.281 1 22.34 4 ARG B O 1
ATOM 3060 N N . THR B 1 5 ? -38.594 14.875 -59.625 1 22.12 5 THR B N 1
ATOM 3061 C CA . THR B 1 5 ? -39.281 15.008 -58.344 1 22.12 5 THR B CA 1
ATOM 3062 C C . THR B 1 5 ? -38.781 13.969 -57.344 1 22.12 5 THR B C 1
ATOM 3064 O O . THR B 1 5 ? -38.812 12.766 -57.625 1 22.12 5 THR B O 1
ATOM 3067 N N . TYR B 1 6 ? -37.656 14.266 -56.594 1 22.83 6 TYR B N 1
ATOM 3068 C CA . TYR B 1 6 ? -36.875 13.469 -55.656 1 22.83 6 TYR B CA 1
ATOM 3069 C C . TYR B 1 6 ? -37.719 12.875 -54.562 1 22.83 6 TYR B C 1
ATOM 3071 O O . TYR B 1 6 ? -38.312 13.617 -53.781 1 22.83 6 TYR B O 1
ATOM 3079 N N . GLN B 1 7 ? -38.469 11.75 -54.781 1 21.7 7 GLN B N 1
ATOM 3080 C CA . GLN B 1 7 ? -39.469 11.141 -53.906 1 21.7 7 GLN B CA 1
ATOM 3081 C C . GLN B 1 7 ? -38.875 10.633 -52.625 1 21.7 7 GLN B C 1
ATOM 3083 O O . GLN B 1 7 ? -37.906 9.867 -52.656 1 21.7 7 GLN B O 1
ATOM 3088 N N . PRO B 1 8 ? -38.969 11.352 -51.469 1 22.34 8 PRO B N 1
ATOM 3089 C CA . PRO B 1 8 ? -38.312 11.125 -50.188 1 22.34 8 PRO B CA 1
ATOM 3090 C C . PRO B 1 8 ? -38.656 9.773 -49.562 1 22.34 8 PRO B C 1
ATOM 3092 O O . PRO B 1 8 ? -39.812 9.359 -49.562 1 22.34 8 PRO B O 1
ATOM 3095 N N . ARG B 1 9 ? -37.812 8.758 -49.688 1 20.8 9 ARG B N 1
ATOM 3096 C CA . ARG B 1 9 ? -38.031 7.371 -49.312 1 20.8 9 ARG B CA 1
ATOM 3097 C C . ARG B 1 9 ? -38.469 7.262 -47.844 1 20.8 9 ARG B C 1
ATOM 3099 O O . ARG B 1 9 ? -37.812 7.855 -46.969 1 20.8 9 ARG B O 1
ATOM 3106 N N . ARG B 1 10 ? -39.719 6.867 -47.5 1 19.58 10 ARG B N 1
ATOM 3107 C CA . ARG B 1 10 ? -40.5 6.629 -46.312 1 19.58 10 ARG B CA 1
ATOM 3108 C C . ARG B 1 10 ? -39.844 5.59 -45.406 1 19.58 10 ARG B C 1
ATOM 3110 O O . ARG B 1 10 ? -39.812 4.406 -45.75 1 19.58 10 ARG B O 1
ATOM 3117 N N . GLU B 1 11 ? -38.562 5.742 -44.969 1 20 11 GLU B N 1
ATOM 3118 C CA . GLU B 1 11 ? -37.906 4.699 -44.219 1 20 11 GLU B CA 1
ATOM 3119 C C . GLU B 1 11 ? -38.781 4.234 -43.031 1 20 11 GLU B C 1
ATOM 3121 O O . GLU B 1 11 ? -39.406 5.051 -42.375 1 20 11 GLU B O 1
ATOM 3126 N N . CYS B 1 12 ? -39.281 2.984 -43.062 1 19.31 12 CYS B N 1
ATOM 3127 C CA . CYS B 1 12 ? -40.219 2.1 -42.375 1 19.31 12 CYS B CA 1
ATOM 3128 C C . CYS B 1 12 ? -39.906 2.094 -40.875 1 19.31 12 CYS B C 1
ATOM 3130 O O . CYS B 1 12 ? -38.812 1.778 -40.438 1 19.31 12 CYS B O 1
ATOM 3132 N N . LEU B 1 13 ? -40.594 2.9 -40.062 1 21.98 13 LEU B N 1
ATOM 3133 C CA . LEU B 1 13 ? -40.719 3.047 -38.594 1 21.98 13 LEU B CA 1
ATOM 3134 C C . LEU B 1 13 ? -41.188 1.743 -37.969 1 21.98 13 LEU B C 1
ATOM 3136 O O . LEU B 1 13 ? -42.344 1.354 -38.125 1 21.98 13 LEU B O 1
ATOM 3140 N N . THR B 1 14 ? -40.5 0.609 -38.25 1 22 14 THR B N 1
ATOM 3141 C CA . THR B 1 14 ? -41.094 -0.635 -37.781 1 22 14 THR B CA 1
ATOM 3142 C C . THR B 1 14 ? -41.312 -0.571 -36.281 1 22 14 THR B C 1
ATOM 3144 O O . THR B 1 14 ? -40.406 -0.289 -35.5 1 22 14 THR B O 1
ATOM 3147 N N . ILE B 1 15 ? -42.531 -0.392 -35.906 1 23.72 15 ILE B N 1
ATOM 3148 C CA . ILE B 1 15 ? -43.188 -0.327 -34.594 1 23.72 15 ILE B CA 1
ATOM 3149 C C . ILE B 1 15 ? -43.062 -1.671 -33.875 1 23.72 15 ILE B C 1
ATOM 3151 O O . ILE B 1 15 ? -43.562 -2.684 -34.344 1 23.72 15 ILE B O 1
ATOM 3155 N N . LEU B 1 16 ? -41.875 -2.086 -33.5 1 26.3 16 LEU B N 1
ATOM 3156 C CA . LEU B 1 16 ? -41.781 -3.398 -32.875 1 26.3 16 LEU B CA 1
ATOM 3157 C C . LEU B 1 16 ? -42.812 -3.555 -31.766 1 26.3 16 LEU B C 1
ATOM 3159 O O . LEU B 1 16 ? -43.156 -2.58 -31.094 1 26.3 16 LEU B O 1
ATOM 3163 N N . PRO B 1 17 ? -43.562 -4.57 -31.781 1 26.47 17 PRO B N 1
ATOM 3164 C CA . PRO B 1 17 ? -44.75 -4.891 -30.953 1 26.47 17 PRO B CA 1
ATOM 3165 C C . PRO B 1 17 ? -44.438 -4.801 -29.453 1 26.47 17 PRO B C 1
ATOM 3167 O O . PRO B 1 17 ? -43.312 -4.969 -29.047 1 26.47 17 PRO B O 1
ATOM 3170 N N . THR B 1 18 ? -45.312 -4.09 -28.656 1 24.88 18 THR B N 1
ATOM 3171 C CA . THR B 1 18 ? -45.375 -3.482 -27.344 1 24.88 18 THR B CA 1
ATOM 3172 C C . THR B 1 18 ? -45.438 -4.555 -26.25 1 24.88 18 THR B C 1
ATOM 3174 O O . THR B 1 18 ? -45.688 -4.25 -25.094 1 24.88 18 THR B O 1
ATOM 3177 N N . ASN B 1 19 ? -45.406 -5.848 -26.469 1 27.23 19 ASN B N 1
ATOM 3178 C CA . ASN B 1 19 ? -45.844 -6.707 -25.375 1 27.23 19 ASN B CA 1
ATOM 3179 C C . ASN B 1 19 ? -45.031 -6.426 -24.109 1 27.23 19 ASN B C 1
ATOM 3181 O O . ASN B 1 19 ? -43.906 -6.902 -23.953 1 27.23 19 ASN B O 1
ATOM 3185 N N . THR B 1 20 ? -45.031 -5.203 -23.578 1 23.28 20 THR B N 1
ATOM 3186 C CA . THR B 1 20 ? -44.094 -4.492 -22.719 1 23.28 20 THR B CA 1
ATOM 3187 C C . THR B 1 20 ? -44.219 -4.992 -21.281 1 23.28 20 THR B C 1
ATOM 3189 O O . THR B 1 20 ? -45.188 -4.723 -20.594 1 23.28 20 THR B O 1
ATOM 3192 N N . LYS B 1 21 ? -44.031 -6.406 -20.953 1 27.94 21 LYS B N 1
ATOM 3193 C CA . LYS B 1 21 ? -44.062 -6.691 -19.531 1 27.94 21 LYS B CA 1
ATOM 3194 C C . LYS B 1 21 ? -43.438 -5.566 -18.719 1 27.94 21 LYS B C 1
ATOM 3196 O O . LYS B 1 21 ? -42.25 -5.219 -18.953 1 27.94 21 LYS B O 1
ATOM 3201 N N . TRP B 1 22 ? -44.156 -4.559 -18.219 1 24.16 22 TRP B N 1
ATOM 3202 C CA . TRP B 1 22 ? -43.906 -3.352 -17.438 1 24.16 22 TRP B CA 1
ATOM 3203 C C . TRP B 1 22 ? -43.094 -3.664 -16.188 1 24.16 22 TRP B C 1
ATOM 3205 O O . TRP B 1 22 ? -43.594 -4.293 -15.258 1 24.16 22 TRP B O 1
ATOM 3215 N N . ASN B 1 23 ? -42.062 -4.383 -16.297 1 24.58 23 ASN B N 1
ATOM 3216 C CA . ASN B 1 23 ? -41.25 -4.512 -15.086 1 24.58 23 ASN B CA 1
ATOM 3217 C C . ASN B 1 23 ? -41.125 -3.186 -14.336 1 24.58 23 ASN B C 1
ATOM 3219 O O . ASN B 1 23 ? -40.781 -2.16 -14.93 1 24.58 23 ASN B O 1
ATOM 3223 N N . THR B 1 24 ? -41.875 -2.986 -13.195 1 26.44 24 THR B N 1
ATOM 3224 C CA . THR B 1 24 ? -42 -1.889 -12.242 1 26.44 24 THR B CA 1
ATOM 3225 C C . THR B 1 24 ? -40.656 -1.267 -11.953 1 26.44 24 THR B C 1
ATOM 3227 O O . THR B 1 24 ? -39.781 -1.911 -11.375 1 26.44 24 THR B O 1
ATOM 3230 N N . TYR B 1 25 ? -40.062 -0.677 -12.883 1 25.36 25 TYR B N 1
ATOM 3231 C CA . TYR B 1 25 ? -38.969 0.236 -12.641 1 25.36 25 TYR B CA 1
ATOM 3232 C C . TYR B 1 25 ? -39.25 1.142 -11.445 1 25.36 25 TYR B C 1
ATOM 3234 O O . TYR B 1 25 ? -40.156 1.96 -11.492 1 25.36 25 TYR B O 1
ATOM 3242 N N . ARG B 1 26 ? -39.219 0.59 -10.195 1 25.02 26 ARG B N 1
ATOM 3243 C CA . ARG B 1 26 ? -39.219 1.457 -9.016 1 25.02 26 ARG B CA 1
ATOM 3244 C C . ARG B 1 26 ? -38.375 2.701 -9.242 1 25.02 26 ARG B C 1
ATOM 3246 O O . ARG B 1 26 ? -37.156 2.6 -9.438 1 25.02 26 ARG B O 1
ATOM 3253 N N . ILE B 1 27 ? -38.875 3.643 -9.984 1 25.97 27 ILE B N 1
ATOM 3254 C CA . ILE B 1 27 ? -38.375 5.012 -9.961 1 25.97 27 ILE B CA 1
ATOM 3255 C C . ILE B 1 27 ? -37.969 5.395 -8.531 1 25.97 27 ILE B C 1
ATOM 3257 O O . ILE B 1 27 ? -38.844 5.473 -7.648 1 25.97 27 ILE B O 1
ATOM 3261 N N . VAL B 1 28 ? -36.906 4.832 -8.016 1 25.05 28 VAL B N 1
ATOM 3262 C CA . VAL B 1 28 ? -36.406 5.441 -6.793 1 25.05 28 VAL B CA 1
ATOM 3263 C C . VAL B 1 28 ? -36.281 6.953 -6.969 1 25.05 28 VAL B C 1
ATOM 3265 O O . VAL B 1 28 ? -35.469 7.441 -7.758 1 25.05 28 VAL B O 1
ATOM 3268 N N . ILE B 1 29 ? -37.406 7.641 -7.043 1 25.67 29 ILE B N 1
ATOM 3269 C CA . ILE B 1 29 ? -37.438 9.07 -6.77 1 25.67 29 ILE B CA 1
ATOM 3270 C C . ILE B 1 29 ? -36.5 9.398 -5.609 1 25.67 29 ILE B C 1
ATOM 3272 O O . ILE B 1 29 ? -36.75 8.992 -4.469 1 25.67 29 ILE B O 1
ATOM 3276 N N . ILE B 1 30 ? -35.188 9.344 -5.91 1 27.14 30 ILE B N 1
ATOM 3277 C CA . ILE B 1 30 ? -34.344 10.062 -4.969 1 27.14 30 ILE B CA 1
ATOM 3278 C C . ILE B 1 30 ? -35 11.406 -4.621 1 27.14 30 ILE B C 1
ATOM 3280 O O . ILE B 1 30 ? -35.125 12.273 -5.48 1 27.14 30 ILE B O 1
ATOM 3284 N N . LEU B 1 31 ? -35.969 11.367 -3.846 1 26.05 31 LEU B N 1
ATOM 3285 C CA . LEU B 1 31 ? -36.406 12.562 -3.135 1 26.05 31 LEU B CA 1
ATOM 3286 C C . LEU B 1 31 ? -35.188 13.414 -2.73 1 26.05 31 LEU B C 1
ATOM 3288 O O . LEU B 1 31 ? -34.406 13.016 -1.854 1 26.05 31 LEU B O 1
ATOM 3292 N N . LEU B 1 32 ? -34.562 14.031 -3.76 1 30.52 32 LEU B N 1
ATOM 3293 C CA . LEU B 1 32 ? -33.844 15.234 -3.375 1 30.52 32 LEU B CA 1
ATOM 3294 C C . LEU B 1 32 ? -34.625 16.031 -2.34 1 30.52 32 LEU B C 1
ATOM 3296 O O . LEU B 1 32 ? -35.656 16.609 -2.656 1 30.52 32 LEU B O 1
ATOM 3300 N N . VAL B 1 33 ? -34.75 15.508 -1.229 1 29.23 33 VAL B N 1
ATOM 3301 C CA . VAL B 1 33 ? -35.188 16.391 -0.162 1 29.23 33 VAL B CA 1
ATOM 3302 C C . VAL B 1 33 ? -34.469 17.734 -0.246 1 29.23 33 VAL B C 1
ATOM 3304 O O . VAL B 1 33 ? -33.281 17.828 0.119 1 29.23 33 VAL B O 1
ATOM 3307 N N . LEU B 1 34 ? -34.688 18.469 -1.355 1 33.69 34 LEU B N 1
ATOM 3308 C CA . LEU B 1 34 ? -34.469 19.906 -1.285 1 33.69 34 LEU B CA 1
ATOM 3309 C C . LEU B 1 34 ? -35.094 20.484 -0.027 1 33.69 34 LEU B C 1
ATOM 3311 O O . LEU B 1 34 ? -36.312 20.469 0.126 1 33.69 34 LEU B O 1
ATOM 3315 N N . ALA B 1 35 ? -34.5 20.297 1.097 1 32.41 35 ALA B N 1
ATOM 3316 C CA . ALA B 1 35 ? -34.938 21.172 2.166 1 32.41 35 ALA B CA 1
ATOM 3317 C C . ALA B 1 35 ? -35.031 22.625 1.689 1 32.41 35 ALA B C 1
ATOM 3319 O O . ALA B 1 35 ? -34 23.234 1.398 1 32.41 35 ALA B O 1
ATOM 3320 N N . LEU B 1 36 ? -36.062 22.984 0.925 1 33.59 36 LEU B N 1
ATOM 3321 C CA . LEU B 1 36 ? -36.438 24.359 0.644 1 33.59 36 LEU B CA 1
ATOM 3322 C C . LEU B 1 36 ? -36.469 25.188 1.929 1 33.59 36 LEU B C 1
ATOM 3324 O O . LEU B 1 36 ? -37.062 24.734 2.928 1 33.59 36 LEU B O 1
ATOM 3328 N N . ASP B 1 37 ? -35.406 26.031 2.119 1 37.84 37 ASP B N 1
ATOM 3329 C CA . ASP B 1 37 ? -35.75 27.031 3.137 1 37.84 37 ASP B CA 1
ATOM 3330 C C . ASP B 1 37 ? -37.062 27.703 2.818 1 37.84 37 ASP B C 1
ATOM 3332 O O . ASP B 1 37 ? -37.594 27.594 1.702 1 37.84 37 ASP B O 1
ATOM 3336 N N . PHE B 1 38 ? -37.656 28.375 3.797 1 40.75 38 PHE B N 1
ATOM 3337 C CA . PHE B 1 38 ? -38.938 29.062 3.662 1 40.75 38 PHE B CA 1
ATOM 3338 C C . PHE B 1 38 ? -39 29.812 2.344 1 40.75 38 PHE B C 1
ATOM 3340 O O . PHE B 1 38 ? -40.094 29.969 1.77 1 40.75 38 PHE B O 1
ATOM 3347 N N . ASN B 1 39 ? -37.875 30.578 2.033 1 41.5 39 ASN B N 1
ATOM 3348 C CA . ASN B 1 39 ? -38 31.469 0.883 1 41.5 39 ASN B CA 1
ATOM 3349 C C . ASN B 1 39 ? -37.719 30.734 -0.426 1 41.5 39 ASN B C 1
ATOM 3351 O O . ASN B 1 39 ? -37.562 31.359 -1.471 1 41.5 39 ASN B O 1
ATOM 3355 N N . GLY B 1 40 ? -37.781 29.406 -0.595 1 41.62 40 GLY B N 1
ATOM 3356 C CA . GLY B 1 40 ? -37.719 28.641 -1.831 1 41.62 40 GLY B CA 1
ATOM 3357 C C . GLY B 1 40 ? -36.281 28.328 -2.262 1 41.62 40 GLY B C 1
ATOM 3358 O O . GLY B 1 40 ? -36.062 27.75 -3.328 1 41.62 40 GLY B O 1
ATOM 3359 N N . SER B 1 41 ? -35.281 29.094 -1.77 1 35.72 41 SER B N 1
ATOM 3360 C CA . SER B 1 41 ? -33.938 28.891 -2.305 1 35.72 41 SER B CA 1
ATOM 3361 C C . SER B 1 41 ? -33.344 27.562 -1.822 1 35.72 41 SER B C 1
ATOM 3363 O O . SER B 1 41 ? -33.531 27.172 -0.672 1 35.72 41 SER B O 1
ATOM 3365 N N . VAL B 1 42 ? -33.094 26.641 -2.676 1 36.78 42 VAL B N 1
ATOM 3366 C CA . VAL B 1 42 ? -32.344 25.422 -2.426 1 36.78 42 VAL B CA 1
ATOM 3367 C C . VAL B 1 42 ? -31.031 25.766 -1.715 1 36.78 42 VAL B C 1
ATOM 3369 O O . VAL B 1 42 ? -30.172 26.453 -2.275 1 36.78 42 VAL B O 1
ATOM 3372 N N . VAL B 1 43 ? -30.984 26.125 -0.441 1 36.88 43 VAL B N 1
ATOM 3373 C CA . VAL B 1 43 ? -29.703 26.297 0.237 1 36.88 43 VAL B CA 1
ATOM 3374 C C . VAL B 1 43 ? -28.828 25.062 0.01 1 36.88 43 VAL B C 1
ATOM 3376 O O . VAL B 1 43 ? -29.156 23.969 0.474 1 36.88 43 VAL B O 1
ATOM 3379 N N . VAL B 1 44 ? -28.219 25 -1.13 1 40.94 44 VAL B N 1
ATOM 3380 C CA . VAL B 1 44 ? -27.172 24.016 -1.35 1 40.94 44 VAL B CA 1
ATOM 3381 C C . VAL B 1 44 ? -26.188 24.047 -0.19 1 40.94 44 VAL B C 1
ATOM 3383 O O . VAL B 1 44 ? -25.5 25.047 0.026 1 40.94 44 VAL B O 1
ATOM 3386 N N . ARG B 1 45 ? -26.484 23.5 0.951 1 48.75 45 ARG B N 1
ATOM 3387 C CA . ARG B 1 45 ? -25.625 23.438 2.123 1 48.75 45 ARG B CA 1
ATOM 3388 C C . ARG B 1 45 ? -24.234 22.922 1.749 1 48.75 45 ARG B C 1
ATOM 3390 O O . ARG B 1 45 ? -24.094 21.953 0.995 1 48.75 45 ARG B O 1
ATOM 3397 N N . ALA B 1 46 ? -23.219 23.75 2.055 1 58.69 46 ALA B N 1
ATOM 3398 C CA . ALA B 1 46 ? -21.812 23.453 1.807 1 58.69 46 ALA B CA 1
ATOM 3399 C C . ALA B 1 46 ? -21.422 22.109 2.412 1 58.69 46 ALA B C 1
ATOM 3401 O O . ALA B 1 46 ? -21.75 21.812 3.566 1 58.69 46 ALA B O 1
ATOM 3402 N N . LYS B 1 47 ? -20.875 21.281 1.517 1 84.75 47 LYS B N 1
ATOM 3403 C CA . LYS B 1 47 ? -20.531 19.922 1.935 1 84.75 47 LYS B CA 1
ATOM 3404 C C . LYS B 1 47 ? -19.188 19.891 2.65 1 84.75 47 LYS B C 1
ATOM 3406 O O . LYS B 1 47 ? -18.969 19.078 3.547 1 84.75 47 LYS B O 1
ATOM 3411 N N . LEU B 1 48 ? -18.359 20.984 2.383 1 91.69 48 LEU B N 1
ATOM 3412 C CA . LEU B 1 48 ? -17.109 21.141 3.129 1 91.69 48 LEU B CA 1
ATOM 3413 C C . LEU B 1 48 ? -17.281 22.156 4.254 1 91.69 48 LEU B C 1
ATOM 3415 O O . LEU B 1 48 ? -17.438 23.344 3.994 1 91.69 48 LEU B O 1
ATOM 3419 N N . LEU B 1 49 ? -17.094 21.75 5.48 1 91.44 49 LEU B N 1
ATOM 3420 C CA . LEU B 1 49 ? -17.469 22.562 6.641 1 91.44 49 LEU B CA 1
ATOM 3421 C C . LEU B 1 49 ? -16.266 23.281 7.223 1 91.44 49 LEU B C 1
ATOM 3423 O O . LEU B 1 49 ? -16.375 24.391 7.734 1 91.44 49 LEU B O 1
ATOM 3427 N N . ALA B 1 50 ? -15.172 22.641 7.219 1 94.88 50 ALA B N 1
ATOM 3428 C CA . ALA B 1 50 ? -14 23.141 7.934 1 94.88 50 ALA B CA 1
ATOM 3429 C C . ALA B 1 50 ? -12.742 22.391 7.52 1 94.88 50 ALA B C 1
ATOM 3431 O O . ALA B 1 50 ? -12.812 21.406 6.789 1 94.88 50 ALA B O 1
ATOM 3432 N N . ALA B 1 51 ? -11.672 22.922 7.91 1 97 51 ALA B N 1
ATOM 3433 C CA . ALA B 1 51 ? -10.375 22.25 7.812 1 97 51 ALA B CA 1
ATOM 3434 C C . ALA B 1 51 ? -9.516 22.531 9.047 1 97 51 ALA B C 1
ATOM 3436 O O . ALA B 1 51 ? -9.711 23.531 9.719 1 97 51 ALA B O 1
ATOM 3437 N N . VAL B 1 52 ? -8.656 21.578 9.32 1 98.12 52 VAL B N 1
ATOM 3438 C CA . VAL B 1 52 ? -7.688 21.812 10.391 1 98.12 52 VAL B CA 1
ATOM 3439 C C . VAL B 1 52 ? -6.309 21.328 9.945 1 98.12 52 VAL B C 1
ATOM 3441 O O . VAL B 1 52 ? -6.195 20.438 9.109 1 98.12 52 VAL B O 1
ATOM 3444 N N . ILE B 1 53 ? -5.297 21.953 10.453 1 98.88 53 ILE B N 1
ATOM 3445 C CA . ILE B 1 53 ? -3.904 21.531 10.344 1 98.88 53 ILE B CA 1
ATOM 3446 C C . ILE B 1 53 ? -3.383 21.109 11.719 1 98.88 53 ILE B C 1
ATOM 3448 O O . ILE B 1 53 ? -3.443 21.891 12.672 1 98.88 53 ILE B O 1
ATOM 3452 N N . LEU B 1 54 ? -2.959 19.906 11.844 1 98.88 54 LEU B N 1
ATOM 3453 C CA . LEU B 1 54 ? -2.479 19.375 13.109 1 98.88 54 LEU B CA 1
ATOM 3454 C C . LEU B 1 54 ? -1.073 18.797 12.961 1 98.88 54 LEU B C 1
ATOM 3456 O O . LEU B 1 54 ? -0.764 18.156 11.961 1 98.88 54 LEU B O 1
ATOM 3460 N N . PRO B 1 55 ? -0.224 19.047 13.977 1 98.81 55 PRO B N 1
ATOM 3461 C CA . PRO B 1 55 ? 1.118 18.469 13.93 1 98.81 55 PRO B CA 1
ATOM 3462 C C . PRO B 1 55 ? 1.119 16.969 14.227 1 98.81 55 PRO B C 1
ATOM 3464 O O . PRO B 1 55 ? 0.143 16.438 14.766 1 98.81 55 PRO B O 1
ATOM 3467 N N . HIS B 1 56 ? 2.195 16.297 13.812 1 98.56 56 HIS B N 1
ATOM 3468 C CA . HIS B 1 56 ? 2.33 14.875 14.109 1 98.56 56 HIS B CA 1
ATOM 3469 C C . HIS B 1 56 ? 3.635 14.594 14.844 1 98.56 56 HIS B C 1
ATOM 3471 O O . HIS B 1 56 ? 4.105 13.453 14.859 1 98.56 56 HIS B O 1
ATOM 3477 N N . GLY B 1 57 ? 4.238 15.625 15.461 1 97.81 57 GLY B N 1
ATOM 3478 C CA . GLY B 1 57 ? 5.453 15.445 16.234 1 97.81 57 GLY B CA 1
ATOM 3479 C C . GLY B 1 57 ? 5.195 14.984 17.656 1 97.81 57 GLY B C 1
ATOM 3480 O O . GLY B 1 57 ? 4.18 15.336 18.25 1 97.81 57 GLY B O 1
ATOM 3481 N N . ASP B 1 58 ? 6.203 14.359 18.234 1 97.25 58 ASP B N 1
ATOM 3482 C CA . ASP B 1 58 ? 6.094 13.773 19.578 1 97.25 58 ASP B CA 1
ATOM 3483 C C . ASP B 1 58 ? 5.816 14.844 20.625 1 97.25 58 ASP B C 1
ATOM 3485 O O . ASP B 1 58 ? 5.07 14.609 21.578 1 97.25 58 ASP B O 1
ATOM 3489 N N . PHE B 1 59 ? 6.379 16 20.453 1 97.75 59 PHE B N 1
ATOM 3490 C CA . PHE B 1 59 ? 6.348 17.031 21.484 1 97.75 59 PHE B CA 1
ATOM 3491 C C . PHE B 1 59 ? 4.969 17.672 21.562 1 97.75 59 PHE B C 1
ATOM 3493 O O . PHE B 1 59 ? 4.59 18.219 22.594 1 97.75 59 PHE B O 1
ATOM 3500 N N . ALA B 1 60 ? 4.281 17.703 20.406 1 97.88 60 ALA B N 1
ATOM 3501 C CA . ALA B 1 60 ? 2.902 18.188 20.438 1 97.88 60 ALA B CA 1
ATOM 3502 C C . ALA B 1 60 ? 1.983 17.172 21.109 1 97.88 60 ALA B C 1
ATOM 3504 O O . ALA B 1 60 ? 0.973 17.547 21.703 1 97.88 60 ALA B O 1
ATOM 3505 N N . TYR B 1 61 ? 2.355 15.898 20.984 1 97.56 61 TYR B N 1
ATOM 3506 C CA . TYR B 1 61 ? 1.563 14.852 21.625 1 97.56 61 TYR B CA 1
ATOM 3507 C C . TYR B 1 61 ? 1.841 14.805 23.125 1 97.56 61 TYR B C 1
ATOM 3509 O O . TYR B 1 61 ? 0.912 14.734 23.938 1 97.56 61 TYR B O 1
ATOM 3517 N N . ASP B 1 62 ? 3.152 14.773 23.469 1 97.56 62 ASP B N 1
ATOM 3518 C CA . ASP B 1 62 ? 3.572 14.672 24.859 1 97.56 62 ASP B CA 1
ATOM 3519 C C . ASP B 1 62 ? 4.656 15.703 25.188 1 97.56 62 ASP B C 1
ATOM 3521 O O . ASP B 1 62 ? 5.848 15.375 25.172 1 97.56 62 ASP B O 1
ATOM 3525 N N . PRO B 1 63 ? 4.238 16.859 25.656 1 97.69 63 PRO B N 1
ATOM 3526 C CA . PRO B 1 63 ? 5.215 17.906 25.969 1 97.69 63 PRO B CA 1
ATOM 3527 C C . PRO B 1 63 ? 6.156 17.516 27.109 1 97.69 63 PRO B C 1
ATOM 3529 O O . PRO B 1 63 ? 7.234 18.109 27.25 1 97.69 63 PRO B O 1
ATOM 3532 N N . THR B 1 64 ? 5.84 16.484 27.891 1 96.19 64 THR B N 1
ATOM 3533 C CA . THR B 1 64 ? 6.633 16.109 29.062 1 96.19 64 THR B CA 1
ATOM 3534 C C . THR B 1 64 ? 7.906 15.383 28.641 1 96.19 64 THR B C 1
ATOM 3536 O O . THR B 1 64 ? 8.773 15.109 29.484 1 96.19 64 THR B O 1
ATOM 3539 N N . LEU B 1 65 ? 7.949 15 27.422 1 96.31 65 LEU B N 1
ATOM 3540 C CA . LEU B 1 65 ? 9.211 14.477 26.906 1 96.31 65 LEU B CA 1
ATOM 3541 C C . LEU B 1 65 ? 10.352 15.461 27.172 1 96.31 65 LEU B C 1
ATOM 3543 O O . LEU B 1 65 ? 11.508 15.055 27.281 1 96.31 65 LEU B O 1
ATOM 3547 N N . LEU B 1 66 ? 10.008 16.781 27.188 1 96.06 66 LEU B N 1
ATOM 3548 C CA . LEU B 1 66 ? 10.969 17.812 27.547 1 96.06 66 LEU B CA 1
ATOM 3549 C C . LEU B 1 66 ? 10.82 18.219 29.016 1 96.06 66 LEU B C 1
ATOM 3551 O O . LEU B 1 66 ? 9.703 18.406 29.5 1 96.06 66 LEU B O 1
ATOM 3555 N N . PRO B 1 67 ? 11.961 18.281 29.672 1 95.44 67 PRO B N 1
ATOM 3556 C CA . PRO B 1 67 ? 11.852 18.766 31.062 1 95.44 67 PRO B CA 1
ATOM 3557 C C . PRO B 1 67 ? 11.328 20.203 31.141 1 95.44 67 PRO B C 1
ATOM 3559 O O . PRO B 1 67 ? 11.406 20.938 30.172 1 95.44 67 PRO B O 1
ATOM 3562 N N . THR B 1 68 ? 10.844 20.594 32.281 1 96.06 68 THR B N 1
ATOM 3563 C CA . THR B 1 68 ? 10.234 21.906 32.5 1 96.06 68 THR B CA 1
ATOM 3564 C C . THR B 1 68 ? 11.258 23.016 32.25 1 96.06 68 THR B C 1
ATOM 356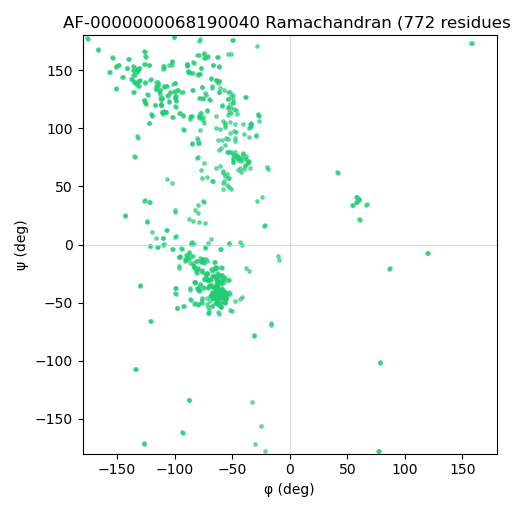6 O O . THR B 1 68 ? 10.891 24.125 31.844 1 96.06 68 THR B O 1
ATOM 3569 N N . SER B 1 69 ? 12.57 22.719 32.438 1 96.06 69 SER B N 1
ATOM 3570 C CA . SER B 1 69 ? 13.633 23.719 32.281 1 96.06 69 SER B CA 1
ATOM 3571 C C . SER B 1 69 ? 14.016 23.922 30.828 1 96.06 69 SER B C 1
ATOM 3573 O O . SER B 1 69 ? 14.703 24.891 30.5 1 96.06 69 SER B O 1
ATOM 3575 N N . HIS B 1 70 ? 13.578 23.016 30.016 1 95.19 70 HIS B N 1
ATOM 3576 C CA . HIS B 1 70 ? 13.938 23.109 28.609 1 95.19 70 HIS B CA 1
ATOM 3577 C C . HIS B 1 70 ? 13.273 24.328 27.953 1 95.19 70 HIS B C 1
ATOM 3579 O O . HIS B 1 70 ? 12.078 24.547 28.125 1 95.19 70 HIS B O 1
ATOM 3585 N N . PRO B 1 71 ? 14 25.094 27.141 1 95.94 71 PRO B N 1
ATOM 3586 C CA . PRO B 1 71 ? 13.445 26.297 26.516 1 95.94 71 PRO B CA 1
ATOM 3587 C C . PRO B 1 71 ? 12.281 26 25.578 1 95.94 71 PRO B C 1
ATOM 3589 O O . PRO B 1 71 ? 11.422 26.859 25.375 1 95.94 71 PRO B O 1
ATOM 3592 N N . GLY B 1 72 ? 12.227 24.828 25.047 1 97.12 72 GLY B N 1
ATOM 3593 C CA . GLY B 1 72 ? 11.172 24.453 24.125 1 97.12 72 GLY B CA 1
ATOM 3594 C C . GLY B 1 72 ? 9.922 23.953 24.828 1 97.12 72 GLY B C 1
ATOM 3595 O O . GLY B 1 72 ? 8.891 23.734 24.172 1 97.12 72 GLY B O 1
ATOM 3596 N N . ARG B 1 73 ? 9.961 23.734 26.078 1 97.88 73 ARG B N 1
ATOM 3597 C CA . ARG B 1 73 ? 8.859 23.125 26.812 1 97.88 73 ARG B CA 1
ATOM 3598 C C . ARG B 1 73 ? 7.602 23.984 26.734 1 97.88 73 ARG B C 1
ATOM 3600 O O . ARG B 1 73 ? 6.508 23.469 26.484 1 97.88 73 ARG B O 1
ATOM 3607 N N . PRO B 1 74 ? 7.633 25.297 26.922 1 98.31 74 PRO B N 1
ATOM 3608 C CA . PRO B 1 74 ? 6.422 26.109 26.812 1 98.31 74 PRO B CA 1
ATOM 3609 C C . PRO B 1 74 ? 5.773 26 25.422 1 98.31 74 PRO B 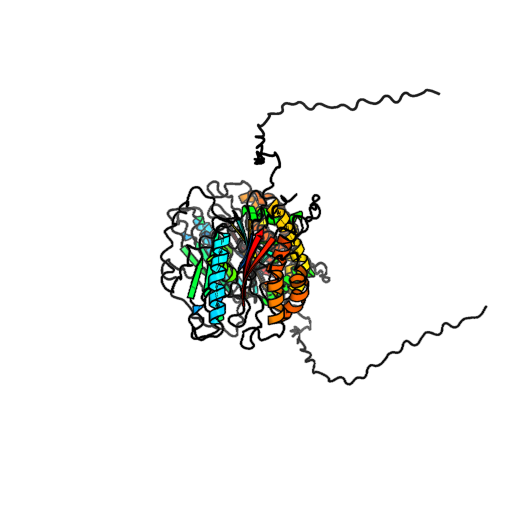C 1
ATOM 3611 O O . PRO B 1 74 ? 4.547 26.016 25.312 1 98.31 74 PRO B O 1
ATOM 3614 N N . ILE B 1 75 ? 6.625 25.938 24.406 1 98.25 75 ILE B N 1
ATOM 3615 C CA . ILE B 1 75 ? 6.129 25.797 23.047 1 98.25 75 ILE B CA 1
ATOM 3616 C C . ILE B 1 75 ? 5.414 24.453 22.891 1 98.25 75 ILE B C 1
ATOM 3618 O O . ILE B 1 75 ? 4.316 24.391 22.344 1 98.25 75 ILE B O 1
ATOM 3622 N N . ALA B 1 76 ? 6.023 23.375 23.375 1 98.62 76 ALA B N 1
ATOM 3623 C CA . ALA B 1 76 ? 5.441 22.047 23.328 1 98.62 76 ALA B CA 1
ATOM 3624 C C . ALA B 1 76 ? 4.102 22 24.062 1 98.62 76 ALA B C 1
ATOM 3626 O O . ALA B 1 76 ? 3.135 21.422 23.562 1 98.62 76 ALA B O 1
ATOM 3627 N N . ASP B 1 77 ? 4.055 22.641 25.203 1 98.56 77 ASP B N 1
ATOM 3628 C CA . ASP B 1 77 ? 2.824 22.688 25.984 1 98.56 77 ASP B CA 1
ATOM 3629 C C . ASP B 1 77 ? 1.701 23.375 25.219 1 98.56 77 ASP B C 1
ATOM 3631 O O . ASP B 1 77 ? 0.571 22.875 25.188 1 98.56 77 ASP B O 1
ATOM 3635 N N . ARG B 1 78 ? 2.035 24.469 24.656 1 98.5 78 ARG B N 1
ATOM 3636 C CA . ARG B 1 78 ? 1.041 25.219 23.906 1 98.5 78 ARG B CA 1
ATOM 3637 C C . ARG B 1 78 ? 0.558 24.438 22.703 1 98.5 78 ARG B C 1
ATOM 3639 O O . ARG B 1 78 ? -0.641 24.406 22.406 1 98.5 78 ARG B O 1
ATOM 3646 N N . LEU B 1 79 ? 1.477 23.859 21.969 1 98.69 79 LEU B N 1
ATOM 3647 C CA . LEU B 1 79 ? 1.119 23.047 20.812 1 98.69 79 LEU B CA 1
ATOM 3648 C C . LEU B 1 79 ? 0.22 21.875 21.219 1 98.69 79 LEU B C 1
ATOM 3650 O O . LEU B 1 79 ? -0.759 21.578 20.531 1 98.69 79 LEU B O 1
ATOM 3654 N N . ALA B 1 80 ? 0.571 21.234 22.25 1 98.25 80 ALA B N 1
ATOM 3655 C CA . ALA B 1 80 ? -0.214 20.109 22.734 1 98.25 80 ALA B CA 1
ATOM 3656 C C . ALA B 1 80 ? -1.64 20.531 23.078 1 98.25 80 ALA B C 1
ATOM 3658 O O . ALA B 1 80 ? -2.604 19.938 22.578 1 98.25 80 ALA B O 1
ATOM 3659 N N . SER B 1 81 ? -1.764 21.547 23.906 1 97.81 81 SER B N 1
ATOM 3660 C CA . SER B 1 81 ? -3.076 21.984 24.375 1 97.81 81 SER B CA 1
ATOM 3661 C C . SER B 1 81 ? -3.918 22.516 23.219 1 97.81 81 SER B C 1
ATOM 3663 O O . SER B 1 81 ? -5.113 22.234 23.125 1 97.81 81 SER B O 1
ATOM 3665 N N . THR B 1 82 ? -3.303 23.266 22.344 1 98 82 THR B N 1
ATOM 3666 C CA . THR B 1 82 ? -4.059 23.875 21.25 1 98 82 THR B CA 1
ATOM 3667 C C . THR B 1 82 ? -4.418 22.828 20.203 1 98 82 THR B C 1
ATOM 3669 O O . THR B 1 82 ? -5.477 22.922 19.578 1 98 82 THR B O 1
ATOM 3672 N N . SER B 1 83 ? -3.527 21.859 19.906 1 97.94 83 SER B N 1
ATOM 3673 C CA . SER B 1 83 ? -3.871 20.781 18.984 1 97.94 83 SER B CA 1
ATOM 3674 C C . SER B 1 83 ? -5.094 20.016 19.469 1 97.94 83 SER B C 1
ATOM 3676 O O . SER B 1 83 ? -5.984 19.688 18.672 1 97.94 83 SER B O 1
ATOM 3678 N N . ARG B 1 84 ? -5.176 19.75 20.719 1 96.12 84 ARG B N 1
ATOM 3679 C CA . ARG B 1 84 ? -6.336 19.078 21.297 1 96.12 84 ARG B CA 1
ATOM 3680 C C . ARG B 1 84 ? -7.582 19.953 21.203 1 96.12 84 ARG B C 1
ATOM 3682 O O . ARG B 1 84 ? -8.664 19.453 20.891 1 96.12 84 ARG B O 1
ATOM 3689 N N . ALA B 1 85 ? -7.422 21.219 21.453 1 94.62 85 ALA B N 1
ATOM 3690 C CA . ALA B 1 85 ? -8.547 22.141 21.344 1 94.62 85 ALA B CA 1
ATOM 3691 C C . ALA B 1 85 ? -9.086 22.203 19.922 1 94.62 85 ALA B C 1
ATOM 3693 O O . ALA B 1 85 ? -10.305 22.203 19.719 1 94.62 85 ALA B O 1
ATOM 3694 N N . VAL B 1 86 ? -8.195 22.266 19 1 95.88 86 VAL B N 1
ATOM 3695 C CA . VAL B 1 86 ? -8.57 22.297 17.578 1 95.88 86 VAL B CA 1
ATOM 3696 C C . VAL B 1 86 ? -9.281 21 17.203 1 95.88 86 VAL B C 1
ATOM 3698 O O . VAL B 1 86 ? -10.305 21.016 16.516 1 95.88 86 VAL B O 1
ATOM 3701 N N . GLY B 1 87 ? -8.688 19.875 17.625 1 94.38 87 GLY B N 1
ATOM 3702 C CA . GLY B 1 87 ? -9.336 18.594 17.391 1 94.38 87 GLY B CA 1
ATOM 3703 C C . GLY B 1 87 ? -10.734 18.516 17.953 1 94.38 87 GLY B C 1
ATOM 3704 O O . GLY B 1 87 ? -11.664 18.062 17.281 1 94.38 87 GLY B O 1
ATOM 3705 N N . HIS B 1 88 ? -10.906 19 19.156 1 91.06 88 HIS B N 1
ATOM 3706 C CA . HIS B 1 88 ? -12.203 19.016 19.812 1 91.06 88 HIS B CA 1
ATOM 3707 C C . HIS B 1 88 ? -13.188 19.922 19.078 1 91.06 88 HIS B C 1
ATOM 3709 O O . HIS B 1 88 ? -14.359 19.578 18.922 1 91.06 88 HIS B O 1
ATOM 3715 N N . TRP B 1 89 ? -12.68 21.031 18.719 1 91.5 89 TRP B N 1
ATOM 3716 C CA . TRP B 1 89 ? -13.492 21.969 17.953 1 91.5 89 TRP B CA 1
ATOM 3717 C C . TRP B 1 89 ? -14.031 21.312 16.688 1 91.5 89 TRP B C 1
ATOM 3719 O O . TRP B 1 89 ? -15.203 21.484 16.344 1 91.5 89 TRP B O 1
ATOM 3729 N N . LEU B 1 90 ? -13.266 20.531 16 1 94.06 90 LEU B N 1
ATOM 3730 C CA . LEU B 1 90 ? -13.633 19.922 14.727 1 94.06 90 LEU B CA 1
ATOM 3731 C C . LEU B 1 90 ? -14.719 18.875 14.922 1 94.06 90 LEU B C 1
ATOM 3733 O O . LEU B 1 90 ? -15.672 18.797 14.141 1 94.06 90 LEU B O 1
ATOM 3737 N N . VAL B 1 91 ? -14.609 18 15.945 1 88.12 91 VAL B N 1
ATOM 3738 C CA . VAL B 1 91 ? -15.453 16.812 16.047 1 88.12 91 VAL B CA 1
ATOM 3739 C C . VAL B 1 91 ? -16.641 17.094 16.953 1 88.12 91 VAL B C 1
ATOM 3741 O O . VAL B 1 91 ? -17.609 16.328 16.969 1 88.12 91 VAL B O 1
ATOM 3744 N N . GLN B 1 92 ? -16.625 17.984 17.734 1 74 92 GLN B N 1
ATOM 3745 C CA . GLN B 1 92 ? -17.75 18.266 18.625 1 74 92 GLN B CA 1
ATOM 3746 C C . GLN B 1 92 ? -18.875 19 17.891 1 74 92 GLN B C 1
ATOM 3748 O O . GLN B 1 92 ? -18.734 19.344 16.719 1 74 92 GLN B O 1
ATOM 3753 N N . LYS B 1 93 ? -19.844 19.203 18.562 1 62.22 93 LYS B N 1
ATOM 3754 C CA . LYS B 1 93 ? -21.156 19.625 18.094 1 62.22 93 LYS B CA 1
ATOM 3755 C C . LYS B 1 93 ? -21.062 20.859 17.219 1 62.22 93 LYS B C 1
ATOM 3757 O O . LYS B 1 93 ? -21.906 21.078 16.344 1 62.22 93 LYS B O 1
ATOM 3762 N N . ASN B 1 94 ? -19.906 21.312 17.031 1 66.19 94 ASN B N 1
ATOM 3763 C CA . ASN B 1 94 ? -19.938 22.531 16.25 1 66.19 94 ASN B CA 1
ATOM 3764 C C . ASN B 1 94 ? -19.797 22.234 14.75 1 66.19 94 ASN B C 1
ATOM 3766 O O . ASN B 1 94 ? -20.547 22.766 13.938 1 66.19 94 ASN B O 1
ATOM 3770 N N . VAL B 1 95 ? -18.734 21.484 14.422 1 82.19 95 VAL B N 1
ATOM 3771 C CA . VAL B 1 95 ? -18.594 21.172 13 1 82.19 95 VAL B CA 1
ATOM 3772 C C . VAL B 1 95 ? -19.156 19.781 12.719 1 82.19 95 VAL B C 1
ATOM 3774 O O . VAL B 1 95 ? -20.109 19.625 11.945 1 82.19 95 VAL B O 1
ATOM 3777 N N . ALA B 1 96 ? -18.672 18.766 13.453 1 86.44 96 ALA B N 1
ATOM 3778 C CA . ALA B 1 96 ? -19.125 17.391 13.469 1 86.44 96 ALA B CA 1
ATOM 3779 C C . ALA B 1 96 ? -19.438 16.891 12.062 1 86.44 96 ALA B C 1
ATOM 3781 O O . ALA B 1 96 ? -20.562 16.484 11.773 1 86.44 96 ALA B O 1
ATOM 3782 N N . PRO B 1 97 ? -18.391 16.859 11.18 1 92.75 97 PRO B N 1
ATOM 3783 C CA . PRO B 1 97 ? -18.609 16.375 9.82 1 92.75 97 PRO B CA 1
ATOM 3784 C C . PRO B 1 97 ? -18.953 14.883 9.781 1 92.75 97 PRO B C 1
ATOM 3786 O O . PRO B 1 97 ? -18.531 14.125 10.656 1 92.75 97 PRO B O 1
ATOM 3789 N N . ASP B 1 98 ? -19.688 14.461 8.695 1 93.06 98 ASP B N 1
ATOM 3790 C CA . ASP B 1 98 ? -19.938 13.047 8.445 1 93.06 98 ASP B CA 1
ATOM 3791 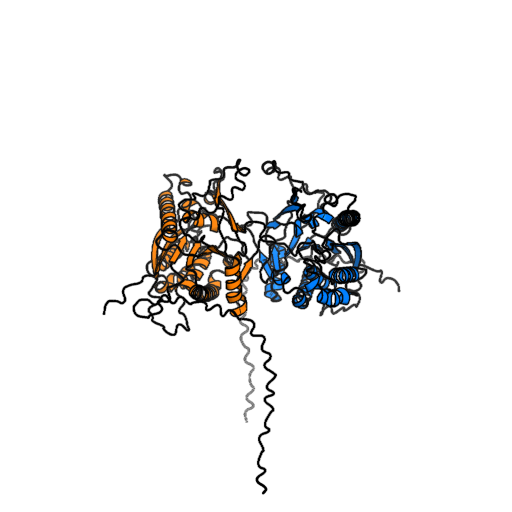C C . ASP B 1 98 ? -18.641 12.305 8.125 1 93.06 98 ASP B C 1
ATOM 3793 O O . ASP B 1 98 ? -18.469 11.141 8.508 1 93.06 98 ASP B O 1
ATOM 3797 N N . VAL B 1 99 ? -17.734 12.977 7.387 1 96.25 99 VAL B N 1
ATOM 3798 C CA . VAL B 1 99 ? -16.531 12.336 6.852 1 96.25 99 VAL B CA 1
ATOM 3799 C C . VAL B 1 99 ? -15.32 13.242 7.074 1 96.25 99 VAL B C 1
ATOM 3801 O O . VAL B 1 99 ? -15.383 14.445 6.844 1 96.25 99 VAL B O 1
ATOM 3804 N N . LEU B 1 100 ? -14.289 12.695 7.586 1 97.12 100 LEU B N 1
ATOM 3805 C CA . LEU B 1 100 ? -13 13.375 7.652 1 97.12 100 LEU B CA 1
ATOM 3806 C C . LEU B 1 100 ? -12.117 12.984 6.477 1 97.12 100 LEU B C 1
ATOM 3808 O O . LEU B 1 100 ? -11.797 11.805 6.297 1 97.12 100 LEU B O 1
ATOM 3812 N N . PHE B 1 101 ? -11.852 13.961 5.602 1 98.31 101 PHE B N 1
ATOM 3813 C CA . PHE B 1 101 ? -10.781 13.797 4.625 1 98.31 101 PHE B CA 1
ATOM 3814 C C . PHE B 1 101 ? -9.422 14.047 5.266 1 98.31 101 PHE B C 1
ATOM 3816 O O . PHE B 1 101 ? -9.078 15.188 5.582 1 98.31 101 PHE B O 1
ATOM 3823 N N . PHE B 1 102 ? -8.602 12.992 5.434 1 98.75 102 PHE B N 1
ATOM 3824 C CA . PHE B 1 102 ? -7.363 13.047 6.203 1 98.75 102 PHE B CA 1
ATOM 3825 C C . PHE B 1 102 ? -6.148 12.945 5.281 1 98.75 102 PHE B C 1
ATOM 3827 O O . PHE B 1 102 ? -5.922 11.906 4.664 1 98.75 102 PHE B O 1
ATOM 3834 N N . SER B 1 103 ? -5.395 13.984 5.207 1 98.81 103 SER B N 1
ATOM 3835 C CA . SER B 1 103 ? -4.184 14.039 4.395 1 98.81 103 SER B CA 1
ATOM 3836 C C . SER B 1 103 ? -2.939 13.789 5.238 1 98.81 103 SER B C 1
ATOM 3838 O O . SER B 1 103 ? -2.729 14.445 6.258 1 98.81 103 SER B O 1
ATOM 3840 N N . THR B 1 104 ? -2.07 12.828 4.824 1 98.69 104 THR B N 1
ATOM 3841 C CA . THR B 1 104 ? -0.886 12.477 5.605 1 98.69 104 THR B CA 1
ATOM 3842 C C . THR B 1 104 ? 0.339 12.359 4.703 1 98.69 104 THR B C 1
ATOM 3844 O O . THR B 1 104 ? 0.245 11.844 3.584 1 98.69 104 THR B O 1
ATOM 3847 N N . PRO B 1 105 ? 1.483 12.836 5.152 1 97.94 105 PRO B N 1
ATOM 3848 C CA . PRO B 1 105 ? 2.717 12.703 4.375 1 97.94 105 PRO B CA 1
ATOM 3849 C C . PRO B 1 105 ? 3.482 11.422 4.699 1 97.94 105 PRO B C 1
ATOM 3851 O O . PRO B 1 105 ? 4.449 11.078 4.012 1 97.94 105 PRO B O 1
ATOM 3854 N N . HIS B 1 106 ? 3.123 10.734 5.766 1 97.31 106 HIS B N 1
ATOM 3855 C CA . HIS B 1 106 ? 3.906 9.586 6.219 1 97.31 106 HIS B CA 1
ATOM 3856 C C . HIS B 1 106 ? 3.033 8.352 6.371 1 97.31 106 HIS B C 1
ATOM 3858 O O . HIS B 1 106 ? 3.184 7.594 7.332 1 97.31 106 HIS B O 1
ATOM 3864 N N . GLY B 1 107 ? 2.084 8.148 5.52 1 97 107 GLY B N 1
ATOM 3865 C CA . GLY B 1 107 ? 1.283 6.934 5.473 1 97 107 GLY B CA 1
ATOM 3866 C C . GLY B 1 107 ? 1.831 5.895 4.512 1 97 107 GLY B C 1
ATOM 3867 O O . GLY B 1 107 ? 3.027 5.887 4.211 1 97 107 GLY B O 1
ATOM 3868 N N . ILE B 1 108 ? 0.93 4.922 4.152 1 97.62 108 ILE B N 1
ATOM 3869 C CA . ILE B 1 108 ? 1.252 4.066 3.018 1 97.62 108 ILE B CA 1
ATOM 3870 C C . ILE B 1 108 ? 1.459 4.918 1.769 1 97.62 108 ILE B C 1
ATOM 3872 O O . ILE B 1 108 ? 0.573 5.684 1.376 1 97.62 108 ILE B O 1
ATOM 3876 N N . ALA B 1 109 ? 2.637 4.801 1.253 1 97.62 109 ALA B N 1
ATOM 3877 C CA . ALA B 1 109 ? 2.973 5.73 0.178 1 97.62 109 ALA B CA 1
ATOM 3878 C C . ALA B 1 109 ? 3.328 4.98 -1.104 1 97.62 109 ALA B C 1
ATOM 3880 O O . ALA B 1 109 ? 3.973 3.93 -1.057 1 97.62 109 ALA B O 1
ATOM 3881 N N . LEU B 1 110 ? 2.908 5.535 -2.17 1 97.56 110 LEU B N 1
ATOM 3882 C CA . LEU B 1 110 ? 3.26 5.035 -3.496 1 97.56 110 LEU B CA 1
ATOM 3883 C C . LEU B 1 110 ? 4.344 5.898 -4.133 1 97.56 110 LEU B C 1
ATOM 3885 O O . LEU B 1 110 ? 4.539 7.051 -3.74 1 97.56 110 LEU B O 1
ATOM 3889 N N . SER B 1 111 ? 5.043 5.305 -5.07 1 95.44 111 SER B N 1
ATOM 3890 C CA . SER B 1 111 ? 6.168 5.996 -5.691 1 95.44 111 SER B CA 1
ATOM 3891 C C . SER B 1 111 ? 5.715 7.273 -6.391 1 95.44 111 SER B C 1
ATOM 3893 O O . SER B 1 111 ? 6.355 8.32 -6.262 1 95.44 111 SER B O 1
ATOM 3895 N N . ASN B 1 112 ? 4.523 7.184 -7.062 1 90.56 112 ASN B N 1
ATOM 3896 C CA . ASN B 1 112 ? 4.156 8.312 -7.906 1 90.56 112 ASN B CA 1
ATOM 3897 C C . ASN B 1 112 ? 2.73 8.781 -7.633 1 90.56 112 ASN B C 1
ATOM 3899 O O . ASN B 1 112 ? 2.438 9.977 -7.707 1 90.56 112 ASN B O 1
ATOM 3903 N N . ASP B 1 113 ? 1.863 7.852 -7.332 1 96.5 113 ASP B N 1
ATOM 3904 C CA . ASP B 1 113 ? 0.454 8.18 -7.148 1 96.5 113 ASP B CA 1
ATOM 3905 C C . ASP B 1 113 ? 0.18 8.641 -5.719 1 96.5 113 ASP B C 1
ATOM 3907 O O . ASP B 1 113 ? 0.836 8.188 -4.777 1 96.5 113 ASP B O 1
ATOM 3911 N N . PHE B 1 114 ? -0.808 9.578 -5.574 1 98.19 114 PHE B N 1
ATOM 3912 C CA . PHE B 1 114 ? -1.459 9.695 -4.273 1 98.19 114 PHE B CA 1
ATOM 3913 C C . PHE B 1 114 ? -2.203 8.414 -3.926 1 98.19 114 PHE B C 1
ATOM 3915 O O . PHE B 1 114 ? -2.777 7.762 -4.805 1 98.19 114 PHE B O 1
ATOM 3922 N N . ALA B 1 115 ? -2.145 8.07 -2.715 1 98.5 115 ALA B N 1
ATOM 3923 C CA . ALA B 1 115 ? -2.795 6.828 -2.305 1 98.5 115 ALA B CA 1
ATOM 3924 C C . ALA B 1 115 ? -4.035 7.109 -1.463 1 98.5 115 ALA B C 1
ATOM 3926 O O . ALA B 1 115 ? -4.016 7.98 -0.59 1 98.5 115 ALA B O 1
ATOM 3927 N N . LEU B 1 116 ? -5.094 6.41 -1.734 1 98.62 116 LEU B N 1
ATOM 3928 C CA . LEU B 1 116 ? -6.285 6.359 -0.896 1 98.62 116 LEU B CA 1
ATOM 3929 C C . LEU B 1 116 ? -6.465 4.973 -0.288 1 98.62 116 LEU B C 1
ATOM 3931 O O . LEU B 1 116 ? -6.355 3.963 -0.99 1 98.62 116 LEU B O 1
ATOM 3935 N N . TYR B 1 117 ? -6.73 4.91 0.974 1 98.31 117 TYR B N 1
ATOM 3936 C CA . TYR B 1 117 ? -6.867 3.637 1.67 1 98.31 117 TYR B CA 1
ATOM 3937 C C . TYR B 1 117 ? -8.195 2.975 1.341 1 98.31 117 TYR B C 1
ATOM 3939 O O . TYR B 1 117 ? -9.258 3.584 1.504 1 98.31 117 TYR B O 1
ATOM 3947 N N . LEU B 1 118 ? -8.344 1.714 0.859 1 96.44 118 LEU B N 1
ATOM 3948 C CA . LEU B 1 118 ? -9.555 0.994 0.473 1 96.44 118 LEU B CA 1
ATOM 3949 C C . LEU B 1 118 ? -10 0.047 1.582 1 96.44 118 LEU B C 1
ATOM 3951 O O . LEU B 1 118 ? -11.078 -0.542 1.503 1 96.44 118 LEU B O 1
ATOM 3955 N N . GLY B 1 119 ? -9.57 -0.105 2.715 1 95.5 119 GLY B N 1
ATOM 3956 C CA . GLY B 1 119 ? -10.008 -0.97 3.795 1 95.5 119 GLY B CA 1
ATOM 3957 C C . GLY B 1 119 ? -11.219 -0.432 4.531 1 95.5 119 GLY B C 1
ATOM 3958 O O . GLY B 1 119 ? -11.641 0.703 4.297 1 95.5 119 GLY B O 1
ATOM 3959 N N . SER B 1 120 ? -11.922 -1.326 5.324 1 97.06 120 SER B N 1
ATOM 3960 C CA . SER B 1 120 ? -13.102 -0.924 6.082 1 97.06 120 SER B CA 1
ATOM 3961 C C . SER B 1 120 ? -12.719 -0.266 7.398 1 97.06 120 SER B C 1
ATOM 3963 O O . SER B 1 120 ? -13.438 0.593 7.906 1 97.06 120 SER B O 1
ATOM 3965 N N . MET B 1 121 ? -11.602 -0.739 7.941 1 97.5 121 MET B N 1
ATOM 3966 C CA . MET B 1 121 ? -11.133 -0.246 9.227 1 97.5 121 MET B CA 1
ATOM 3967 C C . MET B 1 121 ? -9.633 0.023 9.195 1 97.5 121 MET B C 1
ATOM 3969 O O . MET B 1 121 ? -8.906 -0.573 8.391 1 97.5 121 MET B O 1
ATOM 3973 N N . ALA B 1 122 ? -9.211 0.899 9.992 1 97.75 122 ALA B N 1
ATOM 3974 C CA . ALA B 1 122 ? -7.789 1.182 10.18 1 97.75 122 ALA B CA 1
ATOM 3975 C C . ALA B 1 122 ? -7.426 1.229 11.656 1 97.75 122 ALA B C 1
ATOM 3977 O O . ALA B 1 122 ? -8.281 1.49 12.508 1 97.75 122 ALA B O 1
ATOM 3978 N N . SER B 1 123 ? -6.246 0.908 11.977 1 96.75 123 SER B N 1
ATOM 3979 C CA . SER B 1 123 ? -5.648 1.013 13.305 1 96.75 123 SER B CA 1
ATOM 3980 C C . SER B 1 123 ? -4.133 1.157 13.219 1 96.75 123 SER B C 1
ATOM 3982 O O . SER B 1 123 ? -3.541 0.938 12.164 1 96.75 123 SER B O 1
ATOM 3984 N N . GLY B 1 124 ? -3.592 1.62 14.258 1 95.56 124 GLY B N 1
ATOM 3985 C CA . GLY B 1 124 ? -2.145 1.741 14.227 1 95.56 124 GLY B CA 1
ATOM 3986 C C . GLY B 1 124 ? -1.557 2.221 15.539 1 95.56 124 GLY B C 1
ATOM 3987 O O . GLY B 1 124 ? -2.279 2.389 16.531 1 95.56 124 GLY B O 1
ATOM 3988 N N . THR B 1 125 ? -0.262 2.291 15.547 1 94.75 125 THR B N 1
ATOM 3989 C CA . THR B 1 125 ? 0.504 2.676 16.734 1 94.75 125 THR B CA 1
ATOM 3990 C C . THR B 1 125 ? 1.547 3.734 16.375 1 94.75 125 THR B C 1
ATOM 3992 O O . THR B 1 125 ? 2.182 3.66 15.32 1 94.75 125 THR B O 1
ATOM 3995 N N . ALA B 1 126 ? 1.62 4.695 17.234 1 96 126 ALA B N 1
ATOM 3996 C CA . ALA B 1 126 ? 2.721 5.656 17.172 1 96 126 ALA B CA 1
ATOM 3997 C C . ALA B 1 126 ? 3.723 5.402 18.297 1 96 126 ALA B C 1
ATOM 3999 O O . ALA B 1 126 ? 3.336 5.242 19.453 1 96 126 ALA B O 1
ATOM 4000 N N . ARG B 1 127 ? 4.934 5.305 17.953 1 94.06 127 ARG B N 1
ATOM 4001 C CA . ARG B 1 127 ? 6 5.211 18.938 1 94.06 127 ARG B CA 1
ATOM 4002 C C . ARG B 1 127 ? 6.461 6.594 19.391 1 94.06 127 ARG B C 1
ATOM 4004 O O . ARG B 1 127 ? 7.191 7.273 18.656 1 94.06 127 ARG B O 1
ATOM 4011 N N . ILE B 1 128 ? 6.152 6.973 20.578 1 96.38 128 ILE B N 1
ATOM 4012 C CA . ILE B 1 128 ? 6.371 8.32 21.094 1 96.38 128 ILE B CA 1
ATOM 4013 C C . ILE B 1 128 ? 7.719 8.391 21.797 1 96.38 128 ILE B C 1
ATOM 4015 O O . ILE B 1 128 ? 8.047 7.52 22.609 1 96.38 128 ILE B O 1
ATOM 4019 N N . GLY B 1 129 ? 8.5 9.383 21.484 1 95.25 129 GLY B N 1
ATOM 4020 C CA . GLY B 1 129 ? 9.773 9.602 22.156 1 95.25 129 GLY B CA 1
ATOM 4021 C C . GLY B 1 129 ? 10.953 9.547 21.203 1 95.25 129 GLY B C 1
ATOM 4022 O O . GLY B 1 129 ? 12.078 9.891 21.578 1 95.25 129 GLY B O 1
ATOM 4023 N N . LYS B 1 130 ? 10.703 9.18 19.969 1 90.94 130 LYS B N 1
ATOM 4024 C CA . LYS B 1 130 ? 11.789 9.039 19 1 90.94 130 LYS B CA 1
ATOM 4025 C C . LYS B 1 130 ? 12.375 10.398 18.641 1 90.94 130 LYS B C 1
ATOM 4027 O O . LYS B 1 130 ? 13.578 10.516 18.375 1 90.94 130 LYS B O 1
ATOM 4032 N N . ASP B 1 131 ? 11.594 11.414 18.688 1 92.25 131 ASP B N 1
ATOM 4033 C CA . ASP B 1 131 ? 12.031 12.766 18.312 1 92.25 131 ASP B CA 1
ATOM 4034 C C . ASP B 1 131 ? 13.039 13.305 19.328 1 92.25 131 ASP B C 1
ATOM 4036 O O . ASP B 1 131 ? 13.773 14.25 19.031 1 92.25 131 ASP B O 1
ATOM 4040 N N . LEU B 1 132 ? 13.062 12.789 20.484 1 91.69 132 LEU B N 1
ATOM 4041 C CA . LEU B 1 132 ? 14 13.211 21.531 1 91.69 132 LEU B CA 1
ATOM 4042 C C . LEU B 1 132 ? 15.438 12.898 21.109 1 91.69 132 LEU B C 1
ATOM 4044 O O . LEU B 1 132 ? 16.375 13.531 21.609 1 91.69 132 LEU B O 1
ATOM 4048 N N . ARG B 1 133 ? 15.555 11.852 20.312 1 88.25 133 ARG B N 1
ATOM 4049 C CA . ARG B 1 133 ? 16.875 11.391 19.859 1 88.25 133 ARG B CA 1
ATOM 4050 C C . ARG B 1 133 ? 17.781 11.133 21.062 1 88.25 133 ARG B C 1
ATOM 4052 O O . ARG B 1 133 ? 18.922 11.617 21.094 1 88.25 133 ARG B O 1
ATOM 4059 N N . ASN B 1 134 ? 17.266 10.727 22.047 1 84.5 134 ASN B N 1
ATOM 4060 C CA . ASN B 1 134 ? 17.938 10.328 23.281 1 84.5 134 ASN B CA 1
ATOM 4061 C C . ASN B 1 134 ? 17.875 8.82 23.5 1 84.5 134 ASN B C 1
ATOM 4063 O O . ASN B 1 134 ? 16.828 8.273 23.812 1 84.5 134 ASN B O 1
ATOM 4067 N N . ALA B 1 135 ? 18.969 8.227 23.422 1 82 135 ALA B N 1
ATOM 4068 C CA . ALA B 1 135 ? 19.062 6.773 23.5 1 82 135 ALA B CA 1
ATOM 4069 C C . ALA B 1 135 ? 18.641 6.266 24.875 1 82 135 ALA B C 1
ATOM 4071 O O . ALA B 1 135 ? 18.266 5.098 25.031 1 82 135 ALA B O 1
ATOM 4072 N N . SER B 1 136 ? 18.688 7.141 25.859 1 86.94 136 SER B N 1
ATOM 4073 C CA . SER B 1 136 ? 18.375 6.711 27.219 1 86.94 136 SER B CA 1
ATOM 4074 C C . SER B 1 136 ? 16.875 6.703 27.469 1 86.94 136 SER B C 1
ATOM 4076 O O . SER B 1 136 ? 16.406 6.117 28.453 1 86.94 136 SER B O 1
ATOM 4078 N N . PHE B 1 137 ? 16.219 7.395 26.656 1 90.88 137 PHE B N 1
ATOM 4079 C CA . PHE B 1 137 ? 14.766 7.41 26.812 1 90.88 137 PHE B CA 1
ATOM 4080 C C . PHE B 1 137 ? 14.141 6.211 26.109 1 90.88 137 PHE B C 1
ATOM 4082 O O . PHE B 1 137 ? 14.461 5.914 24.953 1 90.88 137 PHE B O 1
ATOM 4089 N N . ILE B 1 138 ? 13.242 5.543 26.812 1 91 138 ILE B N 1
ATOM 4090 C CA . ILE B 1 138 ? 12.531 4.41 26.234 1 91 138 ILE B CA 1
ATOM 4091 C C . ILE B 1 138 ? 11.211 4.887 25.625 1 91 138 ILE B C 1
ATOM 4093 O O . ILE B 1 138 ? 10.289 5.27 26.344 1 91 138 ILE B O 1
ATOM 4097 N N . PRO B 1 139 ? 11.156 4.844 24.359 1 93.88 139 PRO B N 1
ATOM 4098 C CA . PRO B 1 139 ? 9.898 5.238 23.719 1 93.88 139 PRO B CA 1
ATOM 4099 C C . PRO B 1 139 ? 8.727 4.348 24.125 1 93.88 139 PRO B C 1
ATOM 4101 O O . PRO B 1 139 ? 8.93 3.215 24.562 1 93.88 139 PRO B O 1
ATOM 4104 N N . TYR B 1 140 ? 7.492 4.898 24.078 1 94.31 140 TYR B N 1
ATOM 4105 C CA . TYR B 1 140 ? 6.285 4.141 24.391 1 94.31 140 TYR B CA 1
ATOM 4106 C C . TYR B 1 140 ? 5.285 4.199 23.25 1 94.31 140 TYR B C 1
ATOM 4108 O O . TYR B 1 140 ? 5.383 5.062 22.375 1 94.31 140 TYR B O 1
ATOM 4116 N N . ASN B 1 141 ? 4.355 3.25 23.266 1 94.31 141 ASN B N 1
ATOM 4117 C CA . ASN B 1 141 ? 3.41 3.104 22.172 1 94.31 141 ASN B CA 1
ATOM 4118 C C . ASN B 1 141 ? 2.062 3.738 22.5 1 94.31 141 ASN B C 1
ATOM 4120 O O . ASN B 1 141 ? 1.562 3.6 23.609 1 94.31 141 ASN B O 1
ATOM 4124 N N . VAL B 1 142 ? 1.596 4.512 21.578 1 94.19 142 VAL B N 1
ATOM 4125 C CA . VAL B 1 142 ? 0.224 5.008 21.594 1 94.19 142 VAL B CA 1
ATOM 4126 C C . VAL B 1 142 ? -0.576 4.367 20.469 1 94.19 142 VAL B C 1
ATOM 4128 O O . VAL B 1 142 ? -0.189 4.453 19.297 1 94.19 142 VAL B O 1
ATOM 4131 N N . ARG B 1 143 ? -1.656 3.797 20.844 1 95 143 ARG B N 1
ATOM 4132 C CA . ARG B 1 143 ? -2.42 3.033 19.875 1 95 143 ARG B CA 1
ATOM 4133 C C . ARG B 1 143 ? -3.775 3.682 19.609 1 95 143 ARG B C 1
ATOM 4135 O O . ARG B 1 143 ? -4.426 4.168 20.531 1 95 143 ARG B O 1
ATOM 4142 N N . ILE B 1 144 ? -4.184 3.754 18.375 1 94.62 144 ILE B N 1
ATOM 4143 C CA . ILE B 1 144 ? -5.555 4.07 17.984 1 94.62 144 ILE B CA 1
ATOM 4144 C C . ILE B 1 144 ? -6.176 2.869 17.266 1 94.62 144 ILE B C 1
ATOM 4146 O O . ILE B 1 144 ? -5.516 2.207 16.469 1 94.62 144 ILE B O 1
ATOM 4150 N N . ALA B 1 145 ? -7.359 2.529 17.625 1 92.94 145 ALA B N 1
ATOM 4151 C CA . ALA B 1 145 ? -8.117 1.45 17 1 92.94 145 ALA B CA 1
ATOM 4152 C C . ALA B 1 145 ? -9.477 1.94 16.516 1 92.94 145 ALA B C 1
ATOM 4154 O O . ALA B 1 145 ? -9.844 3.096 16.75 1 92.94 145 ALA B O 1
ATOM 4155 N N . ASN B 1 146 ? -10.133 1.187 15.711 1 90.81 146 ASN B N 1
ATOM 4156 C CA . ASN B 1 146 ? -11.523 1.377 15.305 1 90.81 146 ASN B CA 1
ATOM 4157 C C . ASN B 1 146 ? -11.688 2.641 14.469 1 90.81 146 ASN B C 1
ATOM 4159 O O . ASN B 1 146 ? -12.625 3.418 14.688 1 90.81 146 ASN B O 1
ATOM 4163 N N . VAL B 1 147 ? -10.742 3.006 13.68 1 96.19 147 VAL B N 1
ATOM 4164 C CA . VAL B 1 147 ? -10.906 4.066 12.688 1 96.19 147 VAL B CA 1
ATOM 4165 C C . VAL B 1 147 ? -11.688 3.537 11.492 1 96.19 147 VAL B C 1
ATOM 4167 O O . VAL B 1 147 ? -11.172 2.73 10.711 1 96.19 147 VAL B O 1
ATOM 4170 N N . THR B 1 148 ? -12.945 3.998 11.344 1 97.12 148 THR B N 1
ATOM 4171 C CA . THR B 1 148 ? -13.812 3.525 10.266 1 97.12 148 THR B CA 1
ATOM 4172 C C . THR B 1 148 ? -13.445 4.203 8.953 1 97.12 148 THR B C 1
ATOM 4174 O O . THR B 1 148 ? -13.406 5.434 8.867 1 97.12 148 THR B O 1
ATOM 4177 N N . LEU B 1 149 ? -13.188 3.398 7.949 1 97.88 149 LEU B N 1
ATOM 4178 C CA . LEU B 1 149 ? -12.914 3.914 6.613 1 97.88 149 LEU B CA 1
ATOM 4179 C C . LEU B 1 149 ? -14.148 3.816 5.723 1 97.88 149 LEU B C 1
ATOM 4181 O O . LEU B 1 149 ? -15.234 3.471 6.195 1 97.88 149 LEU B O 1
ATOM 4185 N N . ALA B 1 150 ? -14.016 4.301 4.449 1 96.69 150 ALA B N 1
ATOM 4186 C CA . ALA B 1 150 ? -15.148 4.359 3.529 1 96.69 150 ALA B CA 1
ATOM 4187 C C . ALA B 1 150 ? -14.758 3.84 2.146 1 96.69 150 ALA B C 1
ATOM 4189 O O . ALA B 1 150 ? -14.68 4.613 1.188 1 96.69 150 ALA B O 1
ATOM 4190 N N . PRO B 1 151 ? -14.648 2.52 2.047 1 96 151 PRO B N 1
ATOM 4191 C CA . PRO B 1 151 ? -14.109 1.962 0.805 1 96 151 PRO B CA 1
ATOM 4192 C C . PRO B 1 151 ? -14.984 2.268 -0.407 1 96 151 PRO B C 1
ATOM 4194 O O . PRO B 1 151 ? -14.469 2.475 -1.51 1 96 151 PRO B O 1
ATOM 4197 N N . THR B 1 152 ? -16.328 2.285 -0.306 1 96.19 152 THR B N 1
ATOM 4198 C CA . THR B 1 152 ? -17.203 2.58 -1.431 1 96.19 152 THR B CA 1
ATOM 4199 C C . THR B 1 152 ? -17.047 4.031 -1.878 1 96.19 152 THR B C 1
ATOM 4201 O O . THR B 1 152 ? -17.031 4.316 -3.076 1 96.19 152 THR B O 1
ATOM 4204 N N . MET B 1 153 ? -16.969 4.922 -0.896 1 97.25 153 MET B N 1
ATOM 4205 C CA . MET B 1 153 ? -16.75 6.336 -1.197 1 97.25 153 MET B CA 1
ATOM 4206 C C . MET B 1 153 ? -15.391 6.539 -1.875 1 97.25 153 MET B C 1
ATOM 4208 O O . MET B 1 153 ? -15.281 7.32 -2.818 1 97.25 153 MET B O 1
ATOM 4212 N N . VAL B 1 154 ? -14.367 5.836 -1.391 1 97.94 154 VAL B N 1
ATOM 4213 C CA . VAL B 1 154 ? -13.031 5.926 -1.967 1 97.94 154 VAL B CA 1
ATOM 4214 C C . VAL B 1 154 ? -13.055 5.426 -3.41 1 97.94 154 VAL B C 1
ATOM 4216 O O . VAL B 1 154 ? -12.43 6.023 -4.289 1 97.94 154 VAL B O 1
ATOM 4219 N N . ALA B 1 155 ? -13.727 4.332 -3.637 1 96.5 155 ALA B N 1
ATOM 4220 C CA . ALA B 1 155 ? -13.828 3.805 -4.996 1 96.5 155 ALA B CA 1
ATOM 4221 C C . ALA B 1 155 ? -14.453 4.832 -5.938 1 96.5 155 ALA B C 1
ATOM 4223 O O . ALA B 1 155 ? -14.008 4.992 -7.074 1 96.5 155 ALA B O 1
ATOM 4224 N N . ASP B 1 156 ? -15.484 5.516 -5.477 1 97.75 156 ASP B N 1
ATOM 4225 C CA . ASP B 1 156 ? -16.125 6.566 -6.262 1 97.75 156 ASP B CA 1
ATOM 4226 C C . ASP B 1 156 ? -15.156 7.711 -6.543 1 97.75 156 ASP B C 1
ATOM 4228 O O . ASP B 1 156 ? -15.094 8.219 -7.668 1 97.75 156 ASP B O 1
ATOM 4232 N N . LEU B 1 157 ? -14.438 8.094 -5.527 1 98.38 157 LEU B N 1
ATOM 4233 C CA . LEU B 1 157 ? -13.461 9.172 -5.672 1 98.38 157 LEU B CA 1
ATOM 4234 C C . LEU B 1 157 ? -12.367 8.781 -6.656 1 98.38 157 LEU B C 1
ATOM 4236 O O . LEU B 1 157 ? -11.953 9.602 -7.484 1 98.38 157 LEU B O 1
ATOM 4240 N N . ILE B 1 158 ? -11.883 7.57 -6.57 1 97.75 158 ILE B N 1
ATOM 4241 C CA . ILE B 1 158 ? -10.852 7.082 -7.484 1 97.75 158 ILE B CA 1
ATOM 4242 C C . ILE B 1 158 ? -11.391 7.09 -8.914 1 97.75 158 ILE B C 1
ATOM 4244 O O . ILE B 1 158 ? -10.688 7.492 -9.844 1 97.75 158 ILE B O 1
ATOM 4248 N N . HIS B 1 159 ? -12.594 6.617 -9.117 1 96.75 159 HIS B N 1
ATOM 4249 C CA . HIS B 1 159 ? -13.195 6.652 -10.445 1 96.75 159 HIS B CA 1
ATOM 4250 C C . HIS B 1 159 ? -13.227 8.078 -11 1 96.75 159 HIS B C 1
ATOM 4252 O O . HIS B 1 159 ? -12.844 8.305 -12.148 1 96.75 159 HIS B O 1
ATOM 4258 N N . TYR B 1 160 ? -13.641 9.023 -10.172 1 97.94 160 TYR B N 1
ATOM 4259 C CA . TYR B 1 160 ? -13.719 10.422 -10.57 1 97.94 160 TYR B CA 1
ATOM 4260 C C . TYR B 1 160 ? -12.336 10.969 -10.922 1 97.94 160 TYR B C 1
ATOM 4262 O O . TYR B 1 160 ? -12.133 11.508 -12.008 1 97.94 160 TYR B O 1
ATOM 4270 N N . LEU B 1 161 ? -11.344 10.789 -10.023 1 98.12 161 LEU B N 1
ATOM 4271 C CA . LEU B 1 161 ? -10.039 11.43 -10.172 1 98.12 161 LEU B CA 1
ATOM 4272 C C . LEU B 1 161 ? -9.203 10.711 -11.234 1 98.12 161 LEU B C 1
ATOM 4274 O O . LEU B 1 161 ? -8.586 11.359 -12.078 1 98.12 161 LEU B O 1
ATOM 4278 N N . ARG B 1 162 ? -9.156 9.398 -11.164 1 96.19 162 ARG B N 1
ATOM 4279 C CA . ARG B 1 162 ? -8.266 8.641 -12.023 1 96.19 162 ARG B CA 1
ATOM 4280 C C . ARG B 1 162 ? -8.883 8.422 -13.406 1 96.19 162 ARG B C 1
ATOM 4282 O O . ARG B 1 162 ? -8.227 8.648 -14.422 1 96.19 162 ARG B O 1
ATOM 4289 N N . VAL B 1 163 ? -10.062 7.965 -13.484 1 93 163 VAL B N 1
ATOM 4290 C CA . VAL B 1 163 ? -10.68 7.551 -14.734 1 93 163 VAL B CA 1
ATOM 4291 C C . VAL B 1 163 ? -11.188 8.781 -15.484 1 93 163 VAL B C 1
ATOM 4293 O O . VAL B 1 163 ? -10.852 8.984 -16.656 1 93 163 VAL B O 1
ATOM 4296 N N . LEU B 1 164 ? -11.984 9.656 -14.828 1 95.88 164 LEU B N 1
ATOM 4297 C CA . LEU B 1 164 ? -12.648 10.766 -15.516 1 95.88 164 LEU B CA 1
ATOM 4298 C C . LEU B 1 164 ? -11.695 11.945 -15.672 1 95.88 164 LEU B C 1
ATOM 4300 O O . LEU B 1 164 ? -11.789 12.695 -16.656 1 95.88 164 LEU B O 1
ATOM 4304 N N . ARG B 1 165 ? -10.805 12.109 -14.68 1 97.25 165 ARG B N 1
ATOM 4305 C CA . ARG B 1 165 ? -10 13.328 -14.695 1 97.25 165 ARG B CA 1
ATOM 4306 C C . ARG B 1 165 ? -8.523 13.008 -14.914 1 97.25 165 ARG B C 1
ATOM 4308 O O . ARG B 1 165 ? -7.684 13.914 -14.93 1 97.25 165 ARG B O 1
ATOM 4315 N N . GLN B 1 166 ? -8.133 11.766 -15.016 1 95.31 166 GLN B N 1
ATOM 4316 C CA . GLN B 1 166 ? -6.812 11.273 -15.398 1 95.31 166 GLN B CA 1
ATOM 4317 C C . GLN B 1 166 ? -5.742 11.773 -14.43 1 95.31 166 GLN B C 1
ATOM 4319 O O . GLN B 1 166 ? -4.672 12.219 -14.859 1 95.31 166 GLN B O 1
ATOM 4324 N N . GLN B 1 167 ? -6.051 11.828 -13.125 1 96.56 167 GLN B N 1
ATOM 4325 C CA . GLN B 1 167 ? -5.094 12.211 -12.094 1 96.56 167 GLN B CA 1
ATOM 4326 C C . GLN B 1 167 ? -4.328 10.992 -11.578 1 96.56 167 GLN B C 1
ATOM 4328 O O . GLN B 1 167 ? -4.781 9.859 -11.719 1 96.56 167 GLN B O 1
ATOM 4333 N N . ASN B 1 168 ? -3.133 11.172 -11.039 1 95.06 168 ASN B N 1
ATOM 4334 C CA . ASN B 1 168 ? -2.277 10.125 -10.492 1 95.06 168 ASN B CA 1
ATOM 4335 C C . ASN B 1 168 ? -2.707 9.734 -9.086 1 95.06 168 ASN B C 1
ATOM 4337 O O . ASN B 1 168 ? -2.033 10.062 -8.109 1 95.06 168 ASN B O 1
ATOM 4341 N N . VAL B 1 169 ? -3.771 9.016 -8.992 1 97.81 169 VAL B N 1
ATOM 4342 C CA . VAL B 1 169 ? -4.312 8.555 -7.719 1 97.81 169 VAL B CA 1
ATOM 4343 C C . VAL B 1 169 ? -4.59 7.055 -7.789 1 97.81 169 VAL B C 1
ATOM 4345 O O . VAL B 1 169 ? -4.996 6.539 -8.828 1 97.81 169 VAL B O 1
ATOM 4348 N N . SER B 1 170 ? -4.344 6.32 -6.734 1 97.88 170 SER B N 1
ATOM 4349 C CA . SER B 1 170 ? -4.641 4.895 -6.637 1 97.88 170 SER B CA 1
ATOM 4350 C C . SER B 1 170 ? -5.23 4.547 -5.277 1 97.88 170 SER B C 1
ATOM 4352 O O . SER B 1 170 ? -4.852 5.137 -4.262 1 97.88 170 SER B O 1
ATOM 4354 N N . GLY B 1 171 ? -6.18 3.625 -5.324 1 97.94 171 GLY B N 1
ATOM 4355 C CA . GLY B 1 171 ? -6.559 2.969 -4.082 1 97.94 171 GLY B CA 1
ATOM 4356 C C . GLY B 1 171 ? -5.582 1.885 -3.662 1 97.94 171 GLY B C 1
ATOM 4357 O O . GLY B 1 171 ? -5.02 1.185 -4.508 1 97.94 171 GLY B O 1
ATOM 4358 N N . VAL B 1 172 ? -5.41 1.712 -2.348 1 98.12 172 VAL B N 1
ATOM 4359 C CA . VAL B 1 172 ? -4.492 0.693 -1.851 1 98.12 172 VAL B CA 1
ATOM 4360 C C . VAL B 1 172 ? -5.215 -0.22 -0.865 1 98.12 172 VAL B C 1
ATOM 4362 O O . VAL B 1 172 ? -5.84 0.255 0.088 1 98.12 172 VAL B O 1
ATOM 4365 N N . SER B 1 173 ? -5.188 -1.45 -1.134 1 97.31 173 SER B N 1
ATOM 4366 C CA . SER B 1 173 ? -5.609 -2.504 -0.217 1 97.31 173 SER B CA 1
ATOM 4367 C C . SER B 1 173 ? -4.41 -3.234 0.376 1 97.31 173 SER B C 1
ATOM 4369 O O . SER B 1 173 ? -3.605 -3.814 -0.357 1 97.31 173 SER B O 1
ATOM 4371 N N . THR B 1 174 ? -4.348 -3.24 1.727 1 95.94 174 THR B N 1
ATOM 4372 C CA . THR B 1 174 ? -3.135 -3.756 2.352 1 95.94 174 THR B CA 1
ATOM 4373 C C . THR B 1 174 ? -3.297 -5.23 2.715 1 95.94 174 THR B C 1
ATOM 4375 O O . THR B 1 174 ? -2.328 -5.891 3.098 1 95.94 174 THR B O 1
ATOM 4378 N N . SER B 1 175 ? -4.461 -5.746 2.643 1 93.44 175 SER B N 1
ATOM 4379 C CA . SER B 1 175 ? -4.703 -7.156 2.936 1 93.44 175 SER B CA 1
ATOM 4380 C C . SER B 1 175 ? -5.801 -7.723 2.041 1 93.44 175 SER B C 1
ATOM 4382 O O . SER B 1 175 ? -6.762 -7.027 1.711 1 93.44 175 SER B O 1
ATOM 4384 N N . PRO B 1 176 ? -5.586 -8.984 1.688 1 89.94 176 PRO B N 1
ATOM 4385 C CA . PRO B 1 176 ? -6.652 -9.617 0.903 1 89.94 176 PRO B CA 1
ATOM 4386 C C . PRO B 1 176 ? -7.969 -9.711 1.669 1 89.94 176 PRO B C 1
ATOM 4388 O O . PRO B 1 176 ? -7.969 -9.953 2.879 1 89.94 176 PRO B O 1
ATOM 4391 N N . ASP B 1 177 ? -9.062 -9.461 1.005 1 85.94 177 ASP B N 1
ATOM 4392 C CA . ASP B 1 177 ? -10.422 -9.633 1.528 1 85.94 177 ASP B CA 1
ATOM 4393 C C . ASP B 1 177 ? -10.656 -8.734 2.74 1 85.94 177 ASP B C 1
ATOM 4395 O O . ASP B 1 177 ? -11.43 -9.078 3.633 1 85.94 177 ASP B O 1
ATOM 4399 N N . ASP B 1 178 ? -9.859 -7.68 2.881 1 90.25 178 ASP B N 1
ATOM 4400 C CA . ASP B 1 178 ? -10.023 -6.738 3.984 1 90.25 178 ASP B CA 1
ATOM 4401 C C . ASP B 1 178 ? -9.914 -7.449 5.332 1 90.25 178 ASP B C 1
ATOM 4403 O O . ASP B 1 178 ? -10.672 -7.148 6.262 1 90.25 178 ASP B O 1
ATOM 4407 N N . ALA B 1 179 ? -9.008 -8.453 5.375 1 88.06 179 ALA B N 1
ATOM 4408 C CA . ALA B 1 179 ? -8.883 -9.32 6.543 1 88.06 179 ALA B CA 1
ATOM 4409 C C . ALA B 1 179 ? -8.266 -8.57 7.719 1 88.06 179 ALA B C 1
ATOM 4411 O O . ALA B 1 179 ? -8.531 -8.898 8.875 1 88.06 179 ALA B O 1
ATOM 4412 N N . ASP B 1 180 ? -7.453 -7.648 7.48 1 92 180 ASP B N 1
ATOM 4413 C CA . ASP B 1 180 ? -6.766 -6.898 8.523 1 92 180 ASP B CA 1
ATOM 4414 C C . ASP B 1 180 ? -7.051 -5.402 8.406 1 92 180 ASP B C 1
ATOM 4416 O O . ASP B 1 180 ? -7.336 -4.906 7.316 1 92 180 ASP B O 1
ATOM 4420 N N . ASP B 1 181 ? -6.934 -4.695 9.555 1 95.44 181 ASP B N 1
ATOM 4421 C CA . ASP B 1 181 ? -7.023 -3.238 9.539 1 95.44 181 ASP B CA 1
ATOM 4422 C C . ASP B 1 181 ? -5.914 -2.631 8.68 1 95.44 181 ASP B C 1
ATOM 4424 O O . ASP B 1 181 ? -4.785 -3.123 8.68 1 95.44 181 ASP B O 1
ATOM 4428 N N . VAL B 1 182 ? -6.285 -1.608 7.965 1 97.31 182 VAL B N 1
ATOM 4429 C CA . VAL B 1 182 ? -5.238 -0.835 7.305 1 97.31 182 VAL B CA 1
ATOM 4430 C C . VAL B 1 182 ? -4.301 -0.235 8.352 1 97.31 182 VAL B C 1
ATOM 4432 O O . VAL B 1 182 ? -4.758 0.388 9.312 1 97.31 182 VAL B O 1
ATOM 4435 N N . PRO B 1 183 ? -3.029 -0.37 8.203 1 96.31 183 PRO B N 1
ATOM 4436 C CA . PRO B 1 183 ? -2.111 0.122 9.234 1 96.31 183 PRO B CA 1
ATOM 4437 C C . PRO B 1 183 ? -1.945 1.64 9.195 1 96.31 183 PRO B C 1
ATOM 4439 O O . PRO B 1 183 ? -1.789 2.223 8.125 1 96.31 183 PRO B O 1
ATOM 4442 N N . LEU B 1 184 ? -1.988 2.219 10.344 1 97.5 184 LEU B N 1
ATOM 4443 C CA . LEU B 1 184 ? -1.693 3.635 10.539 1 97.5 184 LEU B CA 1
ATOM 4444 C C . LEU B 1 184 ? -0.372 3.816 11.281 1 97.5 184 LEU B C 1
ATOM 4446 O O . LEU B 1 184 ? 0.053 2.932 12.031 1 97.5 184 LEU B O 1
ATOM 4450 N N . HIS B 1 185 ? 0.22 4.938 11.039 1 96.69 185 HIS B N 1
ATOM 4451 C CA . HIS B 1 185 ? 1.487 5.262 11.688 1 96.69 185 HIS B CA 1
ATOM 4452 C C . HIS B 1 185 ? 1.421 6.613 12.391 1 96.69 185 HIS B C 1
ATOM 4454 O O . HIS B 1 185 ? 0.334 7.16 12.586 1 96.69 185 HIS B O 1
ATOM 4460 N N . TRP B 1 186 ? 2.549 7.102 12.852 1 97.25 186 TRP B N 1
ATOM 4461 C CA . TRP B 1 186 ? 2.582 8.234 13.773 1 97.25 186 TRP B CA 1
ATOM 4462 C C . TRP B 1 186 ? 1.925 9.461 13.148 1 97.25 186 TRP B C 1
ATOM 4464 O O . TRP B 1 186 ? 1.258 10.234 13.844 1 97.25 186 TRP B O 1
ATOM 4474 N N . ALA B 1 187 ? 2.037 9.641 11.82 1 98.31 187 ALA B N 1
ATOM 4475 C CA . ALA B 1 187 ? 1.536 10.852 11.172 1 98.31 187 ALA B CA 1
ATOM 4476 C C . ALA B 1 187 ? 0.019 10.805 11.023 1 98.31 187 ALA B C 1
ATOM 4478 O O . ALA B 1 187 ? -0.614 11.82 10.734 1 98.31 187 ALA B O 1
ATOM 4479 N N . GLU B 1 188 ? -0.582 9.641 11.18 1 98.19 188 GLU B N 1
ATOM 4480 C CA . GLU B 1 188 ? -2.033 9.523 11.281 1 98.19 188 GLU B CA 1
ATOM 4481 C C . GLU B 1 188 ? -2.482 9.414 12.734 1 98.19 188 GLU B C 1
ATOM 4483 O O . GLU B 1 188 ? -3.438 10.07 13.148 1 98.19 188 GLU B O 1
ATOM 4488 N N . VAL B 1 189 ? -1.776 8.648 13.5 1 97.75 189 VAL B N 1
ATOM 4489 C CA . VAL B 1 189 ? -2.18 8.289 14.859 1 97.75 189 VAL B CA 1
ATOM 4490 C C . VAL B 1 189 ? -2.176 9.539 15.742 1 97.75 189 VAL B C 1
ATOM 4492 O O . VAL B 1 189 ? -3.139 9.797 16.469 1 97.75 189 VAL B O 1
ATOM 4495 N N . ILE B 1 190 ? -1.174 10.328 15.672 1 98.12 190 ILE B N 1
ATOM 4496 C CA . ILE B 1 190 ? -1.026 11.461 16.578 1 98.12 190 ILE B CA 1
ATOM 4497 C C . ILE B 1 190 ? -2.113 12.5 16.297 1 98.12 190 ILE B C 1
ATOM 4499 O O . ILE B 1 190 ? -2.885 12.852 17.188 1 98.12 190 ILE B O 1
ATOM 4503 N N . PRO B 1 191 ? -2.287 12.953 15.078 1 98.38 191 PRO B N 1
ATOM 4504 C CA . PRO B 1 191 ? -3.381 13.898 14.836 1 98.38 191 PRO B CA 1
ATOM 4505 C C . PRO B 1 191 ? -4.75 13.312 15.172 1 98.38 191 PRO B C 1
ATOM 4507 O O . PRO B 1 191 ? -5.605 14.008 15.727 1 98.38 191 PRO B O 1
ATOM 4510 N N . LEU B 1 192 ? -4.965 12.047 14.828 1 97.19 192 LEU B N 1
ATOM 4511 C CA . LEU B 1 192 ? -6.25 11.422 15.133 1 97.19 192 LEU B CA 1
ATOM 4512 C C . LEU B 1 192 ? -6.484 11.367 16.641 1 97.19 192 LEU B C 1
ATOM 4514 O O . LEU B 1 192 ? -7.625 11.461 17.094 1 97.19 192 LEU B O 1
ATOM 4518 N N . SER B 1 193 ? -5.426 11.25 17.391 1 95.81 193 SER B N 1
ATOM 4519 C CA . SER B 1 193 ? -5.543 11.219 18.844 1 95.81 193 SER B CA 1
ATOM 4520 C C . SER B 1 193 ? -6.012 12.555 19.391 1 95.81 193 SER B C 1
ATOM 4522 O O . SER B 1 193 ? -6.598 12.625 20.484 1 95.81 193 SER B O 1
ATOM 4524 N N . PHE B 1 194 ? -5.723 13.617 18.672 1 96.06 194 PHE B N 1
ATOM 4525 C CA . PHE B 1 194 ? -6.176 14.938 19.094 1 96.06 194 PHE B CA 1
ATOM 4526 C C . PHE B 1 194 ? -7.684 15.078 18.906 1 96.06 194 PHE B C 1
ATOM 4528 O O . PHE B 1 194 ? -8.305 15.969 19.484 1 96.06 194 PHE B O 1
ATOM 4535 N N . LEU B 1 195 ? -8.266 14.289 17.969 1 92 195 LEU B N 1
ATOM 4536 C CA . LEU B 1 195 ? -9.688 14.375 17.656 1 92 195 LEU B CA 1
ATOM 4537 C C . LEU B 1 195 ? -10.523 13.625 18.688 1 92 195 LEU B C 1
ATOM 4539 O O . LEU B 1 195 ? -11.719 13.875 18.828 1 92 195 LEU B O 1
ATOM 4543 N N . ASP B 1 196 ? -10.047 12.492 19.188 1 75.25 196 ASP B N 1
ATOM 4544 C CA . ASP B 1 196 ? -10.805 11.617 20.078 1 75.25 196 ASP B CA 1
ATOM 4545 C C . ASP B 1 196 ? -10.688 12.086 21.531 1 75.25 196 ASP B C 1
ATOM 4547 O O . ASP B 1 196 ? -9.609 12.016 22.125 1 75.25 196 ASP B O 1
ATOM 4551 N N . SER B 1 197 ? -11.578 13.016 21.938 1 57.19 197 SER B N 1
ATOM 4552 C CA . SER B 1 197 ? -11.547 13.508 23.312 1 57.19 197 SER B CA 1
ATOM 4553 C C . SER B 1 197 ? -11.57 12.352 24.297 1 57.19 197 SER B C 1
ATOM 4555 O O . SER B 1 197 ? -11.008 12.453 25.391 1 57.19 197 SER B O 1
ATOM 4557 N N . ASN B 1 198 ? -12.414 11.406 23.969 1 49.38 198 ASN B N 1
ATOM 4558 C CA . ASN B 1 198 ? -12.641 10.367 24.969 1 49.38 198 ASN B CA 1
ATOM 4559 C C . ASN B 1 198 ? -11.586 9.273 24.906 1 49.38 198 ASN B C 1
ATOM 4561 O O . ASN B 1 198 ? -11.562 8.367 25.734 1 49.38 198 ASN B O 1
ATOM 4565 N N . LYS B 1 199 ? -10.883 9.281 23.781 1 48.19 199 LYS B N 1
ATOM 4566 C CA . LYS B 1 199 ? -10.008 8.125 23.609 1 48.19 199 LYS B CA 1
ATOM 4567 C C . LYS B 1 199 ? -8.539 8.508 23.812 1 48.19 199 LYS B C 1
ATOM 4569 O O . LYS B 1 199 ? -7.855 8.852 22.844 1 48.19 199 LYS B O 1
ATOM 4574 N N . LYS B 1 200 ? -8.117 9.086 24.953 1 43.94 200 LYS B N 1
ATOM 4575 C CA . LYS B 1 200 ? -6.672 9.039 25.109 1 43.94 200 LYS B CA 1
ATOM 4576 C C . LYS B 1 200 ? -6.09 7.762 24.516 1 43.94 200 LYS B C 1
ATOM 4578 O O . LYS B 1 200 ? -6.578 6.664 24.797 1 43.94 200 LYS B O 1
ATOM 4583 N N . GLY B 1 201 ? -5.469 7.781 23.375 1 44.47 201 GLY B N 1
ATOM 4584 C CA . GLY B 1 201 ? -4.766 6.586 22.938 1 44.47 201 GLY B CA 1
ATOM 4585 C C . GLY B 1 201 ? -4.293 5.715 24.078 1 44.47 201 GLY B C 1
ATOM 4586 O O . GLY B 1 201 ? -3.855 6.223 25.109 1 44.47 201 GLY B O 1
ATOM 4587 N N . SER B 1 202 ? -4.867 4.516 24.25 1 44.66 202 SER B N 1
ATOM 4588 C CA . SER B 1 202 ? -4.426 3.646 25.344 1 44.66 202 SER B CA 1
ATOM 4589 C C . SER B 1 202 ? -2.926 3.383 25.266 1 44.66 202 SER B C 1
ATOM 4591 O O . SER B 1 202 ? -2.406 3.023 24.203 1 44.66 202 SER B O 1
ATOM 4593 N N . VAL B 1 203 ? -2.227 4.129 26.172 1 42.56 203 VAL B N 1
ATOM 4594 C CA . VAL B 1 203 ? -0.82 3.762 26.297 1 42.56 203 VAL B CA 1
ATOM 4595 C C . VAL B 1 203 ? -0.694 2.246 26.453 1 42.56 203 VAL B C 1
ATOM 4597 O O . VAL B 1 203 ? -1.299 1.655 27.344 1 42.56 203 VAL B O 1
ATOM 4600 N N . VAL B 1 204 ? -0.417 1.391 25.453 1 42.09 204 VAL B N 1
ATOM 4601 C CA . VAL B 1 204 ? -0.198 -0.047 25.578 1 42.09 204 VAL B CA 1
ATOM 4602 C C . VAL B 1 204 ? 1.231 -0.314 26.047 1 42.09 204 VAL B C 1
ATOM 4604 O O . VAL B 1 204 ? 2.191 0.04 25.359 1 42.09 204 VAL B O 1
ATOM 4607 N N . GLY B 1 205 ? 1.442 -0.419 27.344 1 33.91 205 GLY B N 1
ATOM 4608 C CA . GLY B 1 205 ? 2.738 -0.912 27.781 1 33.91 205 GLY B CA 1
ATOM 4609 C C . GLY B 1 205 ? 3.148 -2.201 27.094 1 33.91 205 GLY B C 1
ATOM 4610 O O . GLY B 1 205 ? 2.348 -2.822 26.391 1 33.91 205 GLY B O 1
ATOM 4611 N N . ARG B 1 206 ? 4.426 -2.705 27.391 1 36.22 206 ARG B N 1
ATOM 4612 C CA . ARG B 1 206 ? 5.055 -3.863 26.75 1 36.22 206 ARG B CA 1
ATOM 4613 C C . ARG B 1 206 ? 4.125 -5.074 26.781 1 36.22 206 ARG B C 1
ATOM 4615 O O . ARG B 1 206 ? 4.184 -5.926 25.891 1 36.22 206 ARG B O 1
ATOM 4622 N N . GLU B 1 207 ? 3.658 -5.504 27.984 1 31.38 207 GLU B N 1
ATOM 4623 C CA . GLU B 1 207 ? 3.104 -6.816 28.312 1 31.38 207 GLU B CA 1
ATOM 4624 C C . GLU B 1 207 ? 1.736 -7.012 27.656 1 31.38 207 GLU B C 1
ATOM 4626 O O . GLU B 1 207 ? 1.379 -8.133 27.281 1 31.38 207 GLU B O 1
ATOM 4631 N N . GLN B 1 208 ? 0.78 -6.16 27.875 1 30.27 208 GLN B N 1
ATOM 4632 C CA . GLN B 1 208 ? -0.62 -6.543 27.719 1 30.27 208 GLN B CA 1
ATOM 4633 C C . GLN B 1 208 ? -1.038 -6.535 26.25 1 30.27 208 GLN B C 1
ATOM 4635 O O . GLN B 1 208 ? -1.886 -5.738 25.844 1 30.27 208 GLN B O 1
ATOM 4640 N N . SER B 1 209 ? -0.236 -6.715 25.469 1 31.67 209 SER B N 1
ATOM 4641 C CA . SER B 1 209 ? -0.635 -6.695 24.062 1 31.67 209 SER B CA 1
ATOM 4642 C C . SER B 1 209 ? -1.729 -7.723 23.781 1 31.67 209 SER B C 1
ATOM 4644 O O . SER B 1 209 ? -2.312 -7.738 22.703 1 31.67 209 SER B O 1
ATOM 4646 N N . ALA B 1 210 ? -1.653 -8.914 24.594 1 28.64 210 ALA B N 1
ATOM 4647 C CA . ALA B 1 210 ? -2.465 -10.078 24.25 1 28.64 210 ALA B CA 1
ATOM 4648 C C . ALA B 1 210 ? -3.945 -9.812 24.5 1 28.64 210 ALA B C 1
ATOM 4650 O O . ALA B 1 210 ? -4.805 -10.562 24.031 1 28.64 210 ALA B O 1
ATOM 4651 N N . LEU B 1 211 ? -4.371 -9.273 25.688 1 25.89 211 LEU B N 1
ATOM 4652 C CA . LEU B 1 211 ? -5.703 -9.523 26.234 1 25.89 211 LEU B CA 1
ATOM 4653 C C . LEU B 1 211 ? -6.77 -8.805 25.406 1 25.89 211 LEU B C 1
ATOM 4655 O O . LEU B 1 211 ? -7.953 -9.148 25.484 1 25.89 211 LEU B O 1
ATOM 4659 N N . ARG B 1 212 ? -6.77 -7.457 25.219 1 26.61 212 ARG B N 1
ATOM 4660 C CA . ARG B 1 212 ? -8.094 -6.957 24.859 1 26.61 212 ARG B CA 1
ATOM 4661 C C . ARG B 1 212 ? -8.461 -7.367 23.438 1 26.61 212 ARG B C 1
ATOM 4663 O O . ARG B 1 212 ? -8.016 -6.746 22.469 1 26.61 212 ARG B O 1
ATOM 4670 N N . LYS B 1 213 ? -8.477 -8.586 23.188 1 28.27 213 LYS B N 1
ATOM 4671 C CA . LYS B 1 213 ? -9.219 -9.125 22.047 1 28.27 213 LYS B CA 1
ATOM 4672 C C . LYS B 1 213 ? -10.477 -8.305 21.781 1 28.27 213 LYS B C 1
ATOM 4674 O O . LYS B 1 213 ? -10.859 -7.457 22.578 1 28.27 213 LYS B O 1
ATOM 4679 N N . SER B 1 214 ? -11.656 -9.078 21.531 1 27.28 214 SER B N 1
ATOM 4680 C CA . SER B 1 214 ? -12.883 -9 20.75 1 27.28 214 SER B CA 1
ATOM 4681 C C . SER B 1 214 ? -13.883 -8.023 21.375 1 27.28 214 SER B C 1
ATOM 4683 O O . SER B 1 214 ? -15.039 -7.965 20.953 1 27.28 214 SER B O 1
ATOM 4685 N N . HIS B 1 215 ? -13.648 -7.578 22.641 1 24.48 215 HIS B N 1
ATOM 4686 C CA . HIS B 1 215 ? -15.023 -7.102 22.734 1 24.48 215 HIS B CA 1
ATOM 4687 C C . HIS B 1 215 ? -15.328 -6.066 21.656 1 24.48 215 HIS B C 1
ATOM 4689 O O . HIS B 1 215 ? -14.711 -5 21.625 1 24.48 215 HIS B O 1
ATOM 4695 N N . ARG B 1 216 ? -15.625 -6.516 20.578 1 30.14 216 ARG B N 1
ATOM 4696 C CA . ARG B 1 216 ? -16.406 -5.656 19.688 1 30.14 216 ARG B CA 1
ATOM 4697 C C . ARG B 1 216 ? -17.266 -4.684 20.5 1 30.14 216 ARG B C 1
ATOM 4699 O O . ARG B 1 216 ? -18.344 -5.043 20.969 1 30.14 216 ARG B O 1
ATOM 4706 N N . ARG B 1 217 ? -16.734 -4.172 21.625 1 28.8 217 ARG B N 1
ATOM 4707 C CA . ARG B 1 217 ? -17.75 -3.248 22.109 1 28.8 217 ARG B CA 1
ATOM 4708 C C . ARG B 1 217 ? -18.5 -2.578 20.969 1 28.8 217 ARG B C 1
ATOM 4710 O O . ARG B 1 217 ? -17.891 -1.948 20.109 1 28.8 217 ARG B O 1
ATOM 4717 N N . ARG B 1 218 ? -19.625 -3.027 20.797 1 27.7 218 ARG B N 1
ATOM 4718 C CA . ARG B 1 218 ? -20.719 -2.379 20.078 1 27.7 218 ARG B CA 1
ATOM 4719 C C . ARG B 1 218 ? -20.594 -0.861 20.125 1 27.7 218 ARG B C 1
ATOM 4721 O O . ARG B 1 218 ? -20.375 -0.287 21.203 1 27.7 218 ARG B O 1
ATOM 4728 N N . ARG B 1 219 ? -20.344 -0.423 19 1 33.19 219 ARG B N 1
ATOM 4729 C CA . ARG B 1 219 ? -20.578 0.982 18.672 1 33.19 219 ARG B CA 1
ATOM 4730 C C . ARG B 1 219 ? -21.562 1.611 19.656 1 33.19 219 ARG B C 1
ATOM 4732 O O . ARG B 1 219 ? -22.734 1.207 19.719 1 33.19 219 ARG B O 1
ATOM 4739 N N . LEU B 1 220 ? -21.219 1.766 20.906 1 28.72 220 LEU B N 1
ATOM 4740 C CA . LEU B 1 220 ? -22.281 2.602 21.484 1 28.72 220 LEU B CA 1
ATOM 4741 C C . LEU B 1 220 ? -22.797 3.607 20.453 1 28.72 220 LEU B C 1
ATOM 4743 O O . LEU B 1 220 ? -22 4.305 19.812 1 28.72 220 LEU B O 1
ATOM 4747 N N . PRO B 1 221 ? -23.984 3.281 19.922 1 30.92 221 PRO B N 1
ATOM 4748 C CA . PRO B 1 221 ? -24.578 4.402 19.188 1 30.92 221 PRO B CA 1
ATOM 4749 C C . PRO B 1 221 ? -24.391 5.738 19.906 1 30.92 221 PRO B C 1
ATOM 4751 O O . PRO B 1 221 ? -24.641 5.84 21.109 1 30.92 221 PRO B O 1
ATOM 4754 N N . THR B 1 222 ? -23.484 6.34 19.922 1 32.47 222 THR B N 1
ATOM 4755 C CA . THR B 1 222 ? -23.844 7.629 20.516 1 32.47 222 THR B CA 1
ATOM 4756 C C . THR B 1 222 ? -25.312 7.957 20.25 1 32.47 222 THR B C 1
ATOM 4758 O O . THR B 1 222 ? -25.938 7.355 19.375 1 32.47 222 THR B O 1
ATOM 4761 N N . GLY B 1 223 ? -26 8.852 20.703 1 32.34 223 GLY B N 1
ATOM 4762 C CA . GLY B 1 223 ? -27.391 9.148 20.391 1 32.34 223 GLY B CA 1
ATOM 4763 C C . GLY B 1 223 ? -27.812 8.648 19.031 1 32.34 223 GLY B C 1
ATOM 4764 O O . GLY B 1 223 ? -27.062 7.938 18.359 1 32.34 223 GLY B O 1
ATOM 4765 N N . ALA B 1 224 ? -28.828 9.141 18.297 1 39.88 224 ALA B N 1
ATOM 4766 C CA . ALA B 1 224 ? -29.438 8.648 17.062 1 39.88 224 ALA B CA 1
ATOM 4767 C C . ALA B 1 224 ? -28.375 8.07 16.125 1 39.88 224 ALA B C 1
ATOM 4769 O O . ALA B 1 224 ? -28.641 7.855 14.945 1 39.88 224 ALA B O 1
ATOM 4770 N N . GLY B 1 225 ? -26.719 8.258 16 1 48.56 225 GLY B N 1
ATOM 4771 C CA . GLY B 1 225 ? -25.609 9 15.445 1 48.56 225 GLY B CA 1
ATOM 4772 C C . GLY B 1 225 ? -24.688 8.141 14.594 1 48.56 225 GLY B C 1
ATOM 4773 O O . GLY B 1 225 ? -24.266 7.062 15.023 1 48.56 225 GLY B O 1
ATOM 4774 N N . LYS B 1 226 ? -24.578 8.305 13.211 1 64.5 226 LYS B N 1
ATOM 4775 C CA . LYS B 1 226 ? -23.797 7.805 12.078 1 64.5 226 LYS B CA 1
ATOM 4776 C C . LYS B 1 226 ? -22.312 7.805 12.398 1 64.5 226 LYS B C 1
ATOM 4778 O O . LYS B 1 226 ? -21.781 8.781 12.938 1 64.5 226 LYS B O 1
ATOM 4783 N N . THR B 1 227 ? -21.641 6.645 12.461 1 84.94 227 THR B N 1
ATOM 4784 C CA . THR B 1 227 ? -20.203 6.504 12.656 1 84.94 227 THR B CA 1
ATOM 4785 C C . THR B 1 227 ? -19.438 7.359 11.648 1 84.94 227 THR B C 1
ATOM 4787 O O . THR B 1 227 ? -19.719 7.316 10.453 1 84.94 227 THR B O 1
ATOM 4790 N N . ARG B 1 228 ? -18.656 8.234 12.203 1 92.12 228 ARG B N 1
ATOM 4791 C CA . ARG B 1 228 ? -17.812 9.078 11.367 1 92.12 228 ARG B CA 1
ATOM 4792 C C . ARG B 1 228 ? -16.906 8.234 10.484 1 92.12 228 ARG B C 1
ATOM 4794 O O . ARG B 1 228 ? -16.297 7.277 10.953 1 92.12 228 ARG B O 1
ATOM 4801 N N . GLN B 1 229 ? -16.859 8.578 9.219 1 96.19 229 GLN B N 1
ATOM 4802 C CA . GLN B 1 229 ? -16 7.871 8.266 1 96.19 229 GLN B CA 1
ATOM 4803 C C . GLN B 1 229 ? -14.742 8.68 7.965 1 96.19 229 GLN B C 1
ATOM 4805 O O . GLN B 1 229 ? -14.719 9.898 8.148 1 96.19 229 GLN B O 1
ATOM 4810 N N . HIS B 1 230 ? -13.742 7.984 7.59 1 98 230 HIS B N 1
ATOM 4811 C CA . HIS B 1 230 ? -12.469 8.609 7.266 1 98 230 HIS B CA 1
ATOM 4812 C C . HIS B 1 230 ? -12.023 8.258 5.852 1 98 230 HIS B C 1
ATOM 4814 O O . HIS B 1 230 ? -12.086 7.094 5.449 1 98 230 HIS B O 1
ATOM 4820 N N . LEU B 1 231 ? -11.688 9.242 5.059 1 98.5 231 LEU B N 1
ATOM 4821 C CA . LEU B 1 231 ? -10.945 9.102 3.811 1 98.5 231 LEU B CA 1
ATOM 4822 C C . LEU B 1 231 ? -9.477 9.484 4.004 1 98.5 231 LEU B C 1
ATOM 4824 O O . 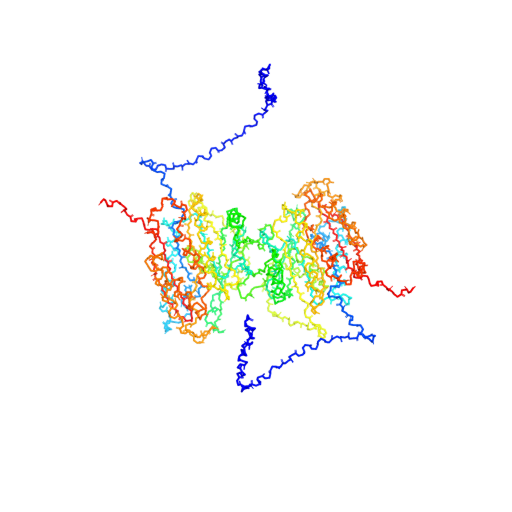LEU B 1 231 ? -9.156 10.664 4.176 1 98.5 231 LEU B O 1
ATOM 4828 N N . ILE B 1 232 ? -8.609 8.539 3.963 1 98.75 232 ILE B N 1
ATOM 4829 C CA . ILE B 1 232 ? -7.203 8.836 4.215 1 98.75 232 ILE B CA 1
ATOM 4830 C C . ILE B 1 232 ? -6.461 8.961 2.887 1 98.75 232 ILE B C 1
ATOM 4832 O O . ILE B 1 232 ? -6.504 8.055 2.055 1 98.75 232 ILE B O 1
ATOM 4836 N N . TRP B 1 233 ? -5.836 10.086 2.711 1 98.69 233 TRP B N 1
ATOM 4837 C CA . TRP B 1 233 ? -5.07 10.508 1.542 1 98.69 233 TRP B CA 1
ATOM 4838 C C . TRP B 1 233 ? -3.582 10.586 1.865 1 98.69 233 TRP B C 1
ATOM 4840 O O . TRP B 1 233 ? -3.156 11.438 2.652 1 98.69 233 TRP B O 1
ATOM 4850 N N . SER B 1 234 ? -2.801 9.703 1.231 1 98.56 234 SER B N 1
ATOM 4851 C CA . SER B 1 234 ? -1.365 9.711 1.491 1 98.56 234 SER B CA 1
ATOM 4852 C C . SER B 1 234 ? -0.592 10.289 0.313 1 98.56 234 SER B C 1
ATOM 4854 O O . SER B 1 234 ? -0.902 10 -0.844 1 98.56 234 SER B O 1
ATOM 4856 N N . HIS B 1 235 ? 0.368 11.125 0.609 1 98.38 235 HIS B N 1
ATOM 4857 C CA . HIS B 1 235 ? 1.18 11.773 -0.413 1 98.38 235 HIS B CA 1
ATOM 4858 C C . HIS B 1 235 ? 2.258 10.836 -0.94 1 98.38 235 HIS B C 1
ATOM 4860 O O . HIS B 1 235 ? 2.807 10.023 -0.187 1 98.38 235 HIS B O 1
ATOM 4866 N N . PRO B 1 236 ? 2.604 10.938 -2.219 1 97.19 236 PRO B N 1
ATOM 4867 C CA . PRO B 1 236 ? 3.564 10.023 -2.836 1 97.19 236 PRO B CA 1
ATOM 4868 C C . PRO B 1 236 ? 4.996 10.258 -2.355 1 97.19 236 PRO B C 1
ATOM 4870 O O . PRO B 1 236 ? 5.316 11.336 -1.86 1 97.19 236 PRO B O 1
ATOM 4873 N N . LEU B 1 237 ? 5.824 9.305 -2.561 1 94.81 237 LEU B N 1
ATOM 4874 C CA . LEU B 1 237 ? 7.227 9.344 -2.156 1 94.81 237 LEU B CA 1
ATOM 4875 C C . LEU B 1 237 ? 7.98 10.422 -2.924 1 94.81 237 LEU B C 1
ATOM 4877 O O . LEU B 1 237 ? 8.984 10.953 -2.436 1 94.81 237 LEU B O 1
ATOM 4881 N N . GLN B 1 238 ? 7.551 10.727 -4.039 1 91.19 238 GLN B N 1
ATOM 4882 C CA . GLN B 1 238 ? 8.234 11.719 -4.863 1 91.19 238 GLN B CA 1
ATOM 4883 C C . GLN B 1 238 ? 8.305 13.07 -4.156 1 91.19 238 GLN B C 1
ATOM 4885 O O . GLN B 1 238 ? 9.133 13.914 -4.504 1 91.19 238 GLN B O 1
ATOM 4890 N N . ARG B 1 239 ? 7.445 13.289 -3.154 1 88.75 239 ARG B N 1
ATOM 4891 C CA . ARG B 1 239 ? 7.418 14.555 -2.428 1 88.75 239 ARG B CA 1
ATOM 4892 C C . ARG B 1 239 ? 8.773 14.844 -1.784 1 88.75 239 ARG B C 1
ATOM 4894 O O . ARG B 1 239 ? 9.117 16 -1.54 1 88.75 239 ARG B O 1
ATOM 4901 N N . TYR B 1 240 ? 9.508 13.844 -1.509 1 83.5 240 TYR B N 1
ATOM 4902 C CA . TYR B 1 240 ? 10.789 14.008 -0.836 1 83.5 240 TYR B CA 1
ATOM 4903 C C . TYR B 1 240 ? 11.75 14.828 -1.688 1 83.5 240 TYR B C 1
ATOM 4905 O O . TYR B 1 240 ? 12.523 15.633 -1.164 1 83.5 240 TYR B O 1
ATOM 4913 N N . ASN B 1 241 ? 11.594 14.664 -2.957 1 84.31 241 ASN B N 1
ATOM 4914 C CA . ASN B 1 241 ? 12.594 15.305 -3.811 1 84.31 241 ASN B CA 1
ATOM 4915 C C . ASN B 1 241 ? 11.961 16.297 -4.781 1 84.31 241 ASN B C 1
ATOM 4917 O O . ASN B 1 241 ? 12.656 17.031 -5.473 1 84.31 241 ASN B O 1
ATOM 4921 N N . ALA B 1 242 ? 10.609 16.391 -4.707 1 89.94 242 ALA B N 1
ATOM 4922 C CA . ALA B 1 242 ? 9.992 17.156 -5.789 1 89.94 242 ALA B CA 1
ATOM 4923 C C . ALA B 1 242 ? 8.812 17.969 -5.273 1 89.94 242 ALA B C 1
ATOM 4925 O O . ALA B 1 242 ? 7.93 18.359 -6.051 1 89.94 242 ALA B O 1
ATOM 4926 N N . ALA B 1 243 ? 8.797 18.297 -4.02 1 93.06 243 ALA B N 1
ATOM 4927 C CA . ALA B 1 243 ? 7.621 18.938 -3.432 1 93.06 243 ALA B CA 1
ATOM 4928 C C . ALA B 1 243 ? 7.309 20.25 -4.133 1 93.06 243 ALA B C 1
ATOM 4930 O O . ALA B 1 243 ? 6.164 20.5 -4.527 1 93.06 243 ALA B O 1
ATOM 4931 N N . PRO B 1 244 ? 8.312 21.141 -4.418 1 94.38 244 PRO B N 1
ATOM 4932 C CA . PRO B 1 244 ? 7.988 22.391 -5.105 1 94.38 244 PRO B CA 1
ATOM 4933 C C . PRO B 1 244 ? 7.445 22.172 -6.516 1 94.38 244 PRO B C 1
ATOM 4935 O O . PRO B 1 244 ? 6.559 22.906 -6.961 1 94.38 244 PRO B O 1
ATOM 4938 N N . ALA B 1 245 ? 7.969 21.172 -7.176 1 95.19 245 ALA B N 1
ATOM 4939 C CA . ALA B 1 245 ? 7.555 20.891 -8.547 1 95.19 245 ALA B CA 1
ATOM 4940 C C . ALA B 1 245 ? 6.148 20.281 -8.586 1 95.19 245 ALA B C 1
ATOM 4942 O O . ALA B 1 245 ? 5.5 20.281 -9.633 1 95.19 245 ALA B O 1
ATOM 4943 N N . MET B 1 246 ? 5.613 19.859 -7.461 1 96.62 246 MET B N 1
ATOM 4944 C CA . MET B 1 246 ? 4.312 19.203 -7.383 1 96.62 246 MET B CA 1
ATOM 4945 C C . MET B 1 246 ? 3.193 20.219 -7.23 1 96.62 246 MET B C 1
ATOM 4947 O O . MET B 1 246 ? 2.014 19.875 -7.301 1 96.62 246 MET B O 1
ATOM 4951 N N . VAL B 1 247 ? 3.498 21.5 -7.047 1 97.44 247 VAL B N 1
ATOM 4952 C CA . VAL B 1 247 ? 2.535 22.531 -6.676 1 97.44 247 VAL B CA 1
ATOM 4953 C C . VAL B 1 247 ? 1.402 22.562 -7.695 1 97.44 247 VAL B C 1
ATOM 4955 O O . VAL B 1 247 ? 0.226 22.516 -7.332 1 97.44 247 VAL B O 1
ATOM 4958 N N . PRO B 1 248 ? 1.712 22.609 -9.039 1 96.94 248 PRO B N 1
ATOM 4959 C CA . PRO B 1 248 ? 0.599 22.656 -9.992 1 96.94 248 PRO B CA 1
ATOM 4960 C C . PRO B 1 248 ? -0.326 21.453 -9.883 1 96.94 248 PRO B C 1
ATOM 4962 O O . PRO B 1 248 ? -1.551 21.594 -9.93 1 96.94 248 PRO B O 1
ATOM 4965 N N . GLU B 1 249 ? 0.224 20.266 -9.742 1 96.62 249 GLU B N 1
ATOM 4966 C CA . GLU B 1 249 ? -0.581 19.047 -9.609 1 96.62 249 GLU B CA 1
ATOM 4967 C C . GLU B 1 249 ? -1.428 19.094 -8.344 1 96.62 249 GLU B C 1
ATOM 4969 O O . GLU B 1 249 ? -2.604 18.719 -8.367 1 96.62 249 GLU B O 1
ATOM 4974 N N . LEU B 1 250 ? -0.844 19.516 -7.242 1 97.94 250 LEU B N 1
ATOM 4975 C CA . LEU B 1 250 ? -1.524 19.562 -5.953 1 97.94 250 LEU B CA 1
ATOM 4976 C C . LEU B 1 250 ? -2.697 20.531 -5.996 1 97.94 250 LEU B C 1
ATOM 4978 O O . LEU B 1 250 ? -3.777 20.234 -5.477 1 97.94 250 LEU B O 1
ATOM 4982 N N . LEU B 1 251 ? -2.488 21.688 -6.574 1 97.25 251 LEU B N 1
ATOM 4983 C CA . LEU B 1 251 ? -3.555 22.672 -6.703 1 97.25 251 LEU B CA 1
ATOM 4984 C C . LEU B 1 251 ? -4.688 22.125 -7.574 1 97.25 251 LEU B C 1
ATOM 4986 O O . LEU B 1 251 ? -5.863 22.281 -7.234 1 97.25 251 LEU B O 1
ATOM 4990 N N . HIS B 1 252 ? -4.301 21.516 -8.656 1 97.06 252 HIS B N 1
ATOM 4991 C CA . HIS B 1 252 ? -5.293 20.984 -9.578 1 97.06 252 HIS B CA 1
ATOM 4992 C C . HIS B 1 252 ? -6.109 19.875 -8.922 1 97.06 252 HIS B C 1
ATOM 4994 O O . HIS B 1 252 ? -7.34 19.875 -8.992 1 97.06 252 HIS B O 1
ATOM 5000 N N . VAL B 1 253 ? -5.445 18.906 -8.328 1 97.81 253 VAL B N 1
ATOM 5001 C CA . VAL B 1 253 ? -6.129 17.812 -7.652 1 97.81 253 VAL B CA 1
ATOM 5002 C C . VAL B 1 253 ? -6.977 18.359 -6.508 1 97.81 253 VAL B C 1
ATOM 5004 O O . VAL B 1 253 ? -8.078 17.859 -6.254 1 97.81 253 VAL B O 1
ATOM 5007 N N . GLY B 1 254 ? -6.453 19.359 -5.754 1 97.88 254 GLY B N 1
ATOM 5008 C CA . GLY B 1 254 ? -7.246 20.016 -4.727 1 97.88 254 GLY B CA 1
ATOM 5009 C C . GLY B 1 254 ? -8.555 20.578 -5.246 1 97.88 254 GLY B C 1
ATOM 5010 O O . GLY B 1 254 ? -9.602 20.422 -4.613 1 97.88 254 GLY B O 1
ATOM 5011 N N . CYS B 1 255 ? -8.484 21.172 -6.371 1 96.31 255 CYS B N 1
ATOM 5012 C CA . CYS B 1 255 ? -9.672 21.734 -7.008 1 96.31 255 CYS B CA 1
ATOM 5013 C C . CYS B 1 255 ? -10.664 20.625 -7.355 1 96.31 255 CYS B C 1
ATOM 5015 O O . CYS B 1 255 ? -11.867 20.781 -7.117 1 96.31 255 CYS B O 1
ATOM 5017 N N . LEU B 1 256 ? -10.18 19.578 -7.934 1 96.94 256 LEU B N 1
ATOM 5018 C CA . LEU B 1 256 ? -11.039 18.453 -8.297 1 96.94 256 LEU B CA 1
ATOM 5019 C C . LEU B 1 256 ? -11.656 17.812 -7.062 1 96.94 256 LEU B C 1
ATOM 5021 O O . LEU B 1 256 ? -12.82 17.422 -7.082 1 96.94 256 LEU B O 1
ATOM 5025 N N . LEU B 1 257 ? -10.859 17.75 -5.988 1 97.31 257 LEU B N 1
ATOM 5026 C CA . LEU B 1 257 ? -11.383 17.234 -4.73 1 97.31 257 LEU B CA 1
ATOM 5027 C C . LEU B 1 257 ? -12.539 18.094 -4.223 1 97.31 257 LEU B C 1
ATOM 5029 O O . LEU B 1 257 ? -13.578 17.578 -3.826 1 97.31 257 LEU B O 1
ATOM 5033 N N . ARG B 1 258 ? -12.359 19.375 -4.266 1 94.94 258 ARG B N 1
ATOM 5034 C CA . ARG B 1 258 ? -13.422 20.297 -3.855 1 94.94 258 ARG B CA 1
ATOM 5035 C C . ARG B 1 258 ? -14.703 20.047 -4.645 1 94.94 258 ARG B C 1
ATOM 5037 O O . ARG B 1 258 ? -15.781 19.938 -4.062 1 94.94 258 ARG B O 1
ATOM 5044 N N . THR B 1 259 ? -14.5 19.938 -5.922 1 93.62 259 THR B N 1
ATOM 5045 C CA . THR B 1 259 ? -15.641 19.688 -6.797 1 93.62 259 THR B CA 1
ATOM 5046 C C . THR B 1 259 ? -16.359 18.391 -6.402 1 93.62 259 THR B C 1
ATOM 5048 O O . THR B 1 259 ? -17.578 18.375 -6.285 1 93.62 259 THR B O 1
ATOM 5051 N N . TRP B 1 260 ? -15.617 17.375 -6.176 1 95.69 260 TRP B N 1
ATOM 5052 C CA . TRP B 1 260 ? -16.188 16.094 -5.82 1 95.69 260 TRP B CA 1
ATOM 5053 C C . TRP B 1 260 ? -16.875 16.156 -4.457 1 95.69 260 TRP B C 1
ATOM 5055 O O . TRP B 1 260 ? -17.984 15.648 -4.293 1 95.69 260 TRP B O 1
ATOM 5065 N N . LEU B 1 261 ? -16.266 16.797 -3.51 1 94.44 261 LEU B N 1
ATOM 5066 C CA . LEU B 1 261 ? -16.812 16.922 -2.16 1 94.44 261 LEU B CA 1
ATOM 5067 C C . LEU B 1 261 ? -18.156 17.641 -2.176 1 94.44 261 LEU B C 1
ATOM 5069 O O . LEU B 1 261 ? -19.078 17.25 -1.465 1 94.44 261 LEU B O 1
ATOM 5073 N N . GLU B 1 262 ? -18.281 18.594 -2.92 1 90.56 262 GLU B N 1
ATOM 5074 C CA . GLU B 1 262 ? -19.469 19.438 -2.939 1 90.56 262 GLU B CA 1
ATOM 5075 C C . GLU B 1 262 ? -20.641 18.734 -3.631 1 90.56 262 GLU B C 1
ATOM 5077 O O . GLU B 1 262 ? -21.781 19.141 -3.49 1 90.56 262 GLU B O 1
ATOM 5082 N N . GLN B 1 263 ? -20.297 17.688 -4.34 1 91.94 263 GLN B N 1
ATOM 5083 C CA . GLN B 1 263 ? -21.344 16.953 -5.051 1 91.94 263 GLN B CA 1
ATOM 5084 C C . GLN B 1 263 ? -21.844 15.781 -4.227 1 91.94 263 GLN B C 1
ATOM 5086 O O . GLN B 1 263 ? -22.812 15.117 -4.605 1 91.94 263 GLN B O 1
ATOM 5091 N N . ARG B 1 264 ? -21.25 15.609 -3.121 1 93.56 264 ARG B N 1
ATOM 5092 C CA . ARG B 1 264 ? -21.625 14.5 -2.252 1 93.56 264 ARG B CA 1
ATOM 5093 C C . ARG B 1 264 ? -22.734 14.914 -1.295 1 93.56 264 ARG B C 1
ATOM 5095 O O . ARG B 1 264 ? -22.875 16.094 -0.974 1 93.56 264 ARG B O 1
ATOM 5102 N N . PRO B 1 265 ? -23.531 13.891 -0.863 1 93.06 265 PRO B N 1
ATOM 5103 C CA . PRO B 1 265 ? -24.547 14.211 0.14 1 93.06 265 PRO B CA 1
ATOM 5104 C C . PRO B 1 265 ? -23.953 14.383 1.54 1 93.06 265 PRO B C 1
ATOM 5106 O O . PRO B 1 265 ? -24.547 15.055 2.383 1 93.06 265 PRO B O 1
ATOM 5109 N N . GLU B 1 266 ? -22.781 13.82 1.849 1 93.62 266 GLU B N 1
ATOM 5110 C CA . GLU B 1 266 ? -22.141 13.898 3.158 1 93.62 266 GLU B CA 1
ATOM 5111 C C . GLU B 1 266 ? -21.484 15.258 3.377 1 93.62 266 GLU B C 1
ATOM 5113 O O . GLU B 1 266 ? -21.094 15.922 2.418 1 93.62 266 GLU B O 1
ATOM 5118 N N . THR B 1 267 ? -21.406 15.641 4.641 1 92.44 267 THR B N 1
ATOM 5119 C CA . THR B 1 267 ? -20.594 16.781 5.012 1 92.44 267 THR B CA 1
ATOM 5120 C C . THR B 1 267 ? -19.156 16.359 5.301 1 92.44 267 THR B C 1
ATOM 5122 O O . THR B 1 267 ? -18.922 15.25 5.777 1 92.44 267 THR B O 1
ATOM 5125 N N . PHE B 1 268 ? -18.234 17.281 5.012 1 95.19 268 PHE B N 1
ATOM 5126 C CA . PHE B 1 268 ? -16.828 16.922 5.102 1 95.19 268 PHE B CA 1
ATOM 5127 C C . PHE B 1 268 ? -16.062 17.953 5.906 1 95.19 268 PHE B C 1
ATOM 5129 O O . PHE B 1 268 ? -16.438 19.125 5.953 1 95.19 268 PHE B O 1
ATOM 5136 N N . ALA B 1 269 ? -15.016 17.531 6.535 1 96.31 269 ALA B N 1
ATOM 5137 C CA . ALA B 1 269 ? -13.914 18.391 6.988 1 96.31 269 ALA B CA 1
ATOM 5138 C C . ALA B 1 269 ? -12.57 17.797 6.586 1 96.31 269 ALA B C 1
ATOM 5140 O O . ALA B 1 269 ? -12.438 16.578 6.434 1 96.31 269 ALA B O 1
ATOM 5141 N N . VAL B 1 270 ? -11.617 18.672 6.383 1 97.88 270 VAL B N 1
ATOM 5142 C CA . VAL B 1 270 ? -10.281 18.234 5.984 1 97.88 270 VAL B CA 1
ATOM 5143 C C . VAL B 1 270 ? -9.336 18.312 7.18 1 97.88 270 VAL B C 1
ATOM 5145 O O . VAL B 1 270 ? -9.336 19.297 7.922 1 97.88 270 VAL B O 1
ATOM 5148 N N . VAL B 1 271 ? -8.602 17.266 7.43 1 98.62 271 VAL B N 1
ATOM 5149 C CA . VAL B 1 271 ? -7.512 17.234 8.398 1 98.62 271 VAL B CA 1
ATOM 5150 C C . VAL B 1 271 ? -6.18 17.078 7.676 1 98.62 271 VAL B C 1
ATOM 5152 O O . VAL B 1 271 ? -5.969 16.078 6.973 1 98.62 271 VAL B O 1
ATOM 5155 N N . VAL B 1 272 ? -5.305 18 7.836 1 98.94 272 VAL B N 1
ATOM 5156 C CA . VAL B 1 272 ? -3.971 17.891 7.258 1 98.94 272 VAL B CA 1
ATOM 5157 C C . VAL B 1 272 ? -2.951 17.625 8.367 1 98.94 272 VAL B C 1
ATOM 5159 O O . VAL B 1 272 ? -2.754 18.469 9.25 1 98.94 272 VAL B O 1
ATOM 5162 N N . SER B 1 273 ? -2.355 16.453 8.344 1 98.88 273 SER B N 1
ATOM 5163 C CA . SER B 1 273 ? -1.204 16.141 9.18 1 98.88 273 SER B CA 1
ATOM 5164 C C . SER B 1 273 ? 0.073 16.75 8.625 1 98.88 273 SER B C 1
ATOM 5166 O O . SER B 1 273 ? 0.529 16.391 7.539 1 98.88 273 SER B O 1
ATOM 5168 N N . ALA B 1 274 ? 0.635 17.719 9.375 1 98.75 274 ALA B N 1
ATOM 5169 C CA . ALA B 1 274 ? 1.76 18.438 8.781 1 98.75 274 ALA B CA 1
ATOM 5170 C C . ALA B 1 274 ? 2.721 18.938 9.859 1 98.75 274 ALA B C 1
ATOM 5172 O O . ALA B 1 274 ? 2.289 19.453 10.891 1 98.75 274 ALA B O 1
ATOM 5173 N N . ASP B 1 275 ? 3.961 18.719 9.594 1 98.56 275 ASP B N 1
ATOM 5174 C CA . ASP B 1 275 ? 5.02 19.453 10.281 1 98.56 275 ASP B CA 1
ATOM 5175 C C . ASP B 1 275 ? 5.715 20.438 9.336 1 98.56 275 ASP B C 1
ATOM 5177 O O . ASP B 1 275 ? 5.691 20.25 8.117 1 98.56 275 ASP B O 1
ATOM 5181 N N . LEU B 1 276 ? 6.195 21.453 9.93 1 98.69 276 LEU B N 1
ATOM 5182 C CA . LEU B 1 276 ? 6.781 22.547 9.148 1 98.69 276 LEU B CA 1
ATOM 5183 C C . LEU B 1 276 ? 8.258 22.281 8.875 1 98.69 276 LEU B C 1
ATOM 5185 O O . LEU B 1 276 ? 8.625 21.203 8.406 1 98.69 276 LEU B O 1
ATOM 5189 N N . SER B 1 277 ? 9.141 23.281 9.062 1 98.62 277 SER B N 1
ATOM 5190 C CA . SER B 1 277 ? 10.562 23.094 8.773 1 98.62 277 SER B CA 1
ATOM 5191 C C . SER B 1 277 ? 11.195 22.125 9.766 1 98.62 277 SER B C 1
ATOM 5193 O O . SER B 1 277 ? 10.922 22.172 10.961 1 98.62 277 SER B O 1
ATOM 5195 N N . HIS B 1 278 ? 12.156 21.25 9.25 1 98.12 278 HIS B N 1
ATOM 5196 C CA . HIS B 1 278 ? 12.859 20.281 10.086 1 98.12 278 HIS B CA 1
ATOM 5197 C C . HIS B 1 278 ? 14.305 20.703 10.32 1 98.12 278 HIS B C 1
ATOM 5199 O O . HIS B 1 278 ? 15.117 19.906 10.797 1 98.12 278 HIS B O 1
ATOM 5205 N N . THR B 1 279 ? 14.633 21.938 9.984 1 98.38 279 THR B N 1
ATOM 5206 C CA . THR B 1 279 ? 16.031 22.328 9.953 1 98.38 279 THR B CA 1
ATOM 5207 C C . THR B 1 279 ? 16.297 23.516 10.891 1 98.38 279 THR B C 1
ATOM 5209 O O . THR B 1 279 ? 17.109 24.391 10.586 1 98.38 279 THR B O 1
ATOM 5212 N N . HIS B 1 280 ? 15.664 23.609 12.031 1 97.81 280 HIS B N 1
ATOM 5213 C CA . HIS B 1 280 ? 15.797 24.734 12.953 1 97.81 280 HIS B CA 1
ATOM 5214 C C . HIS B 1 280 ? 17.078 24.625 13.781 1 97.81 280 HIS B C 1
ATOM 5216 O O . HIS B 1 280 ? 17.516 25.609 14.383 1 97.81 280 HIS B O 1
ATOM 5222 N N . ARG B 1 281 ? 17.594 23.406 13.867 1 96.31 281 ARG B N 1
ATOM 5223 C CA . ARG B 1 281 ? 18.734 23.203 14.742 1 96.31 281 ARG B CA 1
ATOM 5224 C C . ARG B 1 281 ? 19.812 22.359 14.047 1 96.31 281 ARG B C 1
ATOM 5226 O O . ARG B 1 281 ? 19.484 21.406 13.328 1 96.31 281 ARG B O 1
ATOM 5233 N N . GLN B 1 282 ? 21.031 22.641 14.328 1 95.56 282 GLN B N 1
ATOM 5234 C CA . GLN B 1 282 ? 22.172 21.922 13.766 1 95.56 282 GLN B CA 1
ATOM 5235 C C . GLN B 1 282 ? 22.25 20.5 14.305 1 95.56 282 GLN B C 1
ATOM 5237 O O . GLN B 1 282 ? 22.656 19.578 13.586 1 95.56 282 GLN B O 1
ATOM 5242 N N . ASP B 1 283 ? 21.891 20.344 15.492 1 92 283 ASP B N 1
ATOM 5243 C CA . ASP B 1 283 ? 22.016 19.031 16.125 1 92 283 ASP B CA 1
ATOM 5244 C C . ASP B 1 283 ? 20.812 18.156 15.812 1 92 283 ASP B C 1
ATOM 5246 O O . ASP B 1 283 ? 20.719 17.016 16.281 1 92 283 ASP B O 1
ATOM 5250 N N . GLY B 1 284 ? 19.938 18.656 15.055 1 93.12 284 GLY B N 1
ATOM 5251 C CA . GLY B 1 284 ? 18.828 17.844 14.562 1 93.12 284 GLY B CA 1
ATOM 5252 C C . GLY B 1 284 ? 19.25 16.875 13.461 1 93.12 284 GLY B C 1
ATOM 5253 O O . GLY B 1 284 ? 20.297 17.062 12.844 1 93.12 284 GLY B O 1
ATOM 5254 N N . PRO B 1 285 ? 18.406 15.938 13.219 1 93.25 285 PRO B N 1
ATOM 5255 C CA . PRO B 1 285 ? 18.766 14.898 12.25 1 93.25 285 PRO B CA 1
ATOM 5256 C C . PRO B 1 285 ? 18.938 15.445 10.836 1 93.25 285 PRO B C 1
ATOM 5258 O O . PRO B 1 285 ? 19.625 14.836 10.008 1 93.25 285 PRO B O 1
ATOM 5261 N N . TYR B 1 286 ? 18.391 16.625 10.555 1 95.25 286 TYR B N 1
ATOM 5262 C CA . TYR B 1 286 ? 18.406 17.141 9.195 1 95.25 286 TYR B CA 1
ATOM 5263 C C . TYR B 1 286 ? 19.359 18.328 9.086 1 95.25 286 TYR B C 1
ATOM 5265 O O . TYR B 1 286 ? 19.469 18.953 8.023 1 95.25 286 TYR B O 1
ATOM 5273 N N . GLY B 1 287 ? 19.969 18.672 10.141 1 95.94 287 GLY B N 1
ATOM 5274 C CA . GLY B 1 287 ? 20.875 19.797 10.156 1 95.94 287 GLY B CA 1
ATOM 5275 C C . GLY B 1 287 ? 20.156 21.141 10.18 1 95.94 287 GLY B C 1
ATOM 5276 O O . GLY B 1 287 ? 18.938 21.188 10.305 1 95.94 287 GLY B O 1
ATOM 5277 N N . TYR B 1 288 ? 20.953 22.25 10.141 1 97.5 288 TYR B N 1
ATOM 5278 C CA . TYR B 1 288 ? 20.406 23.609 10.188 1 97.5 288 TYR B CA 1
ATOM 5279 C C . TYR B 1 288 ? 20.344 24.219 8.797 1 97.5 288 TYR B C 1
ATOM 5281 O O . TYR B 1 288 ? 21.234 24 7.969 1 97.5 288 TYR B O 1
ATOM 5289 N N . SER B 1 289 ? 19.312 24.891 8.531 1 97.81 289 SER B N 1
ATOM 5290 C CA . SER B 1 289 ? 19.172 25.75 7.359 1 97.81 289 SER B CA 1
ATOM 5291 C C . SER B 1 289 ? 18.656 27.125 7.746 1 97.81 289 SER B C 1
ATOM 5293 O O . SER B 1 289 ? 17.766 27.234 8.594 1 97.81 289 SER B O 1
ATOM 5295 N N . ASN B 1 290 ? 19.172 28.156 7.129 1 96.75 290 ASN B N 1
ATOM 5296 C CA . ASN B 1 290 ? 18.734 29.516 7.414 1 96.75 290 ASN B CA 1
ATOM 5297 C C . ASN B 1 290 ? 17.359 29.797 6.824 1 96.75 290 ASN B C 1
ATOM 5299 O O . ASN B 1 290 ? 16.766 30.859 7.086 1 96.75 290 ASN B O 1
ATOM 5303 N N . THR B 1 291 ? 16.828 28.812 6.129 1 97.75 291 THR B N 1
ATOM 5304 C CA . THR B 1 291 ? 15.516 29 5.531 1 97.75 291 THR B CA 1
ATOM 5305 C C . THR B 1 291 ? 14.422 28.594 6.516 1 97.75 291 THR B C 1
ATOM 5307 O O . THR B 1 291 ? 13.242 28.891 6.297 1 97.75 291 THR B O 1
ATOM 5310 N N . SER B 1 292 ? 14.727 27.953 7.605 1 98.25 292 SER B N 1
ATOM 5311 C CA . SER B 1 292 ? 13.758 27.312 8.492 1 98.25 292 SER B CA 1
ATOM 5312 C C . SER B 1 292 ? 12.773 28.344 9.047 1 98.25 292 SER B C 1
ATOM 5314 O O . SER B 1 292 ? 11.562 28.156 8.953 1 98.25 292 SER B O 1
ATOM 5316 N N . ILE B 1 293 ? 13.266 29.438 9.578 1 98.19 293 ILE B N 1
ATOM 5317 C CA . ILE B 1 293 ? 12.43 30.453 10.219 1 98.19 293 ILE B CA 1
ATOM 5318 C C . ILE B 1 293 ? 11.547 31.125 9.172 1 98.19 293 ILE B C 1
ATOM 5320 O O . ILE B 1 293 ? 10.344 31.297 9.375 1 98.19 293 ILE B O 1
ATOM 5324 N N . ALA B 1 294 ? 12.156 31.484 8.047 1 98.62 294 ALA B N 1
ATOM 5325 C CA . ALA B 1 294 ? 11.422 32.156 6.988 1 98.62 294 ALA B CA 1
ATOM 5326 C C . ALA B 1 294 ? 10.336 31.266 6.402 1 98.62 294 ALA B C 1
ATOM 5328 O O . ALA B 1 294 ? 9.242 31.734 6.07 1 98.62 294 ALA B O 1
ATOM 5329 N N . PHE B 1 295 ? 10.695 30.047 6.23 1 98.81 295 PHE B N 1
ATOM 5330 C CA . PHE B 1 295 ? 9.727 29.078 5.715 1 98.81 295 PHE B CA 1
ATOM 5331 C C . PHE B 1 295 ? 8.523 28.969 6.648 1 98.81 295 PHE B C 1
ATOM 5333 O O . PHE B 1 295 ? 7.379 29.062 6.207 1 98.81 295 PHE B O 1
ATOM 5340 N N . ASP B 1 296 ? 8.742 28.703 7.961 1 98.88 296 ASP B N 1
ATOM 5341 C CA . ASP B 1 296 ? 7.664 28.578 8.938 1 98.88 296 ASP B CA 1
ATOM 5342 C C . ASP B 1 296 ? 6.82 29.844 8.992 1 98.88 296 ASP B C 1
ATOM 5344 O O . ASP B 1 296 ? 5.59 29.766 9.086 1 98.88 296 ASP B O 1
ATOM 5348 N N . ALA B 1 297 ? 7.504 30.969 8.93 1 98.75 297 ALA B N 1
ATOM 5349 C CA . ALA B 1 297 ? 6.797 32.25 8.969 1 98.75 297 ALA B CA 1
ATOM 5350 C C . ALA B 1 297 ? 5.855 32.406 7.777 1 98.75 297 ALA B C 1
ATOM 5352 O O . ALA B 1 297 ? 4.75 32.938 7.914 1 98.75 297 ALA B O 1
ATOM 5353 N N . ALA B 1 298 ? 6.289 31.984 6.629 1 98.81 298 ALA B N 1
ATOM 5354 C CA . ALA B 1 298 ? 5.457 32.031 5.43 1 98.81 298 ALA B CA 1
ATOM 5355 C C . ALA B 1 298 ? 4.203 31.188 5.594 1 98.81 298 ALA B C 1
ATOM 5357 O O . ALA B 1 298 ? 3.109 31.594 5.191 1 98.81 298 ALA B O 1
ATOM 5358 N N . LEU B 1 299 ? 4.375 30.016 6.148 1 98.88 299 LEU B N 1
ATOM 5359 C CA . LEU B 1 299 ? 3.234 29.125 6.344 1 98.88 299 LEU B CA 1
ATOM 5360 C C . LEU B 1 299 ? 2.258 29.703 7.359 1 98.88 299 LEU B C 1
ATOM 5362 O O . LEU B 1 299 ? 1.041 29.609 7.188 1 98.88 299 LEU B O 1
ATOM 5366 N N . VAL B 1 300 ? 2.762 30.266 8.438 1 98.81 300 VAL B N 1
ATOM 5367 C CA . VAL B 1 300 ? 1.92 30.906 9.453 1 98.81 300 VAL B CA 1
ATOM 5368 C C . VAL B 1 300 ? 1.167 32.094 8.836 1 98.81 300 VAL B C 1
ATOM 5370 O O . VAL B 1 300 ? -0.022 32.281 9.102 1 98.81 300 VAL B O 1
ATOM 5373 N N . GLU B 1 301 ? 1.87 32.875 8.055 1 98.69 301 GLU B N 1
ATOM 5374 C CA . GLU B 1 301 ? 1.222 33.969 7.352 1 98.69 301 GLU B CA 1
ATOM 5375 C C . GLU B 1 301 ? 0.076 33.469 6.477 1 98.69 301 GLU B C 1
ATOM 5377 O O . GLU B 1 301 ? -1.023 34.031 6.508 1 98.69 301 GLU B O 1
ATOM 5382 N N . TRP B 1 302 ? 0.332 32.469 5.688 1 98.44 302 TRP B N 1
ATOM 5383 C CA . TRP B 1 302 ? -0.69 31.891 4.828 1 98.44 302 TRP B CA 1
ATOM 5384 C C . TRP B 1 302 ? -1.899 31.453 5.645 1 98.44 302 TRP B C 1
ATOM 5386 O O . TRP B 1 302 ? -3.043 31.688 5.25 1 98.44 302 TRP B O 1
ATOM 5396 N N . ALA B 1 303 ? -1.665 30.844 6.805 1 98.44 303 ALA B N 1
ATOM 5397 C CA . ALA B 1 303 ? -2.713 30.219 7.609 1 98.44 303 ALA B CA 1
ATOM 5398 C C . ALA B 1 303 ? -3.385 31.25 8.523 1 98.44 303 ALA B C 1
ATOM 5400 O O . ALA B 1 303 ? -4.219 30.891 9.359 1 98.44 303 ALA B O 1
ATOM 5401 N N . SER B 1 304 ? -3.008 32.469 8.469 1 97.06 304 SER B N 1
ATOM 5402 C CA . SER B 1 304 ? -3.586 33.5 9.328 1 97.06 304 SER B CA 1
ATOM 5403 C C . SER B 1 304 ? -4.637 34.312 8.578 1 97.06 304 SER B C 1
ATOM 5405 O O . SER B 1 304 ? -4.355 34.906 7.52 1 97.06 304 SER B O 1
ATOM 5407 N N . GLY B 1 305 ? -5.816 34.375 9.172 1 93.06 305 GLY B N 1
ATOM 5408 C CA . GLY B 1 305 ? -6.883 35.125 8.531 1 93.06 305 GLY B CA 1
ATOM 5409 C C . GLY B 1 305 ? -7.543 34.375 7.387 1 93.06 305 GLY B C 1
ATOM 5410 O O . GLY B 1 305 ? -8.305 33.438 7.613 1 93.06 305 GLY B O 1
ATOM 5411 N N . ASN B 1 306 ? -7.16 34.75 6.141 1 92.69 306 ASN B N 1
ATOM 5412 C CA . ASN B 1 306 ? -7.738 34.125 4.957 1 92.69 306 ASN B CA 1
ATOM 5413 C C . ASN B 1 306 ? -6.664 33.5 4.074 1 92.69 306 ASN B C 1
ATOM 5415 O O . ASN B 1 306 ? -5.996 34.188 3.309 1 92.69 306 ASN B O 1
ATOM 5419 N N . PRO B 1 307 ? -6.586 32.219 4.129 1 95.19 307 PRO B N 1
ATOM 5420 C CA . PRO B 1 307 ? -5.527 31.547 3.367 1 95.19 307 PRO B CA 1
ATOM 5421 C C . PRO B 1 307 ? -5.594 31.859 1.872 1 95.19 307 PRO B C 1
ATOM 5423 O O . PRO B 1 307 ? -4.559 31.922 1.205 1 95.19 307 PRO B O 1
ATOM 5426 N N . CYS B 1 308 ? -6.746 32.125 1.301 1 93.12 308 CYS B N 1
ATOM 5427 C CA . CYS B 1 308 ? -6.891 32.375 -0.132 1 93.12 308 CYS B CA 1
ATOM 5428 C C . CYS B 1 308 ? -6.336 33.719 -0.521 1 93.12 308 CYS B C 1
ATOM 5430 O O . CYS B 1 308 ? -5.84 33.906 -1.636 1 93.12 308 CYS B O 1
ATOM 5432 N N . ARG B 1 309 ? -6.383 34.625 0.41 1 93.19 309 ARG B N 1
ATOM 5433 C CA . ARG B 1 309 ? -5.832 35.969 0.173 1 93.19 309 ARG B CA 1
ATOM 5434 C C . ARG B 1 309 ? -4.316 35.969 0.351 1 93.19 309 ARG B C 1
ATOM 5436 O O . ARG B 1 309 ? -3.619 36.812 -0.236 1 93.19 309 ARG B O 1
ATOM 5443 N N . ASN B 1 310 ? -3.889 35.031 1.117 1 95.44 310 ASN B N 1
ATOM 5444 C CA . ASN B 1 310 ? -2.467 34.969 1.441 1 95.44 310 ASN B CA 1
ATOM 5445 C C . ASN B 1 310 ? -1.744 33.938 0.584 1 95.44 310 ASN B C 1
ATOM 5447 O O . ASN B 1 310 ? -0.723 33.375 0.998 1 95.44 310 ASN B O 1
ATOM 5451 N N . GLN B 1 311 ? -2.158 33.656 -0.605 1 95.94 311 GLN B N 1
ATOM 5452 C CA . GLN B 1 311 ? -1.688 32.531 -1.408 1 95.94 311 GLN B CA 1
ATOM 5453 C C . GLN B 1 311 ? -0.205 32.656 -1.739 1 95.94 311 GLN B C 1
ATOM 5455 O O . GLN B 1 311 ? 0.511 31.672 -1.851 1 95.94 311 GLN B O 1
ATOM 5460 N N . ALA B 1 312 ? 0.321 33.906 -1.881 1 97.56 312 ALA B N 1
ATOM 5461 C CA . ALA B 1 312 ? 1.719 34.094 -2.246 1 97.56 312 ALA B CA 1
ATOM 5462 C C . ALA B 1 312 ? 2.656 33.562 -1.171 1 97.56 312 ALA B C 1
ATOM 5464 O O . ALA B 1 312 ? 3.748 33.094 -1.477 1 97.56 312 ALA B O 1
ATOM 5465 N N . ALA B 1 313 ? 2.238 33.688 0.073 1 98.56 313 ALA B N 1
ATOM 5466 C CA . ALA B 1 313 ? 3.045 33.188 1.18 1 98.56 313 ALA B CA 1
ATOM 5467 C C . ALA B 1 313 ? 3.281 31.688 1.042 1 98.56 313 ALA B C 1
ATOM 5469 O O . ALA B 1 313 ? 4.387 31.203 1.289 1 98.56 313 ALA B O 1
ATOM 5470 N N . LEU B 1 314 ? 2.326 30.953 0.623 1 98.56 314 LEU B N 1
ATOM 5471 C CA . LEU B 1 314 ? 2.4 29.5 0.485 1 98.56 314 LEU B CA 1
ATOM 5472 C C . LEU B 1 314 ? 2.988 29.125 -0.868 1 98.56 314 LEU B C 1
ATOM 5474 O O . LEU B 1 314 ? 3.914 28.312 -0.938 1 98.56 314 LEU B O 1
ATOM 5478 N N . LEU B 1 315 ? 2.525 29.703 -1.965 1 98.12 315 LEU B N 1
ATOM 5479 C CA . LEU B 1 315 ? 2.752 29.203 -3.316 1 98.12 315 LEU B CA 1
ATOM 5480 C C . LEU B 1 315 ? 4.012 29.828 -3.918 1 98.12 315 LEU B C 1
ATOM 5482 O O . LEU B 1 315 ? 4.523 29.344 -4.93 1 98.12 315 LEU B O 1
ATOM 5486 N N . GLU B 1 316 ? 4.539 30.828 -3.322 1 98.06 316 GLU B N 1
ATOM 5487 C CA . GLU B 1 316 ? 5.762 31.453 -3.811 1 98.06 316 GLU B CA 1
ATOM 5488 C C . GLU B 1 316 ? 6.859 31.422 -2.752 1 98.06 316 GLU B C 1
ATOM 5490 O O . GLU B 1 316 ? 7.836 30.688 -2.889 1 98.06 316 GLU B O 1
ATOM 5495 N N . ARG B 1 317 ? 6.66 32.125 -1.666 1 98.38 317 ARG B N 1
ATOM 5496 C CA . ARG B 1 317 ? 7.707 32.25 -0.658 1 98.38 317 ARG B CA 1
ATOM 5497 C C . ARG B 1 317 ? 8.062 30.906 -0.059 1 98.38 317 ARG B C 1
ATOM 5499 O O . ARG B 1 317 ? 9.219 30.469 -0.116 1 98.38 317 ARG B O 1
ATOM 5506 N N . ALA B 1 318 ? 7.105 30.219 0.527 1 98.56 318 ALA B N 1
ATOM 5507 C CA . ALA B 1 318 ? 7.371 28.922 1.117 1 98.56 318 ALA B CA 1
ATOM 5508 C C . ALA B 1 318 ? 7.891 27.938 0.067 1 98.56 318 ALA B C 1
ATOM 5510 O O . ALA B 1 318 ? 8.773 27.125 0.349 1 98.56 318 ALA B O 1
ATOM 5511 N N . ARG B 1 319 ? 7.309 28 -1.156 1 98.25 319 ARG B N 1
ATOM 5512 C CA . ARG B 1 319 ? 7.73 27.109 -2.236 1 98.25 319 ARG B CA 1
ATOM 5513 C C . ARG B 1 319 ? 9.227 27.234 -2.488 1 98.25 319 ARG B C 1
ATOM 5515 O O . ARG B 1 319 ? 9.922 26.219 -2.615 1 98.25 319 ARG B O 1
ATOM 5522 N N . HIS B 1 320 ? 9.719 28.391 -2.484 1 97.5 320 HIS B N 1
ATOM 5523 C CA . HIS B 1 320 ? 11.117 28.656 -2.785 1 97.5 320 HIS B CA 1
ATOM 5524 C C . HIS B 1 320 ? 12.023 28.234 -1.631 1 97.5 320 HIS B C 1
ATOM 5526 O O . HIS B 1 320 ? 13.203 27.938 -1.834 1 97.5 320 HIS B O 1
ATOM 5532 N N . LEU B 1 321 ? 11.492 28.203 -0.479 1 98.12 321 LEU B N 1
ATOM 5533 C CA . LEU B 1 321 ? 12.281 27.922 0.721 1 98.12 321 LEU B CA 1
ATOM 5534 C C . LEU B 1 321 ? 12.203 26.453 1.097 1 98.12 321 LEU B C 1
ATOM 5536 O O . LEU B 1 321 ? 12.992 25.984 1.923 1 98.12 321 LEU B O 1
ATOM 5540 N N . GLN B 1 322 ? 11.328 25.688 0.49 1 97.06 322 GLN B N 1
ATOM 5541 C CA . GLN B 1 322 ? 10.938 24.359 0.927 1 97.06 322 GLN B CA 1
ATOM 5542 C C . GLN B 1 322 ? 12.125 23.391 0.894 1 97.06 322 GLN B C 1
ATOM 5544 O O . GLN B 1 322 ? 12.281 22.562 1.793 1 97.06 322 GLN B O 1
ATOM 5549 N N . ALA B 1 323 ? 12.969 23.438 -0.09 1 94.06 323 ALA B N 1
ATOM 5550 C CA . ALA B 1 323 ? 14.078 22.5 -0.26 1 94.06 323 ALA B CA 1
ATOM 5551 C C . ALA B 1 323 ? 15.031 22.562 0.928 1 94.06 323 ALA B C 1
ATOM 5553 O O . ALA B 1 323 ? 15.547 21.531 1.373 1 94.06 323 ALA B O 1
ATOM 5554 N N . GLY B 1 324 ? 15.281 23.734 1.384 1 96 324 GLY B N 1
ATOM 5555 C CA . GLY B 1 324 ? 16.141 23.906 2.551 1 96 324 GLY B CA 1
ATOM 5556 C C . GLY B 1 324 ? 15.43 23.594 3.857 1 96 324 GLY B C 1
ATOM 5557 O O . GLY B 1 324 ? 16.047 23.125 4.809 1 96 324 GLY B O 1
ATOM 5558 N N . ALA B 1 325 ? 14.125 23.906 3.959 1 97.69 325 ALA B N 1
ATOM 5559 C CA . ALA B 1 325 ? 13.336 23.75 5.18 1 97.69 325 ALA B CA 1
ATOM 5560 C C . ALA B 1 325 ? 13.055 22.281 5.469 1 97.69 325 ALA B C 1
ATOM 5562 O O . ALA B 1 325 ? 12.891 21.891 6.625 1 97.69 325 ALA B O 1
ATOM 5563 N N . LYS B 1 326 ? 12.961 21.422 4.359 1 96.94 326 LYS B N 1
ATOM 5564 C CA . LYS B 1 326 ? 12.727 19.969 4.438 1 96.94 326 LYS B CA 1
ATOM 5565 C C . LYS B 1 326 ? 11.422 19.672 5.18 1 96.94 326 LYS B C 1
ATOM 5567 O O . LYS B 1 326 ? 11.398 18.812 6.066 1 96.94 326 LYS B O 1
ATOM 5572 N N . SER B 1 327 ? 10.414 20.484 4.883 1 97.62 327 SER B N 1
ATOM 5573 C CA . SER B 1 327 ? 9.094 20.297 5.477 1 97.62 327 SER B CA 1
ATOM 5574 C C . SER B 1 327 ? 8.383 19.078 4.867 1 97.62 327 SER B C 1
ATOM 5576 O O . SER B 1 327 ? 8.289 18.969 3.645 1 97.62 327 SER B O 1
ATOM 5578 N N . CYS B 1 328 ? 7.879 18.219 5.723 1 96.81 328 CYS B N 1
ATOM 5579 C CA . CYS B 1 328 ? 7.086 17.109 5.23 1 96.81 328 CYS B CA 1
ATOM 5580 C C . CYS B 1 328 ? 5.633 17.516 5.012 1 96.81 328 CYS B C 1
ATOM 5582 O O . CYS B 1 328 ? 4.883 16.812 4.328 1 96.81 328 CYS B O 1
ATOM 5584 N N . GLY B 1 329 ? 5.211 18.609 5.594 1 97.88 329 GLY B N 1
ATOM 5585 C CA . GLY B 1 329 ? 3.814 19 5.586 1 97.88 329 GLY B CA 1
ATOM 5586 C C . GLY B 1 329 ? 3.447 19.875 4.395 1 97.88 329 GLY B C 1
ATOM 5587 O O . GLY B 1 329 ? 2.268 20.078 4.113 1 97.88 329 GLY B O 1
ATOM 5588 N N . TYR B 1 330 ? 4.484 20.344 3.604 1 98.62 330 TYR B N 1
ATOM 5589 C CA . TYR B 1 330 ? 4.27 21.375 2.592 1 98.62 330 TYR B CA 1
ATOM 5590 C C . TYR B 1 330 ? 3.264 20.906 1.547 1 98.62 330 TYR B C 1
ATOM 5592 O O . TYR B 1 330 ? 2.322 21.641 1.214 1 98.62 330 TYR B O 1
ATOM 5600 N N . THR B 1 331 ? 3.354 19.672 1.039 1 98.69 331 THR B N 1
ATOM 5601 C CA . THR B 1 331 ? 2.479 19.219 -0.032 1 98.69 331 THR B CA 1
ATOM 5602 C C . THR B 1 331 ? 1.036 19.109 0.454 1 98.69 331 THR B C 1
ATOM 5604 O O . THR B 1 331 ? 0.101 19.391 -0.298 1 98.69 331 THR B O 1
ATOM 5607 N N . GLY B 1 332 ? 0.843 18.703 1.723 1 98.81 332 GLY B N 1
ATOM 5608 C CA . GLY B 1 332 ? -0.497 18.672 2.287 1 98.81 332 GLY B CA 1
ATOM 5609 C C . GLY B 1 332 ? -1.136 20.031 2.389 1 98.81 332 GLY B C 1
ATOM 5610 O O . GLY B 1 332 ? -2.34 20.188 2.17 1 98.81 332 GLY B O 1
ATOM 5611 N N . LEU B 1 333 ? -0.344 21.047 2.707 1 98.81 333 LEU B N 1
ATOM 5612 C CA . LEU B 1 333 ? -0.852 22.406 2.836 1 98.81 333 LEU B CA 1
ATOM 5613 C C . LEU B 1 333 ? -1.219 22.984 1.473 1 98.81 333 LEU B C 1
ATOM 5615 O O . LEU B 1 333 ? -2.213 23.688 1.344 1 98.81 333 LEU B O 1
ATOM 5619 N N . VAL B 1 334 ? -0.437 22.656 0.446 1 98.62 334 VAL B N 1
ATOM 5620 C CA . VAL B 1 334 ? -0.747 23.109 -0.909 1 98.62 334 VAL B CA 1
ATOM 5621 C C . VAL B 1 334 ? -2.027 22.438 -1.395 1 98.62 334 VAL B C 1
ATOM 5623 O O . VAL B 1 334 ? -2.881 23.078 -2.01 1 98.62 334 VAL B O 1
ATOM 5626 N N . LEU B 1 335 ? -2.168 21.141 -1.149 1 98.69 335 LEU B N 1
ATOM 5627 C CA . LEU B 1 335 ? -3.4 20.422 -1.483 1 98.69 335 LEU B CA 1
ATOM 5628 C C . LEU B 1 335 ? -4.605 21.094 -0.826 1 98.69 335 LEU B C 1
ATOM 5630 O O . LEU B 1 335 ? -5.637 21.297 -1.471 1 98.69 335 LEU B O 1
ATOM 5634 N N . LEU B 1 336 ? -4.445 21.406 0.452 1 98.62 336 LEU B N 1
ATOM 5635 C CA . LEU B 1 336 ? -5.52 22.062 1.188 1 98.62 336 LEU B CA 1
ATOM 5636 C C . LEU B 1 336 ? -5.887 23.391 0.54 1 98.62 336 LEU B C 1
ATOM 5638 O O . LEU B 1 336 ? -7.066 23.719 0.404 1 98.62 336 LEU B O 1
ATOM 5642 N N . HIS B 1 337 ? -4.863 24.141 0.197 1 97.69 337 HIS B N 1
ATOM 5643 C CA . HIS B 1 337 ? -5.109 25.406 -0.484 1 97.69 337 HIS B CA 1
ATOM 5644 C C . HIS B 1 337 ? -5.945 25.203 -1.744 1 97.69 337 HIS B C 1
ATOM 5646 O O . HIS B 1 337 ? -6.871 25.969 -2.012 1 97.69 337 HIS B O 1
ATOM 5652 N N . GLY B 1 338 ? -5.578 24.172 -2.541 1 97.25 338 GLY B N 1
ATOM 5653 C CA . GLY B 1 338 ? -6.359 23.859 -3.723 1 97.25 338 GLY B CA 1
ATOM 5654 C C . GLY B 1 338 ? -7.809 23.516 -3.408 1 97.25 338 GLY B C 1
ATOM 5655 O O . GLY B 1 338 ? -8.711 23.891 -4.156 1 97.25 338 GLY B O 1
ATOM 5656 N N . ILE B 1 339 ? -8.039 22.812 -2.336 1 96.69 339 ILE B N 1
ATOM 5657 C CA . ILE B 1 339 ? -9.383 22.422 -1.926 1 96.69 339 ILE B CA 1
ATOM 5658 C C . ILE B 1 339 ? -10.164 23.672 -1.502 1 96.69 339 ILE B C 1
ATOM 5660 O O . ILE B 1 339 ? -11.328 23.828 -1.888 1 96.69 339 ILE B O 1
ATOM 5664 N N . LEU B 1 340 ? -9.555 24.547 -0.742 1 94.94 340 LEU B N 1
ATOM 5665 C CA . LEU B 1 340 ? -10.242 25.688 -0.135 1 94.94 340 LEU B CA 1
ATOM 5666 C C . LEU B 1 340 ? -10.469 26.797 -1.155 1 94.94 340 LEU B C 1
ATOM 5668 O O . LEU B 1 340 ? -11.523 27.422 -1.169 1 94.94 340 LEU B O 1
ATOM 5672 N N . CYS B 1 341 ? -9.445 27.016 -2.029 1 92.25 341 CYS B N 1
ATOM 5673 C CA . CYS B 1 341 ? -9.406 28.281 -2.764 1 92.25 341 CYS B CA 1
ATOM 5674 C C . CYS B 1 341 ? -9.711 28.062 -4.242 1 92.25 341 CYS B C 1
ATOM 5676 O O . CYS B 1 341 ? -9.547 28.969 -5.055 1 92.25 341 CYS B O 1
ATOM 5678 N N . SER B 1 342 ? -10.055 26.844 -4.578 1 81 342 SER B N 1
ATOM 5679 C CA . SER B 1 342 ? -10.414 26.516 -5.953 1 81 342 SER B CA 1
ATOM 5680 C C . SER B 1 342 ? -11.508 27.453 -6.469 1 81 342 SER B C 1
ATOM 5682 O O . SER B 1 342 ? -12.398 27.844 -5.715 1 81 342 SER B O 1
ATOM 5684 N N . SER B 1 343 ? -11.086 28.219 -7.547 1 61.47 343 SER B N 1
ATOM 5685 C CA . SER B 1 343 ? -12.117 29.016 -8.203 1 61.47 343 SER B CA 1
ATOM 5686 C C . SER B 1 343 ? -12.969 28.172 -9.141 1 61.47 343 SER B C 1
ATOM 5688 O O . SER B 1 343 ? -12.438 27.344 -9.891 1 61.47 343 SER B O 1
ATOM 5690 N N . ASN B 1 344 ? -13.945 27.578 -8.75 1 45.88 344 ASN B N 1
ATOM 5691 C CA . ASN B 1 344 ? -14.805 26.875 -9.711 1 45.88 344 ASN B CA 1
ATOM 5692 C C . ASN B 1 344 ? -14.773 27.562 -11.078 1 45.88 344 ASN B C 1
ATOM 5694 O O . ASN B 1 344 ? -15.047 28.75 -11.195 1 45.88 344 ASN B O 1
ATOM 5698 N N . GLU B 1 345 ? -13.977 27.219 -12 1 40.66 345 GLU B N 1
ATOM 5699 C CA . GLU B 1 345 ? -14.219 27.672 -13.367 1 40.66 345 GLU B CA 1
ATOM 5700 C C . GLU B 1 345 ? -15.711 27.844 -13.633 1 40.66 345 GLU B C 1
ATOM 5702 O O . GLU B 1 345 ? -16.125 28.812 -14.273 1 40.66 345 GLU B O 1
ATOM 5707 N N . ASN B 1 346 ? -16.422 26.625 -13.883 1 36.31 346 ASN B N 1
ATOM 5708 C CA . ASN B 1 346 ? -17.844 26.781 -14.195 1 36.31 346 ASN B CA 1
ATOM 5709 C C . ASN B 1 346 ? -18.594 27.453 -13.055 1 36.31 346 ASN B C 1
ATOM 5711 O O . ASN B 1 346 ? -19.797 27.234 -12.898 1 36.31 346 ASN B O 1
ATOM 5715 N N . TRP B 1 347 ? -17.922 27.703 -12.016 1 32.88 347 TRP B N 1
ATOM 5716 C CA . TRP B 1 347 ? -18.891 28.344 -11.141 1 32.88 347 TRP B CA 1
ATOM 5717 C C . TRP B 1 347 ? -19.578 29.516 -11.836 1 32.88 347 TRP B C 1
ATOM 5719 O O . TRP B 1 347 ? -18.938 30.516 -12.133 1 32.88 347 TRP B O 1
ATOM 5729 N N . GLU B 1 348 ? -20.125 29.266 -12.812 1 34.47 348 GLU B N 1
ATOM 5730 C CA . GLU B 1 348 ? -20.938 30.328 -13.383 1 34.47 348 GLU B CA 1
ATOM 5731 C C . GLU B 1 348 ? -21.219 31.422 -12.352 1 34.47 348 GLU B C 1
ATOM 5733 O O . GLU B 1 348 ? -21.359 32.594 -12.703 1 34.47 348 GLU B O 1
ATOM 5738 N N . SER B 1 349 ? -22.062 31.047 -11.312 1 33.19 349 SER B N 1
ATOM 5739 C CA . SER B 1 349 ? -22.266 32.156 -10.375 1 33.19 349 SER B CA 1
ATOM 5740 C C . SER B 1 349 ? -20.969 32.5 -9.648 1 33.19 349 SER B C 1
ATOM 5742 O O . SER B 1 349 ? -20.547 31.781 -8.742 1 33.19 349 SER B O 1
ATOM 5744 N N . GLN B 1 350 ? -19.859 32.781 -10.312 1 35.47 350 GLN B N 1
ATOM 5745 C CA . GLN B 1 350 ? -18.719 33.562 -9.82 1 35.47 350 GLN B CA 1
ATOM 5746 C C . GLN B 1 350 ? -19.141 34.469 -8.672 1 35.47 350 GLN B C 1
ATOM 5748 O O . GLN B 1 350 ? -19.156 35.688 -8.828 1 35.47 350 GLN B O 1
ATOM 5753 N N . SER B 1 351 ? -20.141 34.344 -8.062 1 35.56 351 SER B N 1
ATOM 5754 C CA . SER B 1 351 ? -20.141 35.344 -7.004 1 35.56 351 SER B CA 1
ATOM 5755 C C . SER B 1 351 ? -18.812 35.375 -6.254 1 35.56 351 SER B C 1
ATOM 5757 O O . SER B 1 351 ? -18.359 34.344 -5.754 1 35.56 351 SER B O 1
ATOM 5759 N N . PRO B 1 352 ? -17.75 36.219 -6.703 1 39.56 352 PRO B N 1
ATOM 5760 C CA . PRO B 1 352 ? -16.609 36.531 -5.84 1 39.56 352 PRO B CA 1
ATOM 5761 C C . PRO B 1 352 ? -16.812 36.062 -4.402 1 39.56 352 PRO B C 1
ATOM 5763 O O . PRO B 1 352 ? -15.914 36.219 -3.564 1 39.56 352 PRO B O 1
ATOM 5766 N N . HIS B 1 353 ? -17.938 35.719 -4.062 1 39.69 353 HIS B N 1
ATOM 5767 C CA . HIS B 1 353 ? -18.484 35.531 -2.723 1 39.69 353 HIS B CA 1
ATOM 5768 C C . HIS B 1 353 ? -17.922 34.281 -2.066 1 39.69 353 HIS B C 1
ATOM 5770 O O . HIS B 1 353 ? -17.938 34.156 -0.84 1 39.69 353 HIS B O 1
ATOM 5776 N N . ASN B 1 354 ? -17.469 33.25 -2.881 1 44.62 354 ASN B N 1
ATOM 5777 C CA . ASN B 1 354 ? -17.281 31.953 -2.211 1 44.62 354 ASN B CA 1
ATOM 5778 C C . ASN B 1 354 ? -15.883 31.859 -1.59 1 44.62 354 ASN B C 1
ATOM 5780 O O . ASN B 1 354 ? -15.688 31.125 -0.616 1 44.62 354 ASN B O 1
ATOM 5784 N N . SER B 1 355 ? -14.789 32.406 -2.336 1 48.75 355 SER B N 1
ATOM 5785 C CA . SER B 1 355 ? -13.445 32.406 -1.773 1 48.75 355 SER B CA 1
ATOM 5786 C C . SER B 1 355 ? -13.406 33.125 -0.432 1 48.75 355 SER B C 1
ATOM 5788 O O . SER B 1 355 ? -12.508 32.906 0.38 1 48.75 355 SER B O 1
ATOM 5790 N N . GLN B 1 356 ? -14.398 34.094 -0.377 1 52 356 GLN B N 1
ATOM 5791 C CA . GLN B 1 356 ? -14.453 35.094 0.699 1 52 356 GLN B CA 1
ATOM 5792 C C . GLN B 1 356 ? -14.922 34.438 2.004 1 52 356 GLN B C 1
ATOM 5794 O O . GLN B 1 356 ? -14.961 35.094 3.045 1 52 356 GLN B O 1
ATOM 5799 N N . LEU B 1 357 ? -14.766 32.875 1.953 1 74.5 357 LEU B N 1
ATOM 5800 C CA . LEU B 1 357 ? -15.648 32.344 2.996 1 74.5 357 LEU B CA 1
ATOM 5801 C C . LEU B 1 357 ? -14.852 31.547 4.027 1 74.5 357 LEU B C 1
ATOM 5803 O O . LEU B 1 357 ? -15.406 31.094 5.031 1 74.5 357 LEU B O 1
ATOM 5807 N N . TRP B 1 358 ? -13.391 31.719 3.861 1 89.38 358 TRP B N 1
ATOM 5808 C CA . TRP B 1 358 ? -12.719 30.922 4.883 1 89.38 358 TRP B CA 1
ATOM 5809 C C . TRP B 1 358 ? -12 31.812 5.887 1 89.38 358 TRP B C 1
ATOM 5811 O O . TRP B 1 358 ? -11.32 32.781 5.496 1 89.38 358 TRP B O 1
ATOM 5821 N N . GLU B 1 359 ? -12.188 31.625 7.109 1 93.31 359 GLU B N 1
ATOM 5822 C CA . GLU B 1 359 ? -11.445 32.281 8.188 1 93.31 359 GLU B CA 1
ATOM 5823 C C . GLU B 1 359 ? -10.57 31.266 8.93 1 93.31 359 GLU B C 1
ATOM 5825 O O . GLU B 1 359 ? -11.055 30.234 9.391 1 93.31 359 GLU B O 1
ATOM 5830 N N . SER B 1 360 ? -9.344 31.594 8.969 1 96.12 360 SER B N 1
ATOM 5831 C CA . SER B 1 360 ? -8.352 30.703 9.555 1 96.12 360 SER B CA 1
ATOM 5832 C C . SER B 1 360 ? -7.738 31.297 10.812 1 96.12 360 SER B C 1
ATOM 5834 O O . SER B 1 360 ? -7.469 32.5 10.867 1 96.12 360 SER B O 1
ATOM 5836 N N . LYS B 1 361 ? -7.531 30.5 11.805 1 96.88 361 LYS B N 1
ATOM 5837 C CA . LYS B 1 361 ? -6.883 30.891 13.055 1 96.88 361 LYS B CA 1
ATOM 5838 C C . LYS B 1 361 ? -5.699 29.969 13.367 1 96.88 361 LYS B C 1
ATOM 5840 O O . LYS B 1 361 ? -5.859 28.75 13.438 1 96.88 361 LYS B O 1
ATOM 5845 N N . VAL B 1 362 ? -4.566 30.578 13.508 1 98.56 362 VAL B N 1
ATOM 5846 C CA . VAL B 1 362 ? -3.408 29.859 14.039 1 98.56 362 VAL B CA 1
ATOM 5847 C C . VAL B 1 362 ? -3.432 29.906 15.562 1 98.56 362 VAL B C 1
ATOM 5849 O O . VAL B 1 362 ? -3.131 30.953 16.172 1 98.56 362 VAL B O 1
ATOM 5852 N N . TRP B 1 363 ? -3.668 28.797 16.156 1 98.19 363 TRP B N 1
ATOM 5853 C CA . TRP B 1 363 ? -3.773 28.734 17.609 1 98.19 363 TRP B CA 1
ATOM 5854 C C . TRP B 1 363 ? -2.391 28.719 18.25 1 98.19 363 TRP B C 1
ATOM 5856 O O . TRP B 1 363 ? -2.203 29.234 19.344 1 98.19 363 TRP B O 1
ATOM 5866 N N . ALA B 1 364 ? -1.484 28.016 17.625 1 98.5 364 ALA B N 1
ATOM 5867 C CA . ALA B 1 364 ? -0.096 27.922 18.078 1 98.5 364 ALA B CA 1
ATOM 5868 C C . ALA B 1 364 ? 0.83 27.562 16.906 1 98.5 364 ALA B C 1
ATOM 5870 O O . ALA B 1 364 ? 0.415 26.891 15.961 1 98.5 364 ALA B O 1
ATOM 5871 N N . ASN B 1 365 ? 1.997 28.047 16.984 1 98.38 365 ASN B N 1
ATOM 5872 C CA . ASN B 1 365 ? 3.102 27.625 16.125 1 98.38 365 ASN B CA 1
ATOM 5873 C C . ASN B 1 365 ? 4.441 27.734 16.844 1 98.38 365 ASN B C 1
ATOM 5875 O O . ASN B 1 365 ? 4.578 28.484 17.797 1 98.38 365 ASN B O 1
ATOM 5879 N N . GLY B 1 366 ? 5.328 26.969 16.422 1 98.25 366 GLY B N 1
ATOM 5880 C CA . GLY B 1 366 ? 6.668 27.031 16.984 1 98.25 366 GLY B CA 1
ATOM 5881 C C . GLY B 1 366 ? 7.461 25.75 16.797 1 98.25 366 GLY B C 1
ATOM 5882 O O . GLY B 1 366 ? 6.941 24.766 16.266 1 98.25 366 GLY B O 1
ATOM 5883 N N . ASN B 1 367 ? 8.695 25.812 17.172 1 97.69 367 ASN B N 1
ATOM 5884 C CA . ASN B 1 367 ? 9.578 24.641 17.188 1 97.69 367 ASN B CA 1
ATOM 5885 C C . ASN B 1 367 ? 10.094 24.375 18.609 1 97.69 367 ASN B C 1
ATOM 5887 O O . ASN B 1 367 ? 10.93 25.109 19.125 1 97.69 367 ASN B O 1
ATOM 5891 N N . ALA B 1 368 ? 9.625 23.297 19.125 1 96.75 368 ALA B N 1
ATOM 5892 C CA . ALA B 1 368 ? 10.094 22.922 20.453 1 96.75 368 ALA B CA 1
ATOM 5893 C C . ALA B 1 368 ? 11.562 22.484 20.406 1 96.75 368 ALA B C 1
ATOM 5895 O O . ALA B 1 368 ? 12.305 22.688 21.375 1 96.75 368 ALA B O 1
ATOM 5896 N N . THR B 1 369 ? 11.922 21.844 19.328 1 96.38 369 THR B N 1
ATOM 5897 C CA . THR B 1 369 ? 13.305 21.438 19.109 1 96.38 369 THR B CA 1
ATOM 5898 C C . THR B 1 369 ? 13.75 21.781 17.688 1 96.38 369 THR B C 1
ATOM 5900 O O . THR B 1 369 ? 13.961 22.953 17.359 1 96.38 369 THR B O 1
ATOM 5903 N N . TYR B 1 370 ? 13.883 20.766 16.828 1 96.69 370 TYR B N 1
ATOM 5904 C CA . TYR B 1 370 ? 14.531 21.016 15.547 1 96.69 370 TYR B CA 1
ATOM 5905 C C . TYR B 1 370 ? 13.5 21.141 14.43 1 96.69 370 TYR B C 1
ATOM 5907 O O . TYR B 1 370 ? 13.844 21.438 13.289 1 96.69 370 TYR B O 1
ATOM 5915 N N . PHE B 1 371 ? 12.289 20.953 14.695 1 98.19 371 PHE B N 1
ATOM 5916 C CA . PHE B 1 371 ? 11.305 21.078 13.625 1 98.19 371 PHE B CA 1
ATOM 5917 C C . PHE B 1 371 ? 10.117 21.922 14.07 1 98.19 371 PHE B C 1
ATOM 5919 O O . PHE B 1 371 ? 9.797 21.969 15.266 1 98.19 371 PHE B O 1
ATOM 5926 N N . GLY B 1 372 ? 9.492 22.641 13.109 1 98.69 372 GLY B N 1
ATOM 5927 C CA . GLY B 1 372 ? 8.352 23.516 13.344 1 98.69 372 GLY B CA 1
ATOM 5928 C C . GLY B 1 372 ? 7.023 22.797 13.258 1 98.69 372 GLY B C 1
ATOM 5929 O O . GLY B 1 372 ? 6.887 21.828 12.516 1 98.69 372 GLY B O 1
ATOM 5930 N N . MET B 1 373 ? 6.062 23.281 14.055 1 98.81 373 MET B N 1
ATOM 5931 C CA . MET B 1 373 ? 4.699 22.75 14.078 1 98.81 373 MET B CA 1
ATOM 5932 C C . MET B 1 373 ? 3.684 23.891 14.203 1 98.81 373 MET B C 1
ATOM 5934 O O . MET B 1 373 ? 4.043 25.016 14.562 1 98.81 373 MET B O 1
ATOM 5938 N N . MET B 1 374 ? 2.494 23.625 13.844 1 98.88 374 MET B N 1
ATOM 5939 C CA . MET B 1 374 ? 1.414 24.578 14.086 1 98.88 374 MET B CA 1
ATOM 5940 C C . MET B 1 374 ? 0.08 23.844 14.25 1 98.88 374 MET B C 1
ATOM 5942 O O . MET B 1 374 ? -0.075 22.719 13.797 1 98.88 374 MET B O 1
ATOM 5946 N N . ALA B 1 375 ? -0.805 24.391 14.938 1 98.81 375 ALA B N 1
ATOM 5947 C CA . ALA B 1 375 ? -2.203 23.984 15.07 1 98.81 375 ALA B CA 1
ATOM 5948 C C . ALA B 1 375 ? -3.137 25.062 14.531 1 98.81 375 ALA B C 1
ATOM 5950 O O . ALA B 1 375 ? -3.129 26.203 15.008 1 98.81 375 ALA B O 1
ATOM 5951 N N . VAL B 1 376 ? -3.934 24.703 13.523 1 98.75 376 VAL B N 1
ATOM 5952 C CA . VAL B 1 376 ? -4.73 25.688 12.805 1 98.75 376 VAL B CA 1
ATOM 5953 C C . VAL B 1 376 ? -6.16 25.188 12.641 1 98.75 376 VAL B C 1
ATOM 5955 O O . VAL B 1 376 ? -6.379 24 12.383 1 98.75 376 VAL B O 1
ATOM 5958 N N . SER B 1 377 ? -7.148 26.062 12.828 1 96.75 377 SER B N 1
ATOM 5959 C CA . SER B 1 377 ? -8.531 25.797 12.445 1 96.75 377 SER B CA 1
ATOM 5960 C C . SER B 1 377 ? -8.992 26.75 11.352 1 96.75 377 SER B C 1
ATOM 5962 O O . SER B 1 377 ? -8.617 27.938 11.344 1 96.75 377 SER B O 1
ATOM 5964 N N . ILE B 1 378 ? -9.672 26.266 10.367 1 96.06 378 ILE B N 1
ATOM 5965 C CA . ILE B 1 378 ? -10.227 27.031 9.258 1 96.06 378 ILE B CA 1
ATOM 5966 C C . ILE B 1 378 ? -11.727 26.766 9.148 1 96.06 378 ILE B C 1
ATOM 5968 O O . ILE B 1 378 ? -12.156 25.625 8.977 1 96.06 378 ILE B O 1
ATOM 5972 N N . ALA B 1 379 ? -12.5 27.797 9.25 1 91.62 379 ALA B N 1
ATOM 5973 C CA . ALA B 1 379 ? -13.961 27.672 9.203 1 91.62 379 ALA B CA 1
ATOM 5974 C C . ALA B 1 379 ? -14.547 28.594 8.125 1 91.62 379 ALA B C 1
ATOM 5976 O O . ALA B 1 379 ? -13.914 29.578 7.73 1 91.62 379 ALA B O 1
ATOM 5977 N N . LYS B 1 380 ? -15.719 28.141 7.707 1 83.12 380 LYS B N 1
ATOM 5978 C CA . LYS B 1 380 ? -16.438 29.016 6.781 1 83.12 380 LYS B CA 1
ATOM 5979 C C . LYS B 1 380 ? -16.953 30.266 7.488 1 83.12 380 LYS B C 1
ATOM 5981 O O . LYS B 1 380 ? -17.422 30.188 8.633 1 83.12 380 LYS B O 1
ATOM 5986 N N . ASN B 1 381 ? -16.594 31.391 6.949 1 70 381 ASN B N 1
ATOM 5987 C CA . ASN B 1 381 ? -17.141 32.625 7.477 1 70 381 ASN B CA 1
ATOM 5988 C C . ASN B 1 381 ? -18.406 33.062 6.734 1 70 381 ASN B C 1
ATOM 5990 O O . ASN B 1 381 ? -18.391 33.188 5.508 1 70 381 ASN B O 1
ATOM 5994 N N . PHE B 1 382 ? -19.641 32.781 7.297 1 53.22 382 PHE B N 1
ATOM 5995 C CA . PHE B 1 382 ? -20.875 33.219 6.668 1 53.22 382 PHE B CA 1
ATOM 5996 C C . PHE B 1 382 ? -21.062 34.719 6.895 1 53.22 382 PHE B C 1
ATOM 5998 O O . PHE B 1 382 ? -21.312 35.156 8.023 1 53.22 382 PHE B O 1
ATOM 6005 N N . GLU B 1 383 ? -20.172 35.562 6.895 1 46.69 383 GLU B N 1
ATOM 6006 C CA . GLU B 1 383 ? -20.594 36.938 7.047 1 46.69 383 GLU B CA 1
ATOM 6007 C C . GLU B 1 383 ? -21.891 37.219 6.281 1 46.69 383 GLU B C 1
ATOM 6009 O O . GLU B 1 383 ? -22.078 36.688 5.184 1 46.69 383 GLU B O 1
ATOM 6014 N N . ASP B 1 384 ? -22.875 37.781 7.051 1 39.47 384 ASP B N 1
ATOM 6015 C CA . ASP B 1 384 ? -24.219 38.344 6.844 1 39.47 384 ASP B CA 1
ATOM 6016 C C . ASP B 1 384 ? -24.266 39.219 5.598 1 39.47 384 ASP B C 1
ATOM 6018 O O . ASP B 1 384 ? -23.672 40.312 5.574 1 39.47 384 ASP B O 1
ATOM 6022 N N . ILE B 1 385 ? -24.25 38.688 4.469 1 38.22 385 ILE B N 1
ATOM 6023 C CA . ILE B 1 385 ? -24.656 39.531 3.344 1 38.22 385 ILE B CA 1
ATOM 6024 C C . ILE B 1 385 ? -25.891 40.344 3.725 1 38.22 385 ILE B C 1
ATOM 6026 O O . ILE B 1 385 ? -26.516 40.938 2.865 1 38.22 385 ILE B O 1
ATOM 6030 N N . SER B 1 386 ? -26.406 40.25 4.957 1 33.03 386 SER B N 1
ATOM 6031 C CA . SER B 1 386 ? -27.609 41.062 5.152 1 33.03 386 SER B CA 1
ATOM 6032 C C . SER B 1 386 ? -27.297 42.562 4.996 1 33.03 386 SER B C 1
ATOM 6034 O O . SER B 1 386 ? -28.188 43.406 5.16 1 33.03 386 SER B O 1
ATOM 6036 N N . SER B 1 387 ? -26.094 43.062 5.191 1 30.61 387 SER B N 1
ATOM 6037 C CA . SER B 1 387 ? -26.359 44.5 5.273 1 30.61 387 SER B CA 1
ATOM 6038 C C . SER B 1 387 ? -26.656 45.094 3.898 1 30.61 387 SER B C 1
ATOM 6040 O O . SER B 1 387 ? -25.844 45 2.977 1 30.61 387 SER B O 1
ATOM 6042 N N . PRO B 1 388 ? -27.938 45.375 3.654 1 31.92 388 PRO B N 1
ATOM 6043 C CA . PRO B 1 388 ? -28.172 46.312 2.57 1 31.92 388 PRO B CA 1
ATOM 6044 C C . PRO B 1 388 ? -27.281 47.562 2.666 1 31.92 388 PRO B C 1
ATOM 6046 O O . PRO B 1 388 ? -26.859 47.938 3.764 1 31.92 388 PRO B O 1
#

Nearest PDB structures (foldseek):
  5hee-assembly1_B  TM=8.278E-01  e=8.329E-20  Thermococcus kodakarensis KOD1
  3vsj-assembly1_C  TM=7.590E-01  e=5.792E-13  Comamonas testosteroni CNB-1
  7txy-assembly2_F  TM=7.494E-01  e=1.205E-12  Micromonospora rosaria
  8ihg-assembly1_C  TM=7.342E-01  e=1.848E-12  Pseudomonas sp.
  8in2-assembly2_B  TM=6.618E-01  e=6.381E-11  Beta vulgaris

pLDDT: mean 79.88, std 27.48, range [18.84, 98.94]

Solvent-accessible surface area (backbone atoms only — not comparable to full-atom values): 40989 Å² total; per-residue (Å²): 138,78,80,75,76,80,74,80,78,80,78,80,76,76,75,71,83,69,88,62,82,74,71,81,70,76,73,74,71,72,70,72,73,63,62,52,45,95,86,64,50,63,64,76,70,73,15,67,53,36,35,35,38,27,38,42,53,45,40,39,74,41,31,73,82,41,53,86,84,40,87,26,23,67,49,14,44,45,37,26,55,39,30,35,50,46,24,40,52,47,57,34,92,76,59,46,44,48,28,38,41,32,34,24,57,42,39,49,21,21,44,71,28,32,25,31,57,44,29,61,35,28,31,31,50,18,71,40,51,63,82,68,74,44,90,85,58,78,60,48,41,36,36,46,68,84,40,39,33,38,33,71,61,43,50,51,48,44,45,48,40,28,70,75,61,65,42,66,54,34,38,38,31,74,36,52,90,57,72,51,61,36,75,40,29,38,36,50,37,46,38,52,42,28,40,36,81,85,44,67,45,54,67,54,63,92,77,72,76,72,67,83,71,65,74,69,66,63,73,64,65,57,74,105,68,83,79,58,29,35,46,45,36,15,43,26,54,47,48,82,80,35,44,65,76,39,47,68,59,31,32,50,52,14,30,51,46,36,56,53,44,57,71,41,92,56,34,27,26,37,38,30,29,26,36,36,16,34,7,66,25,63,89,28,99,71,23,59,34,90,31,13,65,60,28,42,49,22,48,51,51,15,43,41,46,33,44,62,81,27,40,58,30,46,71,44,55,24,39,73,27,36,80,58,9,57,39,65,13,55,60,49,53,45,24,48,46,12,38,69,47,46,70,60,77,80,38,70,79,61,54,82,61,64,65,68,20,48,40,25,43,64,72,32,69,47,49,46,64,28,39,29,34,40,21,33,43,32,33,65,43,79,72,72,78,67,71,125,136,82,80,77,78,78,76,79,80,78,78,79,78,77,74,73,83,70,89,63,82,75,71,80,69,75,72,74,70,72,70,72,73,63,62,52,44,96,86,63,52,65,66,76,71,72,15,67,54,38,35,36,37,28,38,40,52,46,41,40,76,40,30,74,81,41,54,87,84,40,88,24,23,67,49,14,43,46,37,26,54,38,31,34,50,45,23,40,51,48,57,35,91,74,59,44,44,48,27,38,42,33,35,24,59,43,40,48,22,22,45,72,28,33,25,33,56,42,28,59,36,28,30,31,50,20,69,40,51,63,80,68,75,42,88,85,58,78,61,47,41,34,36,47,69,84,40,38,34,38,33,70,59,43,53,52,50,44,45,49,39,29,70,74,60,67,42,65,54,34,37,37,33,74,35,52,91,58,70,51,60,35,76,40,29,38,35,51,37,48,38,53,42,28,42,37,81,87,44,67,45,53,69,53,61,91,77,70,73,73,67,85,61,72,74,68,66,67,71,68,62,52,74,108,59,84,78,58,29,35,46,46,36,14,43,24,56,47,48,80,81,36,44,65,76,39,46,68,59,30,32,52,51,13,29,52,47,37,56,55,44,57,70,41,92,54,35,27,27,39,38,29,28,27,36,37,16,35,6,65,24,61,89,30,98,70,24,58,33,90,32,12,65,60,27,42,49,21,47,49,52,14,42,40,46,35,44,66,80,28,40,58,30,46,72,43,54,22,40,73,26,36,81,58,8,57,39,66,12,55,61,48,52,44,23,48,46,13,38,68,47,46,72,60,78,80,37,69,80,60,54,79,61,64,66,69,18,49,40,25,43,64,73,32,69,48,48,46,64,27,38,29,33,40,22,31,43,32,34,65,45,78,72,73,78,67,72,124

Secondary structure (DSSP, 8-state):
-----------------------------------B-TTS-B----SEEEEEEE---HHHH-GGGS-TTSTTHHHHHHHHHHHHHHHHHHHSTTT--SEEEEEESSSSEESSSEEEE--SEEEEEEEETGGG--TTS--EEEEEEEEEB-HHHHHHHHIIIIIIT--SEEEEE-SGGG-SPEEE-HHHHHHHHHH-SS---EEE-SSTTSSTTS--------SS----EEEEEE--TTHHHHTGGGHHHHHHHHHHHHHHHHTSSS-EEEEEE----S-S-TTSTT---THHHHHHHHHHHHTSB-TTTTHHIIIIIIHHHHHHHT-SSHHHHHHHHHHHH---SS-SS--TTSGGGEEEEEEEEE-SSSS-EEEEEEEE----TT--/-----------------------------------B-TTS-B----SEEEEEEE---HHHH-GGGS-TTSTTHHHHHHHHHHHHHHHHHHHSTTT--SEEEEEESSSSEESSSEEEE--SEEEEEEEETGGG--TTS--EEEEEEEEEB-HHHHHHHHIIIIIIT--SEEEEE-SGGG-SPEEE-HHHHHHHHHH-SS---EEE-SSTTSS-----------TT--PPEEEEEE--TTHHHHTGGGHHHHHHHHHHHHHHHHTSSS-EEEEEE----S-S-TTSTT---THHHHHHHHHHHHTSB-TTTTHHIIIIIIHHHHHHHT-SSHHHHHHHHHHHH---SS-SS--TTTGGGEEEEEEEEE-SSSS-EEEEEEEE----TT--

Sequence (776 aa):
MARRTYQPRRECLTILPTNTKWNTYRIVIILLVLALDFNGSVVVRAKLLAAVILPHGDFAYDPTLLPTSHPGRPIADRLASTSRAVGHWLVQKNVAPDVLFFSTPHGIALSNDFALYLGSMASGTARIGKDLRNASFIPYNVRIANVTLAPTMVADLIHYLRVLRQQNVSGVSTSPDDADDVPLHWAEVIPLSFLDSNKKGSVVGREQSALRKSHRRRRLPTGAGKTRQHLIWSHPLQRYNAAPAMVPELLHVGCLLRTWLEQRPETFAVVVSADLSHTHRQDGPYGYSNTSIAFDAALVEWASGNPCRNQAALLERARHLQAGAKSCGYTGLVLLHGILCSSNENWESQSPHNSQLWESKVWANGNATYFGMMAVSIAKNFEDISSPMARRTYQPRRECLTILPTNTKWNTYRIVIILLVLALDFNGSVVVRAKLLAAVILPHGDFAYDPTLLPTSHPGRPIADRLASTSRAVGHWLVQKNVAPDVLFFSTPHGIALSNDFALYLGSMASGTARIGKDLRNASFIPYNVRIANVTLAPTMVADLIHYLRVLRQQNVSGVSTSPDDADDVPLHWAEVIPLSFLDSNKKGSVVGREQSALRKSHRRRRLPTGAGKTRQHLIWSHPLQRYNAAPAMVPELLHVGCLLRTWLEQRPETFAVVVSADLSHTHRQDGPYGYSNTSIAFDAALVEWASGNPCRNQAALLERARHLQAGAKSCGYTGLVLLHGILCSSNENWESQSPHNSQLWESKVWANGNATYFGMMAVSIAKNFEDISSP